Protein 3L6E (pdb70)

Secondary structure (DSSP, 8-state):
--EEEESSTTSHHHHHHHHHHHHTT-EE----HHHHHHHHHHHGGGB------TTSHHHHHHHHHHHHHHH-S-SEEEEE-------HHHHHH--TTHHHHHHHHHHHHHHHTTT-EEEEEE--EE--SS-SSHHHHHHHHH--HHHHHHHHHTTTSSEEEEEEEEEEE------HHHHHH---TT---SSEEEEEEEEEEPP-/---EEESSTTSHHHHHHHHHHHHTT--B----HHHHHHHHHHHGGGB------TTSHHHHHHHHHHHHHHH-S-SEEEEE--------STTTT---HHHHHHHHHHHHHHHHHTTT-EEEEEE--EE--SS-TTHHHHHHHHH--HHHHHHHHHTTTSSEEEEEEEEEEE------HHHHHH---TT---SSEEEEEEEEEE--

Foldseek 3Di:
DAEEEEEQCLDLQNVLLLVVVVVVPAAYEYQDVVSQVVSCVVRPPSYHYDHFQLLDLVRLVVRVVVSCVNHNQHQEYEYELDADVDDPVNQVVSSSQLSSVVNNVVVNCVRCQQVAHEYEYELEAEADDPCDVPPSSVVRSVNCVVQVVVQVVSVVTRYAYAYEYEHYDYDDPQHSNVSSVVVVQQDDDDPDGHRYYHHYDDDD/DAEEEFEPCLPQLNVLLVVVQVVVPYQYEYAPQVSLVVSCVVRPPSYDYQHALLLDLVSLVVRVVVSCVNGNQGLEYEYCLPDDDLDDDPPPCVNCSSLSSVVRVVVVNCVRCFAVAHEYEYELEAEQSVPCPCVVVSVVSSVNCVVQVVVQVVSVPTRHAYAYEYAYYDHDVVLHSNVSSVCVVQQDDDDPDGHRYYHHDRDD

Structure (mmCIF, N/CA/C/O backbone):
data_3L6E
#
_entry.id   3L6E
#
_cell.length_a   127.363
_cell.length_b   53.005
_cell.length_c   67.019
_cell.angle_alpha   90.00
_cell.angle_beta   90.00
_cell.angle_gamma   90.00
#
_symmetry.space_group_name_H-M   'P 21 21 2'
#
loop_
_entity.id
_entity.type
_entity.pdbx_description
1 polymer 'Oxidoreductase, short-chain dehydrogenase/reductase family'
2 non-polymer 'SULFATE ION'
3 water water
#
loop_
_atom_site.group_PDB
_atom_site.id
_atom_site.type_symbol
_atom_site.label_atom_id
_atom_site.label_alt_id
_atom_site.label_comp_id
_atom_site.label_asym_id
_atom_site.label_entity_id
_atom_site.label_seq_id
_atom_site.pdbx_PDB_ins_code
_atom_site.Cartn_x
_atom_site.Cartn_y
_atom_site.Cartn_z
_atom_site.occupancy
_atom_site.B_iso_or_equiv
_atom_site.auth_seq_id
_atom_site.auth_comp_id
_atom_site.auth_asym_id
_atom_site.auth_atom_id
_atom_site.pdbx_PDB_model_num
ATOM 1 N N . LEU A 1 3 ? 94.631 6.984 -8.214 1.00 37.10 3 LEU A N 1
ATOM 2 C CA . LEU A 1 3 ? 93.753 5.771 -8.155 1.00 37.37 3 LEU A CA 1
ATOM 3 C C . LEU A 1 3 ? 92.275 6.133 -7.895 1.00 36.79 3 LEU A C 1
ATOM 4 O O . LEU A 1 3 ? 91.377 5.571 -8.531 1.00 37.28 3 LEU A O 1
ATOM 9 N N . GLY A 1 4 ? 92.032 7.064 -6.974 1.00 35.30 4 GLY A N 1
ATOM 10 C CA . GLY A 1 4 ? 90.670 7.512 -6.660 1.00 34.00 4 GLY A CA 1
ATOM 11 C C . GLY A 1 4 ? 90.107 8.402 -7.751 1.00 32.33 4 GLY A C 1
ATOM 12 O O . GLY A 1 4 ? 90.651 9.478 -8.025 1.00 33.58 4 GLY A O 1
ATOM 13 N N . HIS A 1 5 ? 89.021 7.960 -8.380 1.00 28.90 5 HIS A N 1
ATOM 14 C CA . HIS A 1 5 ? 88.399 8.732 -9.453 1.00 25.69 5 HIS A CA 1
ATOM 15 C C . HIS A 1 5 ? 87.324 9.710 -8.970 1.00 25.15 5 HIS A C 1
ATOM 16 O O . HIS A 1 5 ? 86.362 9.323 -8.294 1.00 25.02 5 HIS A O 1
ATOM 23 N N . ILE A 1 6 ? 87.508 10.980 -9.334 1.00 24.27 6 ILE A N 1
ATOM 24 C CA . ILE A 1 6 ? 86.557 12.044 -9.018 1.00 23.01 6 ILE A CA 1
ATOM 25 C C . ILE A 1 6 ? 86.075 12.696 -10.303 1.00 20.94 6 ILE A C 1
ATOM 26 O O . ILE A 1 6 ? 86.842 12.902 -11.244 1.00 21.10 6 ILE A O 1
ATOM 31 N N . ILE A 1 7 ? 84.790 13.001 -10.349 1.00 19.53 7 ILE A N 1
ATOM 32 C CA . ILE A 1 7 ? 84.237 13.772 -11.443 1.00 18.76 7 ILE A CA 1
ATOM 33 C C . ILE A 1 7 ? 83.934 15.159 -10.902 1.00 19.71 7 ILE A C 1
ATOM 34 O O . ILE A 1 7 ? 83.272 15.290 -9.871 1.00 19.06 7 ILE A O 1
ATOM 39 N N . VAL A 1 8 ? 84.365 16.180 -11.618 1.00 21.44 8 VAL A N 1
ATOM 40 C CA . VAL A 1 8 ? 84.067 17.544 -11.246 1.00 23.19 8 VAL A CA 1
ATOM 41 C C . VAL A 1 8 ? 83.450 18.292 -12.403 1.00 24.37 8 VAL A C 1
ATOM 42 O O . VAL A 1 8 ? 84.051 18.420 -13.441 1.00 25.02 8 VAL A O 1
ATOM 46 N N . THR A 1 9 ? 82.240 18.785 -12.214 1.00 24.12 9 THR A N 1
ATOM 47 C CA . THR A 1 9 ? 81.601 19.586 -13.236 1.00 24.01 9 THR A CA 1
ATOM 48 C C . THR A 1 9 ? 81.902 21.054 -13.012 1.00 24.34 9 THR A C 1
ATOM 49 O O . THR A 1 9 ? 82.354 21.438 -11.957 1.00 24.09 9 THR A O 1
ATOM 53 N N . GLY A 1 10 ? 81.654 21.867 -14.022 1.00 24.50 10 GLY A N 1
ATOM 54 C CA . GLY A 1 10 ? 81.968 23.275 -13.955 1.00 24.55 10 GLY A CA 1
ATOM 55 C C . GLY A 1 10 ? 83.422 23.428 -13.614 1.00 24.37 10 GLY A C 1
ATOM 56 O O . GLY A 1 10 ? 83.798 24.244 -12.790 1.00 24.59 10 GLY A O 1
ATOM 57 N N . ALA A 1 11 ? 84.242 22.613 -14.256 1.00 23.23 11 ALA A N 1
ATOM 58 C CA . ALA A 1 11 ? 85.663 22.519 -13.887 1.00 22.89 11 ALA A CA 1
ATOM 59 C C . ALA A 1 11 ? 86.469 23.731 -14.339 1.00 22.90 11 ALA A C 1
ATOM 60 O O . ALA A 1 11 ? 87.575 23.967 -13.853 1.00 22.09 11 ALA A O 1
ATOM 62 N N . GLY A 1 12 ? 85.905 24.483 -15.277 1.00 24.37 12 GLY A N 1
ATOM 63 C CA . GLY A 1 12 ? 86.507 25.737 -15.752 1.00 26.35 12 GLY A CA 1
ATOM 64 C C . GLY A 1 12 ? 86.238 26.955 -14.875 1.00 27.39 12 GLY A C 1
ATOM 65 O O . GLY A 1 12 ? 86.844 27.995 -15.084 1.00 28.04 12 GLY A O 1
ATOM 66 N N . SER A 1 13 ? 85.331 26.839 -13.900 1.00 27.64 13 SER A N 1
ATOM 67 C CA . SER A 1 13 ? 85.075 27.936 -12.938 1.00 27.55 13 SER A CA 1
ATOM 68 C C . SER A 1 13 ? 86.256 28.099 -11.971 1.00 27.13 13 SER A C 1
ATOM 69 O O . 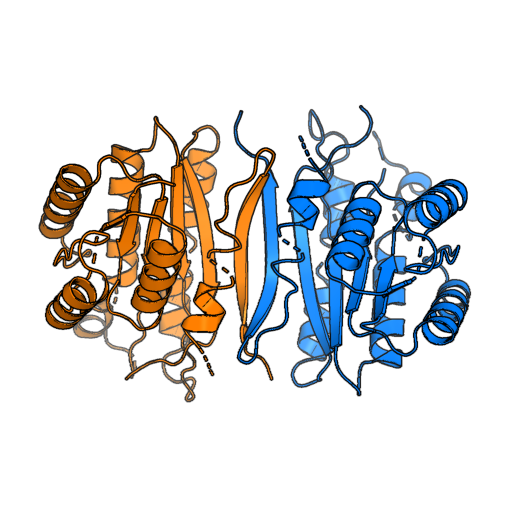SER A 1 13 ? 87.038 27.162 -11.774 1.00 27.26 13 SER A O 1
ATOM 72 N N . GLY A 1 14 ? 86.398 29.284 -11.381 1.00 26.66 14 GLY A N 1
ATOM 73 C CA . GLY A 1 14 ? 87.482 29.548 -10.427 1.00 25.95 14 GLY A CA 1
ATOM 74 C C . GLY A 1 14 ? 87.420 28.498 -9.334 1.00 26.34 14 GLY A C 1
ATOM 75 O O . GLY A 1 14 ? 88.445 27.939 -8.921 1.00 26.32 14 GLY A O 1
ATOM 76 N N . LEU A 1 15 ? 86.187 28.225 -8.909 1.00 26.63 15 LEU A N 1
ATOM 77 C CA . LEU A 1 15 ? 85.836 27.222 -7.912 1.00 26.42 15 LEU A CA 1
ATOM 78 C C . LEU A 1 15 ? 86.162 25.805 -8.371 1.00 24.55 15 LEU A C 1
ATOM 79 O O . LEU A 1 15 ? 86.842 25.059 -7.660 1.00 23.76 15 LEU A O 1
ATOM 84 N N . GLY A 1 16 ? 85.655 25.426 -9.542 1.00 24.06 16 GLY A N 1
ATOM 85 C CA . GLY A 1 16 ? 85.952 24.101 -10.108 1.00 24.26 16 GLY A CA 1
ATOM 86 C C . GLY A 1 16 ? 87.434 23.838 -10.365 1.00 24.58 16 GLY A C 1
ATOM 87 O O . GLY A 1 16 ? 87.914 22.708 -10.152 1.00 24.22 16 GLY A O 1
ATOM 88 N N . ARG A 1 17 ? 88.148 24.879 -10.820 1.00 24.39 17 ARG A N 1
ATOM 89 C CA . ARG A 1 17 ? 89.611 24.855 -10.969 1.00 24.97 17 ARG A CA 1
ATOM 90 C C . ARG A 1 17 ? 90.255 24.529 -9.634 1.00 25.00 17 ARG A C 1
ATOM 91 O O . ARG A 1 17 ? 91.006 23.557 -9.529 1.00 25.83 17 ARG A O 1
ATOM 99 N N . ALA A 1 18 ? 89.943 25.318 -8.601 1.00 23.53 18 ALA A N 1
ATOM 100 C CA . ALA A 1 18 ? 90.572 25.140 -7.290 1.00 22.57 18 ALA A CA 1
ATOM 101 C C . ALA A 1 18 ? 90.299 23.748 -6.703 1.00 22.52 18 ALA A C 1
ATOM 102 O O . ALA A 1 18 ? 91.184 23.118 -6.120 1.00 22.95 18 ALA A O 1
ATOM 104 N N . LEU A 1 19 ? 89.061 23.292 -6.832 1.00 21.84 19 LEU A N 1
ATOM 105 C CA . LEU A 1 19 ? 88.692 21.976 -6.348 1.00 21.36 19 LEU A CA 1
ATOM 106 C C . LEU A 1 19 ? 89.441 20.891 -7.107 1.00 21.70 19 LEU A C 1
ATOM 107 O O . LEU A 1 19 ? 89.879 19.936 -6.499 1.00 21.89 19 LEU A O 1
ATOM 112 N N . THR A 1 20 ? 89.584 21.046 -8.427 1.00 22.53 20 THR A N 1
ATOM 113 C CA . THR A 1 20 ? 90.268 20.060 -9.256 1.00 21.82 20 THR A CA 1
ATOM 114 C C . THR A 1 20 ? 91.716 19.975 -8.834 1.00 22.80 20 THR A C 1
ATOM 115 O O . THR A 1 20 ? 92.224 18.886 -8.603 1.00 23.46 20 THR A O 1
ATOM 119 N N . ILE A 1 21 ? 92.366 21.135 -8.726 1.00 22.90 21 ILE A N 1
ATOM 120 C CA . ILE A 1 21 ? 93.750 21.234 -8.287 1.00 22.10 21 ILE A CA 1
ATOM 121 C C . ILE A 1 21 ? 93.960 20.549 -6.940 1.00 22.47 21 ILE A C 1
ATOM 122 O O . ILE A 1 21 ? 94.915 19.793 -6.767 1.00 21.71 21 ILE A O 1
ATOM 127 N N . GLY A 1 22 ? 93.049 20.806 -6.004 1.00 23.67 22 GLY A N 1
ATOM 128 C CA . GLY A 1 22 ? 93.162 20.316 -4.631 1.00 23.96 22 GLY A CA 1
ATOM 129 C C . GLY A 1 22 ? 93.066 18.815 -4.504 1.00 24.93 22 GLY A C 1
ATOM 130 O O . GLY A 1 22 ? 93.808 18.211 -3.729 1.00 25.09 22 GLY A O 1
ATOM 131 N N . LEU A 1 23 ? 92.139 18.219 -5.255 1.00 25.78 23 LEU A N 1
ATOM 132 C CA . LEU A 1 23 ? 91.951 16.769 -5.297 1.00 26.32 23 LEU A CA 1
ATOM 133 C C . LEU A 1 23 ? 93.136 16.088 -5.976 1.00 27.03 23 LEU A C 1
ATOM 134 O O . LEU A 1 23 ? 93.507 14.969 -5.623 1.00 27.44 23 LEU A O 1
ATOM 139 N N . VAL A 1 24 ? 93.736 16.761 -6.955 1.00 27.18 24 VAL A N 1
ATOM 140 C CA . VAL A 1 24 ? 94.941 16.226 -7.596 1.00 27.18 24 VAL A CA 1
ATOM 141 C C . VAL A 1 24 ? 96.108 16.186 -6.611 1.00 27.73 24 VAL A C 1
ATOM 142 O O . VAL A 1 24 ? 96.812 15.163 -6.505 1.00 27.85 24 VAL A O 1
ATOM 146 N N . GLU A 1 25 ? 96.310 17.304 -5.912 1.00 27.73 25 GLU A N 1
ATOM 147 C CA . GLU A 1 25 ? 97.341 17.419 -4.874 1.00 28.26 25 GLU A CA 1
ATOM 148 C C . GLU A 1 25 ? 97.139 16.381 -3.759 1.00 28.36 25 GLU A C 1
ATOM 149 O O . GLU A 1 25 ? 98.104 15.936 -3.152 1.00 27.85 25 GLU A O 1
ATOM 155 N N . ARG A 1 26 ? 95.883 15.999 -3.502 1.00 28.83 26 ARG A N 1
ATOM 156 C CA . ARG A 1 26 ? 95.580 14.946 -2.526 1.00 29.74 26 ARG A CA 1
ATOM 157 C C . ARG A 1 26 ? 95.617 13.526 -3.150 1.00 29.78 26 ARG A C 1
ATOM 158 O O . ARG A 1 26 ? 95.155 12.550 -2.544 1.00 29.71 26 ARG A O 1
ATOM 166 N N . GLY A 1 27 ? 96.166 13.429 -4.361 1.00 29.40 27 GLY A N 1
ATOM 167 C CA . GLY A 1 27 ? 96.398 12.141 -5.017 1.00 29.48 27 GLY A CA 1
ATOM 168 C C . GLY A 1 27 ? 95.292 11.516 -5.857 1.00 29.30 27 GLY A C 1
ATOM 169 O O . GLY A 1 27 ? 95.397 10.339 -6.204 1.00 29.27 27 GLY A O 1
ATOM 170 N N . HIS A 1 28 ? 94.249 12.285 -6.202 1.00 28.55 28 HIS A N 1
ATOM 171 C CA . HIS A 1 28 ? 93.105 11.751 -6.969 1.00 27.96 28 HIS A CA 1
ATOM 172 C C . HIS A 1 28 ? 93.273 11.970 -8.477 1.00 26.29 28 HIS A C 1
ATOM 173 O O . HIS A 1 28 ? 94.000 12.861 -8.896 1.00 26.41 28 HIS A O 1
ATOM 180 N N . GLN A 1 29 ? 92.584 11.162 -9.282 1.00 24.79 29 GLN A N 1
ATOM 181 C CA . GLN A 1 29 ? 92.424 11.417 -10.708 1.00 23.72 29 GLN A CA 1
ATOM 182 C C . GLN A 1 29 ? 91.105 12.136 -10.927 1.00 22.14 29 GLN A C 1
ATOM 183 O O . GLN A 1 29 ? 90.110 11.836 -10.276 1.00 21.28 29 GLN A O 1
ATOM 189 N N . VAL A 1 30 ? 91.069 13.069 -11.867 1.00 21.52 30 VAL A N 1
ATOM 190 C CA . VAL A 1 30 ? 89.881 13.915 -11.967 1.00 20.98 30 VAL A CA 1
ATOM 191 C C . VAL A 1 30 ? 89.368 14.021 -13.388 1.00 20.41 30 VAL A C 1
ATOM 192 O O . VAL A 1 30 ? 90.102 14.429 -14.267 1.00 19.50 30 VAL A O 1
ATOM 196 N N . SER A 1 31 ? 88.115 13.623 -13.607 1.00 20.95 31 SER A N 1
ATOM 197 C CA . SER A 1 31 ? 87.467 13.855 -14.890 1.00 22.12 31 SER A CA 1
ATOM 198 C C . SER A 1 31 ? 86.814 15.236 -14.844 1.00 23.91 31 SER A C 1
ATOM 199 O O . SER A 1 31 ? 85.803 15.439 -14.147 1.00 23.42 31 SER A O 1
ATOM 218 N N . GLY A 1 34 ? 83.238 20.536 -18.345 1.00 26.80 34 GLY A N 1
ATOM 219 C CA . GLY A 1 34 ? 82.997 21.958 -18.504 1.00 27.04 34 GLY A CA 1
ATOM 220 C C . GLY A 1 34 ? 82.523 22.355 -19.886 1.00 27.49 34 GLY A C 1
ATOM 221 O O . GLY A 1 34 ? 82.730 21.639 -20.865 1.00 27.19 34 GLY A O 1
ATOM 222 N N . ARG A 1 35 ? 81.864 23.505 -19.950 1.00 28.46 35 ARG A N 1
ATOM 223 C CA . ARG A 1 35 ? 81.343 24.056 -21.207 1.00 29.15 35 ARG A CA 1
ATOM 224 C C . ARG A 1 35 ? 82.431 24.738 -22.037 1.00 28.21 35 ARG A C 1
ATOM 225 O O . ARG A 1 35 ? 82.296 24.871 -23.251 1.00 28.64 35 ARG A O 1
ATOM 233 N N . ARG A 1 36 ? 83.500 25.170 -21.374 1.00 27.37 36 ARG A N 1
ATOM 234 C CA . ARG A 1 36 ? 84.511 26.040 -21.976 1.00 27.04 36 ARG A CA 1
ATOM 235 C C . ARG A 1 36 ? 85.833 25.322 -22.182 1.00 26.47 36 ARG A C 1
ATOM 236 O O . ARG A 1 36 ? 86.629 25.177 -21.242 1.00 26.40 36 ARG A O 1
ATOM 244 N N . TYR A 1 37 ? 86.067 24.897 -23.421 1.00 25.66 37 TYR A N 1
ATOM 245 C CA . TYR A 1 37 ? 87.189 24.032 -23.764 1.00 25.23 37 TYR A CA 1
ATOM 246 C C . TYR A 1 37 ? 88.577 24.631 -23.469 1.00 26.96 37 TYR A C 1
ATOM 247 O O . TYR A 1 37 ? 89.512 23.895 -23.092 1.00 26.84 37 TYR A O 1
ATOM 256 N N . GLN A 1 38 ? 88.710 25.949 -23.659 1.00 28.17 38 GLN A N 1
ATOM 257 C CA . GLN A 1 38 ? 89.995 26.648 -23.474 1.00 29.19 38 GLN A CA 1
ATOM 258 C C . GLN A 1 38 ? 90.512 26.490 -22.053 1.00 30.14 38 GLN A C 1
ATOM 259 O O . GLN A 1 38 ? 91.709 26.272 -21.834 1.00 30.75 38 GLN A O 1
ATOM 265 N N . ARG A 1 39 ? 89.585 26.580 -21.105 1.00 30.45 39 ARG A N 1
ATOM 266 C CA . ARG A 1 39 ? 89.850 26.394 -19.683 1.00 30.92 39 ARG A CA 1
ATOM 267 C C . ARG A 1 39 ? 90.118 24.935 -19.295 1.00 30.81 39 ARG A C 1
ATOM 268 O O . ARG A 1 39 ? 90.894 24.672 -18.385 1.00 31.04 39 ARG A O 1
ATOM 276 N N . LEU A 1 40 ? 89.459 23.995 -19.964 1.00 30.12 40 LEU A N 1
ATOM 277 C CA . LEU A 1 40 ? 89.777 22.585 -19.774 1.00 29.82 40 LEU A CA 1
ATOM 278 C C . LEU A 1 40 ? 91.214 22.247 -20.235 1.00 30.40 40 LEU A C 1
ATOM 279 O O . LEU A 1 40 ? 91.932 21.520 -19.539 1.00 30.04 40 LEU A O 1
ATOM 284 N N . GLN A 1 41 ? 91.632 22.806 -21.379 1.00 30.90 41 GLN A N 1
ATOM 285 C CA . GLN A 1 41 ? 92.975 22.582 -21.923 1.00 31.40 41 GLN A CA 1
ATOM 286 C C . GLN A 1 41 ? 94.066 23.182 -21.038 1.00 31.94 41 GLN A C 1
ATOM 287 O O . GLN A 1 41 ? 95.130 22.572 -20.850 1.00 31.36 41 GLN A O 1
ATOM 293 N N . GLN A 1 42 ? 93.804 24.389 -20.524 1.00 32.44 42 GLN A N 1
ATOM 294 C CA . GLN A 1 42 ? 94.756 25.095 -19.663 1.00 32.33 42 GLN A CA 1
ATOM 295 C C . GLN A 1 42 ? 94.987 24.256 -18.399 1.00 31.21 42 GLN A C 1
ATOM 296 O O . GLN A 1 42 ? 96.090 24.205 -17.869 1.00 30.77 42 GLN A O 1
ATOM 302 N N . GLN A 1 43 ? 93.936 23.574 -17.946 1.00 30.47 43 GLN A N 1
ATOM 303 C CA . GLN A 1 43 ? 94.027 22.703 -16.793 1.00 29.46 43 GLN A CA 1
ATOM 304 C C . GLN A 1 43 ? 94.760 21.393 -17.124 1.00 28.75 43 GLN A C 1
ATOM 305 O O . GLN A 1 43 ? 95.490 20.857 -16.282 1.00 28.12 43 GLN A O 1
ATOM 311 N N . GLU A 1 44 ? 94.556 20.879 -18.336 1.00 28.66 44 GLU A N 1
ATOM 312 C CA . GLU A 1 44 ? 95.272 19.690 -18.798 1.00 29.66 44 GLU A CA 1
ATOM 313 C C . GLU A 1 44 ? 96.780 19.962 -18.908 1.00 29.20 44 GLU A C 1
ATOM 314 O O . GLU A 1 44 ? 97.590 19.125 -18.511 1.00 28.39 44 GLU A O 1
ATOM 320 N N . LEU A 1 45 ? 97.127 21.153 -19.406 1.00 29.43 45 LEU A N 1
ATOM 321 C CA . LEU A 1 45 ? 98.515 21.635 -19.509 1.00 29.81 45 LEU A CA 1
ATOM 322 C C . LEU A 1 45 ? 99.164 21.772 -18.129 1.00 29.59 45 LEU A C 1
ATOM 323 O O . LEU A 1 45 ? 100.347 21.477 -17.950 1.00 29.25 45 LEU A O 1
ATOM 328 N N . LEU A 1 46 ? 98.379 22.214 -17.151 1.00 29.57 46 LEU A N 1
ATOM 329 C CA . LEU A 1 46 ? 98.875 22.361 -15.787 1.00 29.49 46 LEU A CA 1
ATOM 330 C C . LEU A 1 46 ? 99.032 21.026 -15.049 1.00 29.02 46 LEU A C 1
ATOM 331 O O . LEU A 1 46 ? 100.015 20.833 -14.346 1.00 29.94 46 LEU A O 1
ATOM 336 N N . LEU A 1 47 ? 98.073 20.116 -15.210 1.00 27.82 47 LEU A N 1
ATOM 337 C CA . LEU A 1 47 ? 97.990 18.940 -14.342 1.00 27.11 47 LEU A CA 1
ATOM 338 C C . LEU A 1 47 ? 98.267 17.611 -15.043 1.00 27.85 47 LEU A C 1
ATOM 339 O O . LEU A 1 47 ? 98.427 16.575 -14.373 1.00 27.76 47 LEU A O 1
ATOM 344 N N . GLY A 1 48 ? 98.323 17.651 -16.376 1.00 28.37 48 GLY A N 1
ATOM 345 C CA . GLY A 1 48 ? 98.765 16.520 -17.192 1.00 28.62 48 GLY A CA 1
ATOM 346 C C . GLY A 1 48 ? 97.898 15.278 -17.081 1.00 29.03 48 GLY A C 1
ATOM 347 O O . GLY A 1 48 ? 96.673 15.353 -17.228 1.00 29.61 48 GLY A O 1
ATOM 348 N N . ASN A 1 49 ? 98.543 14.142 -16.812 1.00 28.28 49 ASN A N 1
ATOM 349 C CA . ASN A 1 49 ? 97.891 12.831 -16.841 1.00 28.08 49 ASN A CA 1
ATOM 350 C C . ASN A 1 49 ? 97.011 12.528 -15.627 1.00 26.60 49 ASN A C 1
ATOM 351 O O . ASN A 1 49 ? 96.375 11.480 -15.559 1.00 26.19 49 ASN A O 1
ATOM 356 N N . ALA A 1 50 ? 96.969 13.469 -14.690 1.00 25.42 50 ALA A N 1
ATOM 357 C CA . ALA A 1 50 ? 96.118 13.386 -13.521 1.00 24.84 50 ALA A CA 1
ATOM 358 C C . ALA A 1 50 ? 94.648 13.696 -13.847 1.00 24.61 50 ALA A C 1
ATOM 359 O O . ALA A 1 50 ? 93.755 13.391 -13.061 1.00 24.47 50 ALA A O 1
ATOM 361 N N . VAL A 1 51 ? 94.402 14.285 -15.013 1.00 24.51 51 VAL A N 1
ATOM 362 C CA . VAL A 1 51 ? 93.060 14.747 -15.375 1.00 24.13 51 VAL A CA 1
ATOM 363 C C . VAL A 1 51 ? 92.763 14.522 -16.851 1.00 23.24 51 VAL A C 1
ATOM 364 O O . VAL A 1 51 ? 93.668 14.316 -17.648 1.00 22.55 51 VAL A O 1
ATOM 368 N N . ILE A 1 52 ? 91.481 14.571 -17.193 1.00 23.37 52 ILE A N 1
ATOM 369 C CA . ILE A 1 52 ? 91.044 14.768 -18.572 1.00 23.50 52 ILE A CA 1
ATOM 370 C C . ILE A 1 52 ? 89.968 15.838 -18.623 1.00 23.41 52 ILE A C 1
ATOM 371 O O . ILE A 1 52 ? 89.131 15.937 -17.719 1.00 23.62 52 ILE A O 1
ATOM 376 N N . GLY A 1 53 ? 89.978 16.598 -19.710 1.00 23.25 53 GLY A N 1
ATOM 377 C CA . GLY A 1 53 ? 88.912 17.530 -20.023 1.00 23.90 53 GLY A CA 1
ATOM 378 C C . GLY A 1 53 ? 87.884 16.862 -20.912 1.00 24.55 53 GLY A C 1
ATOM 379 O O . GLY A 1 53 ? 88.186 16.459 -22.035 1.00 24.12 53 GLY A O 1
ATOM 380 N N . ILE A 1 54 ? 86.674 16.720 -20.387 1.00 25.29 54 ILE A N 1
ATOM 381 C CA . ILE A 1 54 ? 85.530 16.314 -21.185 1.00 26.61 54 ILE A CA 1
ATOM 382 C C . ILE A 1 54 ? 84.692 17.568 -21.403 1.00 27.31 54 ILE A C 1
ATOM 383 O O . ILE A 1 54 ? 84.213 18.178 -20.450 1.00 26.51 54 ILE A O 1
ATOM 388 N N . VAL A 1 55 ? 84.557 17.989 -22.651 1.00 28.74 55 VAL A N 1
ATOM 389 C CA . VAL A 1 55 ? 83.696 19.127 -22.941 1.00 29.64 55 VAL A CA 1
ATOM 390 C C . VAL A 1 55 ? 82.276 18.582 -23.003 1.00 31.16 55 VAL A C 1
ATOM 391 O O . VAL A 1 55 ? 82.028 17.551 -23.628 1.00 30.75 55 VAL A O 1
ATOM 395 N N . ALA A 1 56 ? 81.365 19.272 -22.314 1.00 32.75 56 ALA A N 1
ATOM 396 C CA . ALA A 1 56 ? 79.964 18.885 -22.233 1.00 33.99 56 ALA A CA 1
ATOM 397 C C . ALA A 1 56 ? 79.121 20.088 -21.834 1.00 34.63 56 ALA A C 1
ATOM 398 O O . ALA A 1 56 ? 79.551 20.908 -21.030 1.00 34.33 56 ALA A O 1
ATOM 400 N N . ASP A 1 57 ? 77.925 20.185 -22.405 1.00 35.77 57 ASP A N 1
ATOM 401 C CA . ASP A 1 57 ? 76.920 21.118 -21.918 1.00 37.07 57 ASP A CA 1
ATOM 402 C C . ASP A 1 57 ? 75.918 20.297 -21.121 1.00 37.01 57 ASP A C 1
ATOM 403 O O . ASP A 1 57 ? 75.128 19.549 -21.686 1.00 37.30 57 ASP A O 1
ATOM 408 N N . LEU A 1 58 ? 75.956 20.449 -19.803 1.00 37.30 58 LEU A N 1
ATOM 409 C CA . LEU A 1 58 ? 75.251 19.558 -18.893 1.00 38.06 58 LEU A CA 1
ATOM 410 C C . LEU A 1 58 ? 73.742 19.770 -18.785 1.00 39.37 58 LEU A C 1
ATOM 411 O O . LEU A 1 58 ? 73.098 19.219 -17.890 1.00 39.28 58 LEU A O 1
ATOM 416 N N . ALA A 1 59 ? 73.175 20.517 -19.729 1.00 40.40 59 ALA A N 1
ATOM 417 C CA . ALA A 1 59 ? 71.752 20.814 -19.715 1.00 41.43 59 ALA A CA 1
ATOM 418 C C . ALA A 1 59 ? 70.923 19.991 -20.719 1.00 41.96 59 ALA A C 1
ATOM 419 O O . ALA A 1 59 ? 69.752 20.280 -20.932 1.00 41.15 59 ALA A O 1
ATOM 421 N N . HIS A 1 60 ? 71.526 18.961 -21.313 1.00 43.17 60 HIS A N 1
ATOM 422 C CA . HIS A 1 60 ? 70.802 18.059 -22.225 1.00 44.17 60 HIS A CA 1
ATOM 423 C C . HIS A 1 60 ? 71.101 16.586 -21.960 1.00 44.38 60 HIS A C 1
ATOM 424 O O . HIS A 1 60 ? 72.264 16.180 -21.907 1.00 44.44 60 HIS A O 1
ATOM 431 N N . HIS A 1 61 ? 70.034 15.802 -21.808 1.00 44.53 61 HIS A N 1
ATOM 432 C CA . HIS A 1 61 ? 70.095 14.412 -21.333 1.00 44.70 61 HIS A CA 1
ATOM 433 C C . HIS A 1 61 ? 71.076 13.528 -22.099 1.00 44.50 61 HIS A C 1
ATOM 434 O O . HIS A 1 61 ? 71.771 12.709 -21.498 1.00 44.67 61 HIS A O 1
ATOM 441 N N . GLU A 1 62 ? 71.131 13.691 -23.418 1.00 44.16 62 GLU A N 1
ATOM 442 C CA . GLU A 1 62 ? 72.094 12.958 -24.235 1.00 43.82 62 GLU A CA 1
ATOM 443 C C . GLU A 1 62 ? 73.528 13.408 -23.944 1.00 42.73 62 GLU A C 1
ATOM 444 O O . GLU A 1 62 ? 74.408 12.576 -23.736 1.00 42.76 62 GLU A O 1
ATOM 450 N N . ASP A 1 63 ? 73.739 14.722 -23.899 1.00 41.64 63 ASP A N 1
ATOM 451 C CA . ASP A 1 63 ? 75.050 15.322 -23.632 1.00 40.64 63 ASP A CA 1
ATOM 452 C C . ASP A 1 63 ? 75.652 14.870 -22.285 1.00 38.94 63 ASP A C 1
ATOM 453 O O . ASP A 1 63 ? 76.865 14.710 -22.153 1.00 38.23 63 ASP A O 1
ATOM 458 N N . VAL A 1 64 ? 74.786 14.655 -21.298 1.00 38.12 64 VAL A N 1
ATOM 459 C CA . VAL A 1 64 ? 75.201 14.164 -19.979 1.00 37.14 64 VAL A CA 1
ATOM 460 C C . VAL A 1 64 ? 75.620 12.697 -20.060 1.00 36.57 64 VAL A C 1
ATOM 461 O O . VAL A 1 64 ? 76.634 12.312 -19.483 1.00 36.14 64 VAL A O 1
ATOM 465 N N . ASP A 1 65 ? 74.827 11.903 -20.782 1.00 36.62 65 ASP A N 1
ATOM 466 C CA . ASP A 1 65 ? 75.098 10.488 -21.031 1.00 36.55 65 ASP A CA 1
ATOM 467 C C . ASP A 1 65 ? 76.478 10.274 -21.651 1.00 35.37 65 ASP A C 1
ATOM 468 O O . ASP A 1 65 ? 77.235 9.407 -21.205 1.00 35.10 65 ASP A O 1
ATOM 473 N N . VAL A 1 66 ? 76.787 11.079 -22.670 1.00 34.28 66 VAL A N 1
ATOM 474 C CA . VAL A 1 66 ? 78.032 10.981 -23.427 1.00 33.40 66 VAL A CA 1
ATOM 475 C C . VAL A 1 66 ? 79.235 11.358 -22.569 1.00 32.59 66 VAL A C 1
ATOM 476 O O . VAL A 1 66 ? 80.239 10.643 -22.544 1.00 32.93 66 VAL A O 1
ATOM 480 N N . ALA A 1 67 ? 79.115 12.473 -21.853 1.00 31.32 67 ALA A N 1
ATOM 481 C CA . ALA A 1 67 ? 80.195 12.994 -21.023 1.00 30.18 67 ALA A CA 1
ATOM 482 C C . ALA A 1 67 ? 80.561 12.036 -19.889 1.00 28.84 67 ALA A C 1
ATOM 483 O O . ALA A 1 67 ? 81.734 11.894 -19.559 1.00 28.61 67 ALA A O 1
ATOM 485 N N . PHE A 1 68 ? 79.557 11.400 -19.288 1.00 27.43 68 PHE A N 1
ATOM 486 C CA . PHE A 1 68 ? 79.804 10.476 -18.192 1.00 26.73 68 PHE A CA 1
ATOM 487 C C . PHE A 1 68 ? 80.405 9.158 -18.676 1.00 26.88 68 PHE A C 1
ATOM 488 O O . PHE A 1 68 ? 81.215 8.553 -17.961 1.00 27.50 68 PHE A O 1
ATOM 496 N N . ALA A 1 69 ? 80.033 8.748 -19.897 1.00 25.93 69 ALA A N 1
ATOM 497 C CA . ALA A 1 69 ? 80.560 7.551 -20.541 1.00 26.37 69 ALA A CA 1
ATOM 498 C C . ALA A 1 69 ? 82.061 7.648 -20.810 1.00 26.56 69 ALA A C 1
ATOM 499 O O . ALA A 1 69 ? 82.782 6.664 -20.652 1.00 26.37 69 ALA A O 1
ATOM 501 N N . ALA A 1 70 ? 82.520 8.833 -21.217 1.00 26.44 70 ALA A N 1
ATOM 502 C CA . ALA A 1 70 ? 83.944 9.081 -21.414 1.00 26.13 70 ALA A CA 1
ATOM 503 C C . ALA A 1 70 ? 84.682 9.112 -20.067 1.00 25.64 70 ALA A C 1
ATOM 504 O O . ALA A 1 70 ? 85.785 8.558 -19.939 1.00 25.38 70 ALA A O 1
ATOM 506 N N . ALA A 1 71 ? 84.066 9.741 -19.065 1.00 24.79 71 ALA A N 1
ATOM 507 C CA . ALA A 1 71 ? 84.662 9.803 -17.723 1.00 24.55 71 ALA A CA 1
ATOM 508 C C . ALA A 1 71 ? 84.902 8.407 -17.125 1.00 25.30 71 ALA A C 1
ATOM 509 O O . ALA A 1 71 ? 86.023 8.083 -16.703 1.00 25.94 71 ALA A O 1
ATOM 511 N N . VAL A 1 72 ? 83.846 7.600 -17.068 1.00 25.00 72 VAL A N 1
ATOM 512 C CA . VAL A 1 72 ? 83.966 6.213 -16.646 1.00 25.73 72 VAL A CA 1
ATOM 513 C C . VAL A 1 72 ? 84.962 5.458 -17.541 1.00 26.83 72 VAL A C 1
ATOM 514 O O . VAL A 1 72 ? 85.772 4.673 -17.046 1.00 27.45 72 VAL A O 1
ATOM 518 N N . GLU A 1 73 ? 84.926 5.725 -18.845 1.00 27.36 73 GLU A N 1
ATOM 519 C CA . GLU A 1 73 ? 85.878 5.118 -19.780 1.00 28.04 73 GLU A CA 1
ATOM 520 C C . GLU A 1 73 ? 87.327 5.354 -19.336 1.00 28.39 73 GLU A C 1
ATOM 521 O O . GLU A 1 73 ? 88.148 4.431 -19.366 1.00 29.22 73 GLU A O 1
ATOM 527 N N . TRP A 1 74 ? 87.624 6.581 -18.906 1.00 27.60 74 TRP A N 1
ATOM 528 C CA . TRP A 1 74 ? 88.994 6.986 -18.590 1.00 26.78 74 TRP A CA 1
ATOM 529 C C . TRP A 1 74 ? 89.414 6.711 -17.140 1.00 26.61 74 TRP A C 1
ATOM 530 O O . TRP A 1 74 ? 90.573 6.386 -16.879 1.00 26.95 74 TRP A O 1
ATOM 541 N N . GLY A 1 75 ? 88.482 6.825 -16.200 1.00 25.72 75 GLY A N 1
ATOM 542 C CA . GLY A 1 75 ? 88.829 6.632 -14.804 1.00 24.69 75 GLY A CA 1
ATOM 543 C C . GLY A 1 75 ? 88.083 5.559 -14.053 1.00 24.30 75 GLY A C 1
ATOM 544 O O . GLY A 1 75 ? 88.281 5.397 -12.852 1.00 24.00 75 GLY A O 1
ATOM 545 N N . GLY A 1 76 ? 87.225 4.814 -14.742 1.00 24.81 76 GLY A N 1
ATOM 546 C CA . GLY A 1 76 ? 86.367 3.845 -14.059 1.00 25.23 76 GLY A CA 1
ATOM 547 C C . GLY A 1 76 ? 85.289 4.573 -13.273 1.00 26.44 76 GLY A C 1
ATOM 548 O O . GLY A 1 76 ? 85.179 5.817 -13.342 1.00 26.52 76 GLY A O 1
ATOM 549 N N . LEU A 1 77 ? 84.482 3.810 -12.541 1.00 26.65 77 LEU A N 1
ATOM 550 C CA . LEU A 1 77 ? 83.385 4.386 -11.765 1.00 26.62 77 LEU A CA 1
ATOM 551 C C . LEU A 1 77 ? 83.954 5.363 -10.743 1.00 26.85 77 LEU A C 1
ATOM 552 O O . LEU A 1 77 ? 85.012 5.089 -10.159 1.00 27.24 77 LEU A O 1
ATOM 557 N N . PRO A 1 78 ? 83.269 6.510 -10.542 1.00 25.71 78 PRO A N 1
ATOM 558 C CA . PRO A 1 78 ? 83.747 7.518 -9.605 1.00 24.68 78 PRO A CA 1
ATOM 559 C C . PRO A 1 78 ? 83.355 7.255 -8.159 1.00 24.29 78 PRO A C 1
ATOM 560 O O . PRO A 1 78 ? 82.295 6.685 -7.903 1.00 23.75 78 PRO A O 1
ATOM 564 N N . GLU A 1 79 ? 84.220 7.667 -7.233 1.00 24.32 79 GLU A N 1
ATOM 565 C CA . GLU A 1 79 ? 83.885 7.738 -5.813 1.00 25.93 79 GLU A CA 1
ATOM 566 C C . GLU A 1 79 ? 83.136 9.042 -5.465 1.00 26.17 79 GLU A C 1
ATOM 567 O O . GLU A 1 79 ? 82.306 9.074 -4.543 1.00 26.54 79 GLU A O 1
ATOM 573 N N . LEU A 1 80 ? 83.444 10.119 -6.183 1.00 25.35 80 LEU A N 1
ATOM 574 C CA . LEU A 1 80 ? 82.839 11.414 -5.879 1.00 24.90 80 LEU A CA 1
ATOM 575 C C . LEU A 1 80 ? 82.458 12.139 -7.149 1.00 25.10 80 LEU A C 1
A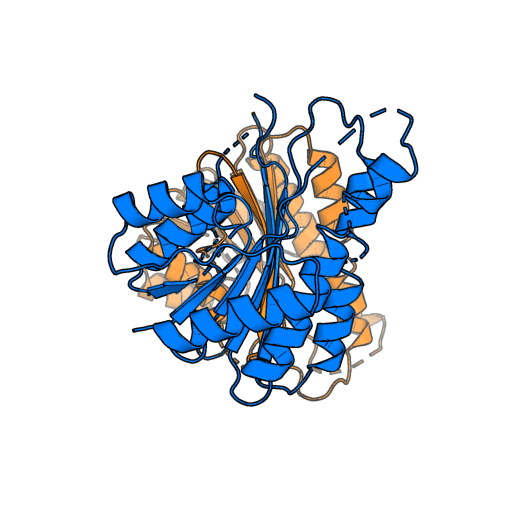TOM 576 O O . LEU A 1 80 ? 83.264 12.250 -8.082 1.00 25.18 80 LEU A O 1
ATOM 581 N N . VAL A 1 81 ? 81.202 12.584 -7.189 1.00 25.03 81 VAL A N 1
ATOM 582 C CA . VAL A 1 81 ? 80.734 13.489 -8.218 1.00 24.79 81 VAL A CA 1
ATOM 583 C C . VAL A 1 81 ? 80.528 14.842 -7.553 1.00 25.19 81 VAL A C 1
ATOM 584 O O . VAL A 1 81 ? 79.700 15.009 -6.647 1.00 24.52 81 VAL A O 1
ATOM 588 N N . LEU A 1 82 ? 81.344 15.791 -7.987 1.00 25.73 82 LEU A N 1
ATOM 589 C CA . LEU A 1 82 ? 81.341 17.124 -7.442 1.00 25.84 82 LEU A CA 1
ATOM 590 C C . LEU A 1 82 ? 80.675 18.004 -8.465 1.00 25.88 82 LEU A C 1
ATOM 591 O O . LEU A 1 82 ? 81.242 18.287 -9.519 1.00 26.42 82 LEU A O 1
ATOM 596 N N . HIS A 1 83 ? 79.444 18.391 -8.184 1.00 25.44 83 HIS A N 1
ATOM 597 C CA . HIS A 1 83 ? 78.715 19.204 -9.132 1.00 25.89 83 HIS A CA 1
ATOM 598 C C . HIS A 1 83 ? 78.822 20.679 -8.774 1.00 28.05 83 HIS A C 1
ATOM 599 O O . HIS A 1 83 ? 78.370 21.108 -7.711 1.00 27.87 83 HIS A O 1
ATOM 606 N N . CYS A 1 84 ? 79.457 21.434 -9.661 1.00 30.39 84 CYS A N 1
ATOM 607 C CA . CYS A 1 84 ? 79.579 22.871 -9.520 1.00 33.41 84 CYS A CA 1
ATOM 608 C C . CYS A 1 84 ? 78.651 23.555 -10.497 1.00 36.84 84 CYS A C 1
ATOM 609 O O . CYS A 1 84 ? 79.062 23.887 -11.598 1.00 36.02 84 CYS A O 1
ATOM 612 N N . ALA A 1 85 ? 77.392 23.750 -10.095 1.00 41.17 85 ALA A N 1
ATOM 613 C CA . ALA A 1 85 ? 76.419 24.416 -10.968 1.00 44.65 85 ALA A CA 1
ATOM 614 C C . ALA A 1 85 ? 76.877 25.830 -11.318 1.00 47.63 85 ALA A C 1
ATOM 615 O O . ALA A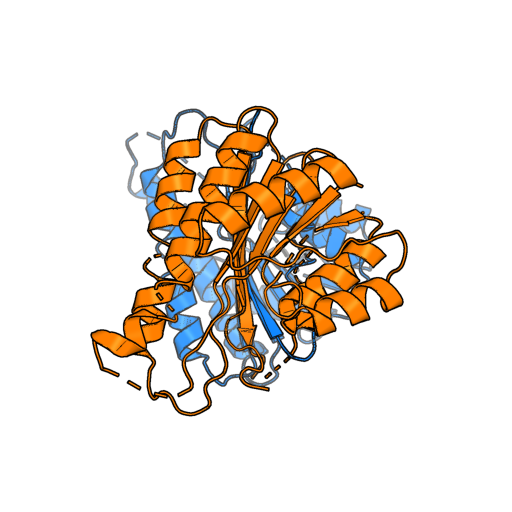 1 85 ? 76.488 26.366 -12.353 1.00 48.73 85 ALA A O 1
ATOM 617 N N . GLY A 1 86 ? 77.732 26.411 -10.475 1.00 49.61 86 GLY A N 1
ATOM 618 C CA . GLY A 1 86 ? 78.258 27.761 -10.700 1.00 51.40 86 GLY A CA 1
ATOM 619 C C . GLY A 1 86 ? 77.172 28.766 -10.383 1.00 53.19 86 GLY A C 1
ATOM 620 O O . GLY A 1 86 ? 76.531 28.666 -9.336 1.00 53.85 86 GLY A O 1
ATOM 621 N N . THR A 1 87 ? 76.947 29.719 -11.286 1.00 54.36 87 THR A N 1
ATOM 622 C CA . THR A 1 87 ? 75.870 30.718 -11.134 1.00 55.87 87 THR A CA 1
ATOM 623 C C . THR A 1 87 ? 75.506 31.417 -12.461 1.00 56.60 87 THR A C 1
ATOM 624 O O . THR A 1 87 ? 75.043 30.763 -13.398 1.00 56.81 87 THR A O 1
ATOM 628 N N . GLY A 1 88 ? 75.711 32.735 -12.531 1.00 56.86 88 GLY A N 1
ATOM 629 C CA . GLY A 1 88 ? 75.390 33.514 -13.725 1.00 57.06 88 GLY A CA 1
ATOM 630 C C . GLY A 1 88 ? 75.886 34.946 -13.661 1.00 57.27 88 GLY A C 1
ATOM 631 O O . GLY A 1 88 ? 75.162 35.884 -14.012 1.00 57.31 88 GLY A O 1
ATOM 632 N N . VAL A 1 95 ? 63.643 43.738 -13.758 1.00 65.31 95 VAL A N 1
ATOM 633 C CA . VAL A 1 95 ? 64.048 44.042 -15.131 1.00 65.19 95 VAL A CA 1
ATOM 634 C C . VAL A 1 95 ? 64.448 42.746 -15.854 1.00 64.90 95 VAL A C 1
ATOM 635 O O . VAL A 1 95 ? 65.157 42.768 -16.865 1.00 64.85 95 VAL A O 1
ATOM 639 N N . TYR A 1 96 ? 63.972 41.620 -15.326 1.00 64.62 96 TYR A N 1
ATOM 640 C CA . TYR A 1 96 ? 64.266 40.304 -15.886 1.00 64.43 96 TYR A CA 1
ATOM 641 C C . TYR A 1 96 ? 63.292 39.974 -17.013 1.00 64.02 96 TYR A C 1
ATOM 642 O O . TYR A 1 96 ? 62.114 40.348 -16.963 1.00 64.01 96 TYR A O 1
ATOM 651 N N . THR A 1 97 ? 63.789 39.271 -18.027 1.00 63.65 97 THR A N 1
ATOM 652 C CA . THR A 1 97 ? 62.948 38.775 -19.115 1.00 63.40 97 THR A CA 1
ATOM 653 C C . THR A 1 97 ? 62.877 37.250 -19.065 1.00 63.15 97 THR A C 1
ATOM 654 O O . THR A 1 97 ? 63.681 36.611 -18.380 1.00 63.16 97 THR A O 1
ATOM 658 N N . ALA A 1 98 ? 61.913 36.675 -19.784 1.00 62.85 98 ALA A N 1
ATOM 659 C CA . ALA A 1 98 ? 61.769 35.221 -19.876 1.00 62.70 98 ALA A CA 1
ATOM 660 C C . ALA A 1 98 ? 63.047 34.570 -20.399 1.00 62.75 98 ALA A C 1
ATOM 661 O O . ALA A 1 98 ? 63.529 33.595 -19.828 1.00 62.62 98 ALA A O 1
ATOM 663 N N . GLU A 1 99 ? 63.599 35.141 -21.470 1.00 62.93 99 GLU A N 1
ATOM 664 C CA . GLU A 1 99 ? 64.796 34.616 -22.135 1.00 62.93 99 GLU A CA 1
ATOM 665 C C . GLU A 1 99 ? 66.024 34.691 -21.232 1.00 62.60 99 GLU A C 1
ATOM 666 O O . GLU A 1 99 ? 66.917 33.845 -21.316 1.00 62.68 99 GLU A O 1
ATOM 672 N N . GLN A 1 100 ? 66.048 35.702 -20.365 1.00 62.22 100 GLN A N 1
ATOM 673 C CA . GLN A 1 100 ? 67.089 35.848 -19.348 1.00 61.90 100 GLN A CA 1
ATOM 674 C C . GLN A 1 100 ? 66.950 34.754 -18.283 1.00 61.32 100 GLN A C 1
ATOM 675 O O . GLN A 1 100 ? 67.950 34.236 -17.776 1.00 61.36 100 GLN A O 1
ATOM 681 N N . ILE A 1 101 ? 65.701 34.411 -17.956 1.00 60.52 101 ILE A N 1
ATOM 682 C CA . ILE A 1 101 ? 65.386 33.449 -16.892 1.00 59.45 101 ILE A CA 1
ATOM 683 C C . ILE A 1 101 ? 65.621 31.993 -17.313 1.00 58.71 101 ILE A C 1
ATOM 684 O O . ILE A 1 101 ? 66.273 31.247 -16.580 1.00 58.75 101 ILE A O 1
ATOM 689 N N . ARG A 1 102 ? 65.094 31.591 -18.473 1.00 57.81 102 ARG A N 1
ATOM 690 C CA . ARG A 1 102 ? 65.221 30.201 -18.934 1.00 56.97 102 ARG A CA 1
ATOM 691 C C . ARG A 1 102 ? 66.673 29.751 -18.898 1.00 56.46 102 ARG A C 1
ATOM 692 O O . ARG A 1 102 ? 66.990 28.709 -18.320 1.00 56.28 102 ARG A O 1
ATOM 700 N N . ARG A 1 103 ? 67.543 30.543 -19.526 1.00 56.19 103 ARG A N 1
ATOM 701 C CA . ARG A 1 103 ? 68.956 30.204 -19.659 1.00 56.23 103 ARG A CA 1
ATOM 702 C C . ARG A 1 103 ? 69.598 29.882 -18.300 1.00 56.22 103 ARG A C 1
ATOM 703 O O . ARG A 1 103 ? 70.148 28.799 -18.125 1.00 55.99 103 ARG A O 1
ATOM 711 N N . VAL A 1 104 ? 69.466 30.811 -17.350 1.00 56.64 104 VAL A N 1
ATOM 712 C CA . VAL A 1 104 ? 70.021 30.708 -15.995 1.00 57.12 104 VAL A CA 1
ATOM 713 C C . VAL A 1 104 ? 69.600 29.418 -15.299 1.00 57.42 104 VAL A C 1
ATOM 714 O O . VAL A 1 104 ? 70.437 28.654 -14.819 1.00 57.39 104 VAL A O 1
ATOM 726 N N . GLU A 1 106 ? 68.108 26.708 -16.505 1.00 54.11 106 GLU A N 1
ATOM 727 C CA . GLU A 1 106 ? 68.382 25.484 -17.239 1.00 52.50 106 GLU A CA 1
ATOM 728 C C . GLU A 1 106 ? 69.841 25.077 -17.124 1.00 50.64 106 GLU A C 1
ATOM 729 O O . GLU A 1 106 ? 70.156 23.892 -17.075 1.00 51.23 106 GLU A O 1
ATOM 735 N N . SER A 1 107 ? 70.739 26.050 -17.053 1.00 48.21 107 SER A N 1
ATOM 736 C CA . SER A 1 107 ? 72.119 25.720 -16.782 1.00 46.08 107 SER A CA 1
ATOM 737 C C . SER A 1 107 ? 72.277 25.287 -15.320 1.00 43.94 107 SER A C 1
ATOM 738 O O . SER A 1 107 ? 73.237 24.583 -14.982 1.00 44.75 107 SER A O 1
ATOM 741 N N . ASN A 1 108 ? 71.340 25.702 -14.489 1.00 40.41 108 ASN A N 1
ATOM 742 C CA . ASN A 1 108 ? 71.474 25.416 -13.092 1.00 37.01 108 ASN A CA 1
ATOM 743 C C . ASN A 1 108 ? 70.649 24.324 -12.511 1.00 34.09 108 ASN A C 1
ATOM 744 O O . ASN A 1 108 ? 71.176 23.481 -11.868 1.00 33.78 108 ASN A O 1
ATOM 749 N N . LEU A 1 109 ? 69.360 24.327 -12.734 1.00 31.21 109 LEU A N 1
ATOM 750 C CA . LEU A 1 109 ? 68.582 23.306 -12.139 1.00 29.23 109 LEU A CA 1
ATOM 751 C C . LEU A 1 109 ? 68.587 22.058 -12.960 1.00 27.90 109 LEU A C 1
ATOM 752 O O . LEU A 1 109 ? 68.698 21.020 -12.465 1.00 27.98 109 LEU A O 1
ATOM 757 N N . VAL A 1 110 ? 68.490 22.202 -14.240 1.00 26.77 110 VAL A N 1
ATOM 758 C CA . VAL A 1 110 ? 68.488 21.104 -15.195 1.00 26.07 110 VAL A CA 1
ATOM 759 C C . VAL A 1 110 ? 69.803 20.328 -15.140 1.00 2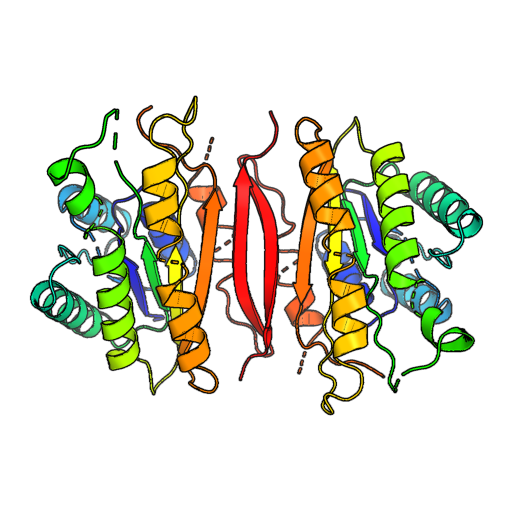5.60 110 VAL A C 1
ATOM 760 O O . VAL A 1 110 ? 69.804 19.090 -15.096 1.00 25.43 110 VAL A O 1
ATOM 764 N N . SER A 1 111 ? 70.924 21.046 -15.129 1.00 24.93 111 SER A N 1
ATOM 765 C CA . SER A 1 111 ? 72.217 20.382 -15.046 1.00 23.02 111 SER A CA 1
ATOM 766 C C . SER A 1 111 ? 72.274 19.671 -13.708 1.00 21.98 111 SER A C 1
ATOM 767 O O . SER A 1 111 ? 72.711 18.526 -13.638 1.00 22.10 111 SER A O 1
ATOM 770 N N . THR A 1 112 ? 71.776 20.321 -12.657 1.00 21.00 112 THR A N 1
ATOM 771 C CA . THR A 1 112 ? 71.834 19.713 -11.331 1.00 20.74 112 THR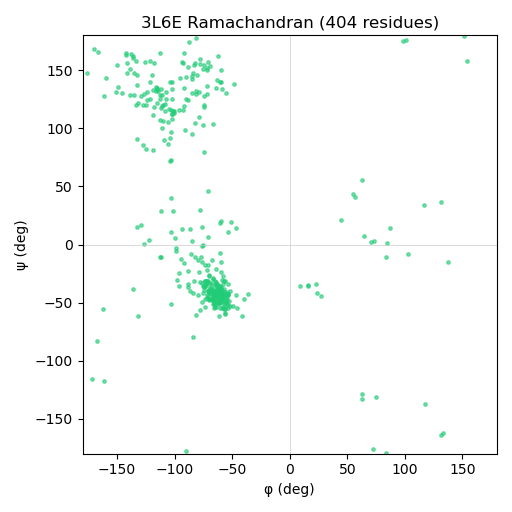 A CA 1
ATOM 772 C C . THR A 1 112 ? 71.050 18.404 -11.291 1.00 20.65 112 THR A C 1
ATOM 773 O O . THR A 1 112 ? 71.536 17.409 -10.761 1.00 20.04 112 THR A O 1
ATOM 777 N N . ILE A 1 113 ? 69.857 18.415 -11.870 1.00 21.69 113 ILE A N 1
ATOM 778 C CA . ILE A 1 113 ? 68.984 17.226 -11.906 1.00 22.38 113 ILE A CA 1
ATOM 779 C C . ILE A 1 113 ? 69.554 16.078 -12.742 1.00 22.41 113 ILE A C 1
ATOM 780 O O . ILE A 1 113 ? 69.513 14.922 -12.319 1.00 22.23 113 ILE A O 1
ATOM 785 N N . LEU A 1 114 ? 70.092 16.407 -13.912 1.00 23.10 114 LEU A N 1
ATOM 786 C CA . LEU A 1 114 ? 70.641 15.411 -14.832 1.00 24.17 114 LEU A CA 1
ATOM 787 C C . LEU A 1 114 ? 71.935 14.778 -14.312 1.00 25.50 114 LEU A C 1
ATOM 788 O O . LEU A 1 114 ? 72.138 13.573 -14.445 1.00 26.52 114 LEU A O 1
ATOM 793 N N . VAL A 1 115 ? 72.802 15.583 -13.705 1.00 25.31 115 VAL A N 1
ATOM 794 C CA . VAL A 1 115 ? 74.011 15.034 -13.099 1.00 25.31 115 VAL A CA 1
ATOM 795 C C . VAL A 1 115 ? 73.636 14.093 -11.945 1.00 24.76 115 VAL A C 1
ATOM 796 O O . VAL A 1 115 ? 74.228 13.021 -11.781 1.00 25.14 115 VAL A O 1
ATOM 800 N N . ALA A 1 116 ? 72.648 14.499 -11.156 1.00 23.69 116 ALA A N 1
ATOM 801 C CA . ALA A 1 116 ? 72.233 13.730 -9.999 1.00 23.04 116 ALA A CA 1
ATOM 802 C C . ALA A 1 116 ? 71.660 12.374 -10.440 1.00 23.61 116 ALA A C 1
ATOM 803 O O . ALA A 1 116 ? 72.045 11.341 -9.902 1.00 23.11 116 ALA A O 1
ATOM 805 N N . GLN A 1 117 ? 70.787 12.385 -11.450 1.00 24.34 117 GLN A N 1
ATOM 806 C CA . GLN A 1 117 ? 70.153 11.151 -11.936 1.00 26.07 117 GLN A CA 1
ATOM 807 C C . GLN A 1 117 ? 71.152 10.226 -12.589 1.00 26.88 117 GLN A C 1
ATOM 808 O O . GLN A 1 117 ? 71.073 9.013 -12.432 1.00 27.68 117 GLN A O 1
ATOM 814 N N . GLN A 1 118 ? 72.072 10.807 -13.345 1.00 27.32 118 GLN A N 1
ATOM 815 C CA . GLN A 1 118 ? 73.166 10.060 -13.935 1.00 28.65 118 GLN A CA 1
ATOM 816 C C . GLN A 1 118 ? 74.054 9.426 -12.834 1.00 28.74 118 GLN A C 1
ATOM 817 O O . GLN A 1 118 ? 74.529 8.308 -12.992 1.00 28.78 118 GLN A O 1
ATOM 823 N N . THR A 1 119 ? 74.241 10.130 -11.716 1.00 28.85 119 THR A N 1
ATOM 824 C CA . THR A 1 119 ? 75.020 9.616 -10.562 1.00 28.09 119 THR A CA 1
ATOM 825 C C . THR A 1 119 ? 74.301 8.494 -9.807 1.00 27.25 119 THR A C 1
ATOM 826 O O . THR A 1 119 ? 74.930 7.537 -9.360 1.00 27.21 119 THR A O 1
ATOM 830 N N . VAL A 1 120 ? 72.992 8.628 -9.642 1.00 27.01 120 VAL A N 1
ATOM 831 C CA . VAL A 1 120 ? 72.178 7.583 -9.023 1.00 27.28 120 VAL A CA 1
ATOM 832 C C . VAL A 1 120 ? 72.297 6.311 -9.882 1.00 27.85 120 VAL A C 1
ATOM 833 O O . VAL A 1 120 ? 72.605 5.222 -9.389 1.00 27.42 120 VAL A O 1
ATOM 837 N N . ARG A 1 121 ? 72.096 6.482 -11.180 1.00 28.47 121 ARG A N 1
ATOM 838 C CA . ARG A 1 121 ? 72.218 5.391 -12.131 1.00 29.69 121 ARG A CA 1
ATOM 839 C C . ARG A 1 121 ? 73.588 4.701 -12.032 1.00 29.11 121 ARG A C 1
ATOM 840 O O . ARG A 1 121 ? 73.663 3.470 -11.886 1.00 28.81 121 ARG A O 1
ATOM 848 N N . LEU A 1 122 ? 74.659 5.500 -12.084 1.00 28.23 122 LEU A N 1
ATOM 849 C CA . LEU A 1 122 ? 76.030 4.971 -12.112 1.00 27.08 122 LEU A CA 1
ATOM 850 C C . LEU A 1 122 ? 76.501 4.330 -10.808 1.00 26.27 122 LEU A C 1
ATOM 851 O O . LEU A 1 122 ? 77.064 3.230 -10.816 1.00 26.41 122 LEU A O 1
ATOM 856 N N . ILE A 1 123 ? 76.286 5.022 -9.692 1.00 25.26 123 ILE A N 1
ATOM 857 C CA . ILE A 1 123 ? 76.849 4.587 -8.420 1.00 25.14 123 ILE A CA 1
ATOM 858 C C . ILE A 1 123 ? 75.832 4.504 -7.270 1.00 26.32 123 ILE A C 1
ATOM 859 O O . ILE A 1 123 ? 76.207 4.432 -6.101 1.00 26.58 123 ILE A O 1
ATOM 864 N N . GLY A 1 124 ? 74.548 4.487 -7.607 1.00 27.48 124 GLY A N 1
ATOM 865 C CA . GLY A 1 124 ? 73.495 4.358 -6.591 1.00 28.45 124 GLY A CA 1
ATOM 866 C C . GLY A 1 124 ? 73.569 3.058 -5.801 1.00 28.76 124 GLY A C 1
ATOM 867 O O . GLY A 1 124 ? 73.311 3.036 -4.604 1.00 28.53 124 GLY A O 1
ATOM 868 N N . GLU A 1 125 ? 73.941 1.971 -6.460 1.00 29.69 125 GLU A N 1
ATOM 869 C CA . GLU A 1 125 ? 74.050 0.688 -5.760 1.00 31.05 125 GLU A CA 1
ATOM 870 C C . GLU A 1 125 ? 75.420 0.453 -5.137 1.00 31.28 125 GLU A C 1
ATOM 871 O O . GLU A 1 125 ? 75.524 -0.102 -4.051 1.00 31.17 125 GLU A O 1
ATOM 877 N N . ARG A 1 126 ? 76.466 0.904 -5.820 1.00 31.89 126 ARG A N 1
ATOM 878 C CA . ARG A 1 126 ? 77.835 0.713 -5.359 1.00 31.97 126 ARG A CA 1
ATOM 879 C C . ARG A 1 126 ? 78.181 1.623 -4.176 1.00 31.73 126 ARG A C 1
ATOM 880 O O . ARG A 1 126 ? 78.972 1.257 -3.303 1.00 32.11 126 ARG A O 1
ATOM 888 N N . GLY A 1 127 ? 77.574 2.802 -4.138 1.00 31.04 127 GLY A N 1
ATOM 889 C CA . GLY A 1 127 ? 77.860 3.756 -3.084 1.00 30.27 127 GLY A CA 1
ATOM 890 C C . GLY A 1 127 ? 78.847 4.793 -3.555 1.00 29.63 127 GLY A C 1
ATOM 891 O O . GLY A 1 127 ? 79.364 4.694 -4.665 1.00 29.84 127 GLY A O 1
ATOM 892 N N . GLY A 1 128 ? 79.111 5.780 -2.702 1.00 29.31 128 GLY A N 1
ATOM 893 C CA . GLY A 1 128 ? 79.944 6.927 -3.050 1.00 28.81 128 GLY A CA 1
ATOM 894 C C . GLY A 1 128 ? 79.290 8.243 -2.673 1.00 28.13 128 GLY A C 1
ATOM 895 O O . GLY A 1 128 ? 78.341 8.268 -1.891 1.00 28.33 128 GLY A O 1
ATOM 896 N N . VAL A 1 129 ? 79.804 9.343 -3.230 1.00 27.08 129 VAL A N 1
ATOM 897 C CA . VAL A 1 129 ? 79.388 10.694 -2.833 1.00 25.21 129 VAL A CA 1
ATOM 898 C C . VAL A 1 129 ? 78.934 11.569 -4.019 1.00 23.89 129 VAL A C 1
ATOM 899 O O . VAL A 1 129 ? 79.617 11.649 -5.048 1.00 22.33 129 VAL A O 1
ATOM 903 N N . LEU A 1 130 ? 77.750 12.177 -3.863 1.00 23.50 130 LEU A N 1
ATOM 904 C CA . LEU A 1 130 ? 77.242 13.203 -4.770 1.00 23.49 130 LEU A CA 1
ATOM 905 C C . LEU A 1 130 ? 77.258 14.529 -4.042 1.00 22.96 130 LEU A C 1
ATOM 906 O O . LEU A 1 130 ? 76.420 14.792 -3.157 1.00 23.26 130 LEU A O 1
ATOM 911 N N . ALA A 1 131 ? 78.212 15.364 -4.425 1.00 21.69 131 ALA A N 1
ATOM 912 C CA . ALA A 1 131 ? 78.405 16.628 -3.735 1.00 20.78 131 ALA A CA 1
ATOM 913 C C . ALA A 1 131 ? 77.989 17.714 -4.678 1.00 19.71 131 ALA A C 1
ATOM 914 O O . ALA A 1 131 ? 78.419 17.734 -5.824 1.00 19.25 131 ALA A O 1
ATOM 916 N N . ASN A 1 132 ? 77.122 18.593 -4.192 1.00 19.56 132 ASN A N 1
ATOM 917 C CA . ASN A 1 132 ? 76.623 19.694 -4.986 1.00 20.48 132 ASN A CA 1
ATOM 918 C C . ASN A 1 132 ? 77.055 21.029 -4.395 1.00 22.41 132 ASN A C 1
ATOM 919 O O . ASN A 1 132 ? 76.974 21.233 -3.174 1.00 22.37 132 ASN A O 1
ATOM 924 N N . VAL A 1 133 ? 77.512 21.918 -5.270 1.00 23.74 133 VAL A N 1
ATOM 925 C CA . VAL A 1 133 ? 77.897 23.269 -4.882 1.00 25.67 133 VAL A CA 1
ATOM 926 C C . VAL A 1 133 ? 76.759 24.226 -5.240 1.00 27.89 133 VAL A C 1
ATOM 927 O O . VAL A 1 133 ? 76.406 24.380 -6.406 1.00 27.65 133 VAL A O 1
ATOM 931 N N . LEU A 1 134 ? 76.153 24.815 -4.217 1.00 29.92 134 LEU A N 1
ATOM 932 C CA . LEU A 1 134 ? 75.161 25.853 -4.412 1.00 32.62 134 LEU A CA 1
ATOM 933 C C . LEU A 1 134 ? 75.824 27.219 -4.104 1.00 35.06 134 LEU A C 1
ATOM 934 O O . LEU A 1 134 ? 75.579 27.836 -3.074 1.00 35.38 134 LEU A O 1
ATOM 939 N N . SER A 1 135 ? 76.699 27.667 -5.001 1.00 37.65 135 SER A N 1
ATOM 940 C CA . SER A 1 135 ? 77.533 28.850 -4.735 1.00 40.52 135 SER A CA 1
ATOM 941 C C . SER A 1 135 ? 76.751 30.164 -4.820 1.00 43.24 135 SER A C 1
ATOM 942 O O . SER A 1 135 ? 75.714 30.245 -5.488 1.00 43.62 135 SER A O 1
ATOM 945 N N . SER A 1 136 ? 77.244 31.182 -4.120 1.00 45.18 136 SER A N 1
ATOM 946 C CA . SER A 1 136 ? 76.512 32.432 -3.972 1.00 46.87 136 SER A CA 1
ATOM 947 C C . SER A 1 136 ? 77.431 33.620 -4.238 1.00 48.57 136 SER A C 1
ATOM 948 O O . SER A 1 136 ? 78.082 34.137 -3.325 1.00 48.49 136 SER A O 1
ATOM 951 N N . ALA A 1 137 ? 77.466 34.038 -5.503 1.00 50.46 137 ALA A N 1
ATOM 952 C CA . ALA A 1 137 ? 78.327 35.127 -5.987 1.00 51.89 137 ALA A CA 1
ATOM 953 C C . ALA A 1 137 ? 78.139 36.442 -5.235 1.00 53.23 137 ALA A C 1
ATOM 954 O O . ALA A 1 137 ? 77.012 36.914 -5.056 1.00 53.14 137 ALA A O 1
ATOM 956 N N . ALA A 1 138 ? 79.256 37.021 -4.798 1.00 54.82 138 ALA A N 1
ATOM 957 C CA . ALA A 1 138 ? 79.253 38.295 -4.076 1.00 56.69 138 ALA A CA 1
ATOM 958 C C . ALA A 1 138 ? 78.802 39.489 -4.936 1.00 58.37 138 ALA A C 1
ATOM 959 O O . ALA A 1 138 ? 79.552 39.987 -5.782 1.00 58.59 138 ALA A O 1
ATOM 961 N N . GLN A 1 139 ? 77.564 39.927 -4.712 1.00 59.56 139 GLN A N 1
ATOM 962 C CA . GLN A 1 139 ? 77.029 41.135 -5.337 1.00 60.51 139 GLN A CA 1
ATOM 963 C C . GLN A 1 139 ? 77.313 42.352 -4.465 1.00 61.24 139 GLN A C 1
ATOM 964 O O . GLN A 1 139 ? 77.287 42.260 -3.233 1.00 61.58 139 GLN A O 1
ATOM 970 N N . VAL A 1 140 ? 77.590 43.483 -5.110 1.00 61.26 140 VAL A N 1
ATOM 971 C CA . VAL A 1 140 ? 77.820 44.739 -4.397 1.00 61.51 140 VAL A CA 1
ATOM 972 C C . VAL A 1 140 ? 76.590 45.653 -4.505 1.00 61.08 140 VAL A C 1
ATOM 973 O O . VAL A 1 140 ? 76.597 46.657 -5.223 1.00 60.99 140 VAL A O 1
ATOM 977 N N . GLY A 1 141 ? 75.529 45.279 -3.792 1.00 60.69 141 GLY A N 1
ATOM 978 C CA . GLY A 1 141 ? 74.267 46.022 -3.824 1.00 60.25 141 GLY A CA 1
ATOM 979 C C . GLY A 1 141 ? 73.025 45.148 -3.897 1.00 59.66 141 GLY A C 1
ATOM 980 O O . GLY A 1 141 ? 71.912 45.627 -3.652 1.00 59.97 141 GLY A O 1
ATOM 981 N N . LYS A 1 142 ? 73.225 43.870 -4.231 1.00 58.58 142 LYS A N 1
ATOM 982 C CA . LYS A 1 142 ? 72.156 42.861 -4.351 1.00 57.59 142 LYS A CA 1
ATOM 983 C C . LYS A 1 142 ? 71.132 43.176 -5.456 1.00 56.25 142 LYS A C 1
ATOM 984 O O . LYS A 1 142 ? 69.923 43.224 -5.206 1.00 56.49 142 LYS A O 1
ATOM 990 N N . ALA A 1 143 ? 71.632 43.357 -6.679 1.00 54.47 143 ALA A N 1
ATOM 991 C CA . ALA A 1 143 ? 70.818 43.792 -7.820 1.00 52.53 143 ALA A CA 1
ATOM 992 C C . ALA A 1 143 ? 69.876 42.722 -8.405 1.00 50.51 143 ALA A C 1
ATOM 993 O O . ALA A 1 143 ? 68.670 42.967 -8.553 1.00 50.78 143 ALA A O 1
ATOM 995 N N . ASN A 1 144 ? 70.431 41.559 -8.753 1.00 48.05 144 ASN A N 1
ATOM 996 C CA . ASN A 1 144 ? 69.666 40.461 -9.364 1.00 45.43 144 ASN A CA 1
ATOM 997 C C . ASN A 1 144 ? 69.311 39.360 -8.358 1.00 42.83 144 ASN A C 1
ATOM 998 O O . ASN A 1 144 ? 69.160 38.193 -8.732 1.00 42.81 144 ASN A O 1
ATOM 1003 N N . GLU A 1 145 ? 69.170 39.737 -7.090 1.00 40.24 145 GLU A N 1
ATOM 1004 C CA . GLU A 1 145 ? 69.154 38.768 -5.989 1.00 37.99 145 GLU A CA 1
ATOM 1005 C C . GLU A 1 145 ? 68.052 37.698 -6.038 1.00 35.35 145 GLU A C 1
ATOM 1006 O O . GLU A 1 145 ? 68.320 36.527 -5.775 1.00 35.15 145 GLU A O 1
ATOM 1012 N N . SER A 1 146 ? 66.831 38.097 -6.378 1.00 33.03 146 SER A N 1
ATOM 1013 C CA . SER A 1 146 ? 65.678 37.197 -6.291 1.00 30.93 146 SER A CA 1
ATOM 1014 C C . SER A 1 146 ? 65.721 36.027 -7.282 1.00 29.01 146 SER A C 1
ATOM 1015 O O . SER A 1 146 ? 65.160 34.965 -7.011 1.00 27.58 146 SER A O 1
ATOM 1018 N N . LEU A 1 147 ? 66.375 36.225 -8.425 1.00 29.00 147 LEU A N 1
ATOM 1019 C CA . LEU A 1 147 ? 66.523 35.141 -9.390 1.00 29.84 147 LEU A CA 1
ATOM 1020 C C . LEU A 1 147 ? 67.564 34.127 -8.914 1.00 29.64 147 LEU A C 1
ATOM 1021 O O . LEU A 1 147 ? 67.389 32.925 -9.112 1.00 29.85 147 LEU A O 1
ATOM 1026 N N . TYR A 1 148 ? 68.617 34.607 -8.253 1.00 29.46 148 TYR A N 1
ATOM 1027 C CA . TYR A 1 148 ? 69.618 33.717 -7.663 1.00 29.84 148 TYR A CA 1
ATOM 1028 C C . TYR A 1 148 ? 69.003 32.888 -6.548 1.00 27.98 148 TYR A C 1
ATOM 1029 O O . TYR A 1 148 ? 69.310 31.703 -6.421 1.00 27.35 148 TYR A O 1
ATOM 1038 N N . CYS A 1 149 ? 68.144 33.518 -5.746 1.00 26.66 149 CYS A N 1
ATOM 1039 C CA . CYS A 1 149 ? 67.443 32.806 -4.680 1.00 25.35 149 CYS A CA 1
ATOM 1040 C C . CYS A 1 149 ? 66.533 31.755 -5.257 1.00 23.57 149 CYS A C 1
ATOM 1041 O O . CYS A 1 149 ? 66.607 30.605 -4.842 1.00 23.02 149 CYS A O 1
ATOM 1044 N N . ALA A 1 150 ? 65.708 32.139 -6.231 1.00 22.64 150 ALA A N 1
ATOM 1045 C CA . ALA A 1 150 ? 64.914 31.165 -6.969 1.00 22.48 150 ALA A CA 1
ATOM 1046 C C . ALA A 1 150 ? 65.797 29.983 -7.373 1.00 23.56 150 ALA A C 1
ATOM 1047 O O . ALA A 1 150 ? 65.502 28.843 -7.033 1.00 23.93 150 ALA A O 1
ATOM 1049 N N . SER A 1 151 ? 66.897 30.276 -8.060 1.00 24.50 151 SER A N 1
ATOM 1050 C CA . SER A 1 151 ? 67.789 29.249 -8.580 1.00 25.96 151 SER A CA 1
ATOM 1051 C C . SER A 1 151 ? 68.314 28.295 -7.515 1.00 27.23 151 SER A C 1
ATOM 1052 O O . SER A 1 151 ? 68.162 27.074 -7.649 1.00 27.66 151 SER A O 1
ATOM 1055 N N . LYS A 1 152 ? 68.931 28.842 -6.468 1.00 27.77 152 LYS A N 1
ATOM 1056 C CA . LYS A 1 152 ? 69.520 28.017 -5.420 1.00 27.80 152 LYS A CA 1
ATOM 1057 C C . LYS A 1 152 ? 68.484 27.271 -4.572 1.00 26.53 152 LYS A C 1
ATOM 1058 O O . LYS A 1 152 ? 68.696 26.101 -4.263 1.00 25.53 152 LYS A O 1
ATOM 1064 N N . TRP A 1 153 ? 67.386 27.937 -4.195 1.00 26.36 153 TRP A N 1
ATOM 1065 C CA . TRP A 1 153 ? 66.305 27.247 -3.466 1.00 27.11 153 TRP A CA 1
ATOM 1066 C C . TRP A 1 153 ? 65.694 26.061 -4.225 1.00 25.43 153 TRP A C 1
ATOM 1067 O O . TRP A 1 153 ? 65.559 24.984 -3.659 1.00 25.08 153 TRP A O 1
ATOM 1078 N N . GLY A 1 154 ? 65.383 26.245 -5.501 1.00 24.57 154 GLY A N 1
ATOM 1079 C CA . GLY A 1 154 ? 64.978 25.128 -6.356 1.00 25.32 154 GLY A CA 1
ATOM 1080 C C . GLY A 1 154 ? 65.929 23.933 -6.333 1.00 25.90 154 GLY A C 1
ATOM 1081 O O . GLY A 1 154 ? 65.480 22.785 -6.244 1.00 25.56 154 GLY A O 1
ATOM 1090 N N . ARG A 1 156 ? 68.227 23.184 -3.969 1.00 22.80 156 ARG A N 1
ATOM 1091 C CA . ARG A 1 156 ? 68.151 22.637 -2.628 1.00 23.02 156 ARG A CA 1
ATOM 1092 C C . ARG A 1 156 ? 66.881 21.821 -2.435 1.00 22.83 156 ARG A C 1
ATOM 1093 O O . ARG A 1 156 ? 66.917 20.749 -1.830 1.00 22.92 156 ARG A O 1
ATOM 1101 N N . GLY A 1 157 ? 65.761 22.326 -2.957 1.00 22.30 157 GLY A N 1
ATOM 1102 C CA . GLY A 1 157 ? 64.493 21.598 -2.870 1.00 22.29 157 GLY A CA 1
ATOM 1103 C C . GLY A 1 157 ? 64.659 20.213 -3.473 1.00 21.47 157 GLY A C 1
ATOM 1104 O O . GLY A 1 157 ? 64.424 19.214 -2.813 1.00 20.73 157 GLY A O 1
ATOM 1105 N N . PHE A 1 158 ? 65.114 20.175 -4.718 1.00 22.03 158 PHE A N 1
ATOM 1106 C CA . PHE A 1 158 ? 65.356 18.932 -5.442 1.00 23.11 158 PHE A CA 1
ATOM 1107 C C . PHE A 1 158 ? 66.279 17.984 -4.666 1.00 23.80 158 PHE A C 1
ATOM 1108 O O . PHE A 1 158 ? 65.929 16.834 -4.436 1.00 24.98 158 PHE A O 1
ATOM 1116 N N . LEU A 1 159 ? 67.431 18.479 -4.243 1.00 23.47 159 LEU A N 1
ATOM 1117 C CA . LEU A 1 159 ? 68.474 17.621 -3.646 1.00 23.48 159 LEU A CA 1
ATOM 1118 C C . LEU A 1 159 ? 68.138 17.035 -2.284 1.00 25.08 159 LEU A C 1
ATOM 1119 O O . LEU A 1 159 ? 68.429 15.863 -2.037 1.00 25.35 159 LEU A O 1
ATOM 1124 N N . GLU A 1 160 ? 67.540 17.845 -1.407 1.00 26.00 160 GLU A N 1
ATOM 1125 C CA . GLU A 1 160 ? 67.137 17.374 -0.072 1.00 27.01 160 GLU A CA 1
ATOM 1126 C C . GLU A 1 160 ? 65.968 16.406 -0.166 1.00 27.52 160 GLU A C 1
ATOM 1127 O O . GLU A 1 160 ? 65.774 15.569 0.711 1.00 27.98 160 GLU A O 1
ATOM 1133 N N . SER A 1 161 ? 65.173 16.561 -1.218 1.00 27.48 161 SER A N 1
ATOM 1134 C CA . SER A 1 161 ? 64.101 15.637 -1.528 1.00 27.69 161 SER A CA 1
ATOM 1135 C C . SER A 1 161 ? 64.684 14.354 -2.127 1.00 27.80 161 SER A C 1
ATOM 1136 O O . SER A 1 161 ? 64.174 13.260 -1.880 1.00 27.37 161 SER A O 1
ATOM 1139 N N . LEU A 1 162 ? 65.753 14.491 -2.909 1.00 27.75 162 LEU A N 1
ATOM 1140 C CA . LEU A 1 162 ? 66.429 13.323 -3.458 1.00 27.49 162 LEU A CA 1
ATOM 1141 C C . LEU A 1 162 ? 67.173 12.563 -2.363 1.00 27.61 162 LEU A C 1
ATOM 1142 O O . LEU A 1 162 ? 67.179 11.323 -2.354 1.00 26.42 162 LEU A O 1
ATOM 1147 N N . ARG A 1 163 ? 67.804 13.301 -1.442 1.00 28.70 163 ARG A N 1
ATOM 1148 C CA . ARG A 1 163 ? 68.553 12.651 -0.361 1.00 29.36 163 ARG A CA 1
ATOM 1149 C C . ARG A 1 163 ? 67.668 11.884 0.615 1.00 30.07 163 ARG A C 1
ATOM 1150 O O . ARG A 1 163 ? 68.051 10.802 1.066 1.00 30.12 163 ARG A O 1
ATOM 1158 N N . ALA A 1 164 ? 66.490 12.428 0.925 1.00 30.58 164 ALA A N 1
ATOM 1159 C CA . ALA A 1 164 ? 65.533 11.734 1.788 1.00 31.77 164 ALA A CA 1
ATOM 1160 C C . ALA A 1 164 ? 64.989 10.463 1.109 1.00 32.91 164 ALA A C 1
ATOM 1161 O O . ALA A 1 164 ? 64.636 9.485 1.778 1.00 33.10 164 ALA A O 1
ATOM 1163 N N . GLU A 1 165 ? 64.931 10.501 -0.219 1.00 33.47 165 GLU A N 1
ATOM 1164 C CA . GLU A 1 165 ? 64.547 9.364 -1.043 1.00 34.29 165 GLU A CA 1
ATOM 1165 C C . GLU A 1 165 ? 65.664 8.317 -1.073 1.00 34.71 165 GLU A C 1
ATOM 1166 O O . GLU A 1 165 ? 65.399 7.120 -1.150 1.00 34.90 165 GLU A O 1
ATOM 1172 N N . LEU A 1 166 ? 66.914 8.778 -1.006 1.00 35.18 166 LEU A N 1
ATOM 1173 C CA . LEU A 1 166 ? 68.075 7.888 -1.016 1.00 34.81 166 LEU A CA 1
ATOM 1174 C C . LEU A 1 166 ? 68.568 7.508 0.384 1.00 35.68 166 LEU A C 1
ATOM 1175 O O . LEU A 1 166 ? 69.663 6.969 0.533 1.00 35.29 166 LEU A O 1
ATOM 1180 N N . LYS A 1 167 ? 67.757 7.776 1.407 1.00 37.42 167 LYS A N 1
ATOM 1181 C CA . LYS A 1 167 ? 68.003 7.224 2.738 1.00 39.07 167 LYS A CA 1
ATOM 1182 C C . LYS A 1 167 ? 68.267 5.722 2.611 1.00 39.95 167 LYS A C 1
ATOM 1183 O O . LYS A 1 167 ? 67.590 5.034 1.831 1.00 39.79 167 LYS A O 1
ATOM 1189 N N . ASP A 1 168 ? 69.251 5.225 3.360 1.00 40.97 168 ASP A N 1
ATOM 1190 C CA . ASP A 1 168 ? 69.555 3.782 3.419 1.00 42.03 168 ASP A CA 1
ATOM 1191 C C . ASP A 1 168 ? 70.232 3.236 2.159 1.00 41.77 168 ASP A C 1
ATOM 1192 O O . ASP A 1 168 ? 70.470 2.027 2.049 1.00 42.16 168 ASP A O 1
ATOM 1197 N N . SER A 1 169 ? 70.518 4.120 1.208 1.00 40.96 169 SER A N 1
ATOM 1198 C CA . SER A 1 169 ? 71.222 3.753 -0.015 1.00 39.80 169 SER A CA 1
ATOM 1199 C C . SER A 1 169 ? 72.668 4.203 0.136 1.00 38.57 169 SER A C 1
ATOM 1200 O O . SER A 1 169 ? 72.927 5.285 0.663 1.00 38.68 169 SER A O 1
ATOM 1203 N N . PRO A 1 170 ? 73.621 3.372 -0.323 1.00 36.81 170 PRO A N 1
ATOM 1204 C CA . PRO A 1 170 ? 75.036 3.681 -0.105 1.00 35.50 170 PRO A CA 1
ATOM 1205 C C . PRO A 1 170 ? 75.500 5.001 -0.735 1.00 34.02 170 PRO A C 1
ATOM 1206 O O . PRO A 1 170 ? 76.632 5.429 -0.506 1.00 34.13 170 PRO A O 1
ATOM 1210 N N . LEU A 1 171 ? 74.640 5.645 -1.514 1.00 32.24 171 LEU A N 1
ATOM 1211 C CA . LEU A 1 171 ? 75.022 6.914 -2.131 1.00 30.53 171 LEU A CA 1
ATOM 1212 C C . LEU A 1 171 ? 74.693 8.076 -1.192 1.00 29.91 171 LEU A C 1
ATOM 1213 O O . LEU A 1 171 ? 73.555 8.217 -0.738 1.00 30.35 171 LEU A O 1
ATOM 1218 N N . ARG A 1 172 ? 75.703 8.881 -0.880 1.00 28.90 172 ARG A N 1
ATOM 1219 C CA . ARG A 1 172 ? 75.563 9.963 0.102 1.00 28.06 172 ARG A CA 1
ATOM 1220 C C . ARG A 1 172 ? 75.417 11.305 -0.600 1.00 26.23 172 ARG A C 1
ATOM 1221 O O . ARG A 1 172 ? 76.171 11.586 -1.515 1.00 26.29 172 ARG A O 1
ATOM 1229 N N . LEU A 1 173 ? 74.459 12.129 -0.171 1.00 24.47 173 LEU A N 1
ATOM 1230 C CA . LEU A 1 173 ? 74.330 13.481 -0.715 1.00 22.53 173 LEU A CA 1
ATOM 1231 C C . LEU A 1 173 ? 74.888 14.500 0.256 1.00 21.73 173 LEU A C 1
ATOM 1232 O O . LEU A 1 173 ? 74.521 14.531 1.433 1.00 21.53 173 LEU A O 1
ATOM 1237 N N . VAL A 1 174 ? 75.827 15.291 -0.267 1.00 21.19 174 VAL A N 1
ATOM 1238 C CA . VAL A 1 174 ? 76.512 16.354 0.462 1.00 20.72 174 VAL A CA 1
ATOM 1239 C C . VAL A 1 174 ? 76.257 17.678 -0.270 1.00 19.69 174 VAL A C 1
ATOM 1240 O O . VAL A 1 174 ? 76.482 17.793 -1.480 1.00 18.89 174 VAL A O 1
ATOM 1244 N N . ASN A 1 175 ? 75.747 18.655 0.463 1.00 19.55 175 ASN A N 1
ATOM 1245 C CA . ASN A 1 175 ? 75.436 19.960 -0.121 1.00 20.06 175 ASN A CA 1
ATOM 1246 C C . ASN A 1 175 ? 76.374 21.035 0.449 1.00 18.69 175 ASN A C 1
ATOM 1247 O O . ASN A 1 175 ? 76.473 21.179 1.641 1.00 18.86 175 ASN A O 1
ATOM 1252 N N . LEU A 1 176 ? 77.064 21.772 -0.410 1.00 18.22 176 LEU A N 1
ATOM 1253 C CA . LEU A 1 176 ? 78.089 22.717 0.031 1.00 18.13 176 LEU A CA 1
ATOM 1254 C C . LEU A 1 176 ? 77.706 24.140 -0.397 1.00 18.96 176 LEU A C 1
ATOM 1255 O O . LEU A 1 176 ? 77.353 24.350 -1.546 1.00 18.17 176 LEU A O 1
ATOM 1260 N N . TYR A 1 177 ? 77.807 25.092 0.537 1.00 19.10 177 TYR A N 1
ATOM 1261 C CA . TYR A 1 177 ? 77.335 26.457 0.339 1.00 20.66 177 TYR A CA 1
ATOM 1262 C C . TYR A 1 177 ? 78.414 27.528 0.576 1.00 20.90 177 TYR A C 1
ATOM 1263 O O . TYR A 1 177 ? 78.517 28.077 1.669 1.00 22.42 177 TYR A O 1
ATOM 1272 N N . PRO A 1 178 ? 79.252 27.783 -0.419 1.00 20.89 178 PRO A N 1
ATOM 1273 C CA . PRO A 1 178 ? 80.175 28.919 -0.338 1.00 22.50 178 PRO A CA 1
ATOM 1274 C C . PRO A 1 178 ? 79.417 30.191 -0.668 1.00 24.39 178 PRO A C 1
ATOM 1275 O O . PRO A 1 178 ? 79.045 30.367 -1.818 1.00 24.98 178 PRO A O 1
ATOM 1279 N N . SER A 1 179 ? 79.180 31.050 0.317 1.00 25.81 179 SER A N 1
ATOM 1280 C CA . SER A 1 179 ? 78.525 32.342 0.086 1.00 27.53 179 SER A CA 1
ATOM 1281 C C . SER A 1 179 ? 79.535 33.468 0.046 1.00 30.29 179 SER A C 1
ATOM 1282 O O . SER A 1 179 ? 80.158 33.790 1.064 1.00 29.81 179 SER A O 1
ATOM 1285 N N . GLY A 1 180 ? 79.691 34.074 -1.128 1.00 32.79 180 GLY A N 1
ATOM 1286 C CA . GLY A 1 180 ? 80.522 35.270 -1.260 1.00 34.69 180 GLY A CA 1
ATOM 1287 C C . GLY A 1 180 ? 81.718 35.076 -2.166 1.00 36.71 180 GLY A C 1
ATOM 1288 O O . GLY A 1 180 ? 82.780 35.664 -1.940 1.00 37.01 180 GLY A O 1
ATOM 1289 N N . ILE A 1 181 ? 81.546 34.255 -3.194 1.00 38.79 181 ILE A N 1
ATOM 1290 C CA . ILE A 1 181 ? 82.594 34.042 -4.175 1.00 42.03 181 ILE A CA 1
ATOM 1291 C C . ILE A 1 181 ? 82.568 35.172 -5.233 1.00 45.72 181 ILE A C 1
ATOM 1292 O O . ILE A 1 181 ? 81.528 35.803 -5.454 1.00 46.01 181 ILE A O 1
ATOM 1297 N N . ARG A 1 182 ? 83.711 35.440 -5.860 1.00 48.96 182 ARG A N 1
ATOM 1298 C CA . ARG A 1 182 ? 83.859 36.605 -6.758 1.00 52.19 182 ARG A CA 1
ATOM 1299 C C . ARG A 1 182 ? 83.346 36.408 -8.191 1.00 54.45 182 ARG A C 1
ATOM 1300 O O . ARG A 1 182 ? 83.258 35.275 -8.674 1.00 54.25 182 ARG A O 1
ATOM 1308 N N . SER A 1 183 ? 83.005 37.526 -8.847 1.00 56.90 183 SER A N 1
ATOM 1309 C CA . SER A 1 183 ? 82.723 37.589 -10.300 1.00 59.22 183 SER A CA 1
ATOM 1310 C C . SER A 1 183 ? 82.446 39.025 -10.765 1.00 61.42 183 SER A C 1
ATOM 1311 O O . SER A 1 183 ? 81.898 39.830 -10.004 1.00 61.80 183 SER A O 1
ATOM 1314 N N . GLU A 1 184 ? 82.836 39.325 -12.013 1.00 63.00 184 GLU A N 1
ATOM 1315 C CA . GLU A 1 184 ? 82.645 40.639 -12.689 1.00 64.25 184 GLU A CA 1
ATOM 1316 C C . GLU A 1 184 ? 83.722 41.713 -12.387 1.00 65.42 184 GLU A C 1
ATOM 1317 O O . GLU A 1 184 ? 83.781 42.751 -13.060 1.00 65.55 184 GLU A O 1
ATOM 1323 N N . PHE A 1 185 ? 84.579 41.458 -11.394 1.00 66.23 185 PHE A N 1
ATOM 1324 C CA . PHE A 1 185 ? 85.778 42.292 -11.157 1.00 66.72 185 PHE A CA 1
ATOM 1325 C C . PHE A 1 185 ? 86.827 41.608 -10.274 1.00 66.71 185 PHE A C 1
ATOM 1326 O O . PHE A 1 185 ? 86.537 41.160 -9.163 1.00 66.63 185 PHE A O 1
ATOM 1334 N N . PHE A 1 197 ? 84.703 38.441 -1.991 1.00 36.14 197 PHE A N 1
ATOM 1335 C CA . PHE A 1 197 ? 86.039 38.471 -1.400 1.00 35.31 197 PHE A CA 1
ATOM 1336 C C . PHE A 1 197 ? 86.534 37.068 -0.970 1.00 33.68 197 PHE A C 1
ATOM 1337 O O . PHE A 1 197 ? 87.706 36.908 -0.655 1.00 33.82 197 PHE A O 1
ATOM 1353 N N . THR A 1 199 ? 88.083 33.650 -1.648 1.00 26.41 199 THR A N 1
ATOM 1354 C CA . THR A 1 199 ? 88.894 33.080 -2.731 1.00 25.18 199 THR A CA 1
ATOM 1355 C C . THR A 1 199 ? 88.468 31.640 -2.998 1.00 23.63 199 THR A C 1
ATOM 1356 O O . THR A 1 199 ? 88.070 30.947 -2.078 1.00 23.02 199 THR A O 1
ATOM 1360 N N . PRO A 1 200 ? 88.562 31.185 -4.254 1.00 23.47 200 PRO A N 1
ATOM 1361 C CA . PRO A 1 200 ? 88.333 29.756 -4.570 1.00 23.76 200 PRO A CA 1
ATOM 1362 C C . PRO A 1 200 ? 89.198 28.792 -3.741 1.00 23.53 200 PRO A C 1
ATOM 1363 O O . PRO A 1 200 ? 88.708 27.757 -3.259 1.00 23.76 200 PRO A O 1
ATOM 1367 N N . GLU A 1 201 ? 90.468 29.145 -3.575 1.00 23.08 201 GLU A N 1
ATOM 1368 C CA . GLU A 1 201 ? 91.445 28.305 -2.898 1.00 23.56 201 GLU A CA 1
ATOM 1369 C C . GLU A 1 201 ? 91.011 27.957 -1.485 1.00 22.82 201 GLU A C 1
ATOM 1370 O O . GLU A 1 201 ? 90.994 26.780 -1.116 1.00 23.41 201 GLU A O 1
ATOM 1376 N N . ASP A 1 202 ? 90.650 28.982 -0.714 1.00 21.55 202 ASP A N 1
ATOM 1377 C CA . ASP A 1 202 ? 90.168 28.824 0.654 1.00 20.26 202 ASP A CA 1
ATOM 1378 C C . ASP A 1 202 ? 88.822 28.072 0.689 1.00 20.05 202 ASP A C 1
ATOM 1379 O O . ASP A 1 202 ? 88.616 27.173 1.528 1.00 19.44 202 ASP A O 1
ATOM 1384 N N . ALA A 1 203 ? 87.914 28.439 -0.217 1.00 19.62 203 ALA A N 1
ATOM 1385 C CA . ALA A 1 203 ? 86.614 27.763 -0.298 1.00 19.98 203 ALA A CA 1
ATOM 1386 C C . ALA A 1 203 ? 86.867 26.254 -0.509 1.00 20.07 203 ALA A C 1
ATOM 1387 O O . ALA A 1 203 ? 86.500 25.441 0.331 1.00 19.87 203 ALA A O 1
ATOM 1389 N N . ALA A 1 204 ? 87.563 25.916 -1.591 1.00 20.37 204 ALA A N 1
ATOM 1390 C CA . ALA A 1 204 ? 87.936 24.528 -1.913 1.00 21.03 204 ALA A CA 1
ATOM 1391 C C . ALA A 1 204 ? 88.520 23.732 -0.736 1.00 21.69 204 ALA A C 1
ATOM 1392 O O . ALA A 1 204 ? 88.154 22.563 -0.525 1.00 21.35 204 ALA A O 1
ATOM 1394 N N . ALA A 1 205 ? 89.412 24.375 0.014 1.00 22.09 205 ALA A N 1
ATOM 1395 C CA . ALA A 1 205 ? 90.144 23.725 1.104 1.00 22.35 205 ALA A CA 1
ATOM 1396 C C . ALA A 1 205 ? 89.224 23.290 2.228 1.00 23.14 205 ALA A C 1
ATOM 1397 O O . ALA A 1 205 ? 89.372 22.173 2.752 1.00 23.69 205 ALA A O 1
ATOM 1399 N N . TYR A 1 206 ? 88.272 24.157 2.598 1.00 23.18 206 TYR A N 1
ATOM 1400 C CA . TYR A 1 206 ? 87.209 23.767 3.530 1.00 23.41 206 TYR A CA 1
ATOM 1401 C C . TYR A 1 206 ? 86.374 22.617 2.997 1.00 23.87 206 TYR A C 1
ATOM 1402 O O . TYR A 1 206 ? 86.067 21.691 3.732 1.00 22.52 206 TYR A O 1
ATOM 1419 N N . LEU A 1 208 ? 87.027 20.346 0.550 1.00 24.70 208 LEU A N 1
ATOM 1420 C CA . LEU A 1 208 ? 87.760 19.091 0.415 1.00 24.17 208 LEU A CA 1
ATOM 1421 C C . LEU A 1 208 ? 88.089 18.458 1.765 1.00 24.01 208 LEU A C 1
ATOM 1422 O O . LEU A 1 208 ? 88.070 17.240 1.893 1.00 23.89 208 LEU A O 1
ATOM 1427 N N . ASP A 1 209 ? 88.384 19.275 2.772 1.00 23.98 209 ASP A N 1
ATOM 1428 C CA . ASP A 1 209 ? 88.511 18.724 4.117 1.00 24.30 209 ASP A CA 1
ATOM 1429 C C . ASP A 1 209 ? 87.174 18.124 4.536 1.00 23.99 209 ASP A C 1
ATOM 1430 O O . ASP A 1 209 ? 87.125 17.051 5.097 1.00 24.52 209 ASP A O 1
ATOM 1435 N N . ALA A 1 210 ? 86.092 18.829 4.262 1.00 23.75 210 ALA A N 1
ATOM 1436 C CA . ALA A 1 210 ? 84.785 18.352 4.650 1.00 23.41 210 ALA A CA 1
ATOM 1437 C C . ALA A 1 210 ? 84.448 17.039 3.908 1.00 24.17 210 ALA A C 1
ATOM 1438 O O . ALA A 1 210 ? 83.779 16.186 4.449 1.00 24.51 210 ALA A O 1
ATOM 1440 N N . LEU A 1 211 ? 84.932 16.876 2.682 1.00 24.46 211 LEU A N 1
ATOM 1441 C CA . LEU A 1 211 ? 84.606 15.680 1.909 1.00 25.04 211 LEU A CA 1
ATOM 1442 C C . LEU A 1 211 ? 85.514 14.474 2.191 1.00 26.96 211 LEU A C 1
ATOM 1443 O O . LEU A 1 211 ? 85.380 13.448 1.536 1.00 27.92 211 LEU A O 1
ATOM 1448 N N . GLU A 1 212 ? 86.440 14.607 3.134 1.00 28.13 212 GLU A N 1
ATOM 1449 C CA . GLU A 1 212 ? 87.311 13.495 3.533 1.00 30.18 212 GLU A CA 1
ATOM 1450 C C . GLU A 1 212 ? 86.497 12.354 4.153 1.00 30.10 212 GLU A C 1
ATOM 1451 O O . GLU A 1 212 ? 85.635 12.590 4.993 1.00 29.44 212 GLU A O 1
ATOM 1457 N N . ALA A 1 213 ? 86.788 11.121 3.748 1.00 30.53 213 ALA A N 1
ATOM 1458 C CA . ALA A 1 213 ? 86.120 9.947 4.317 1.00 30.57 213 ALA A CA 1
ATOM 1459 C C . ALA A 1 213 ? 86.577 9.666 5.755 1.00 29.58 213 ALA A C 1
ATOM 1460 O O . ALA A 1 213 ? 87.751 9.746 6.058 1.00 29.39 213 ALA A O 1
ATOM 1462 N N . ARG A 1 214 ? 85.630 9.353 6.633 1.00 29.29 214 ARG A N 1
ATOM 1463 C CA . ARG A 1 214 ? 85.928 8.879 7.990 1.00 28.82 214 ARG A CA 1
ATOM 1464 C C . ARG A 1 214 ? 84.986 7.699 8.276 1.00 27.12 214 ARG A C 1
ATOM 1465 O O . ARG A 1 214 ? 83.953 7.555 7.608 1.00 26.74 214 ARG A O 1
ATOM 1473 N N . SER A 1 215 ? 85.325 6.866 9.255 1.00 25.81 215 SER A N 1
ATOM 1474 C CA . SER A 1 215 ? 84.628 5.576 9.414 1.00 25.59 215 SER A CA 1
ATOM 1475 C C . SER A 1 215 ? 83.182 5.720 9.869 1.00 24.64 215 SER A C 1
ATOM 1476 O O . SER A 1 215 ? 82.287 5.119 9.266 1.00 25.27 215 SER A O 1
ATOM 1479 N N . SER A 1 216 ? 82.963 6.546 10.892 1.00 22.66 216 SER A N 1
ATOM 1480 C CA . SER A 1 216 ? 81.688 6.603 11.607 1.00 21.76 216 SER A CA 1
ATOM 1481 C C . SER A 1 216 ? 80.734 7.738 11.203 1.00 21.60 216 SER A C 1
ATOM 1482 O O . SER A 1 216 ? 79.605 7.806 11.698 1.00 21.35 216 SER A O 1
ATOM 1485 N N . CYS A 1 217 ? 81.187 8.627 10.328 1.00 21.47 217 CYS A N 1
ATOM 1486 C CA . CYS A 1 217 ? 80.384 9.777 9.928 1.00 22.11 217 CYS A CA 1
ATOM 1487 C C . CYS A 1 217 ? 80.930 10.485 8.707 1.00 21.86 217 CYS A C 1
ATOM 1488 O O . CYS A 1 217 ? 82.070 10.269 8.300 1.00 21.66 217 CYS A O 1
ATOM 1491 N N . HIS A 1 218 ? 80.085 11.332 8.131 1.00 21.88 218 HIS A N 1
ATOM 1492 C CA . HIS A 1 218 ? 80.488 12.242 7.067 1.00 22.35 218 HIS A CA 1
ATOM 1493 C C . HIS A 1 218 ? 79.771 13.572 7.251 1.00 21.20 218 HIS A C 1
ATOM 1494 O O . HIS A 1 218 ? 78.796 13.657 7.981 1.00 21.18 218 HIS A O 1
ATOM 1501 N N . VAL A 1 219 ? 80.252 14.600 6.559 1.00 20.70 219 VAL A N 1
ATOM 1502 C CA . VAL A 1 219 ? 79.605 15.913 6.544 1.00 20.25 219 VAL A CA 1
ATOM 1503 C C . VAL A 1 219 ? 78.459 15.861 5.538 1.00 19.45 219 VAL A C 1
ATOM 1504 O O . VAL A 1 219 ? 78.653 15.436 4.412 1.00 18.86 219 VAL A O 1
ATOM 1508 N N . THR A 1 220 ? 77.271 16.292 5.944 1.00 19.74 220 THR A N 1
ATOM 1509 C CA . THR A 1 220 ? 76.119 16.293 5.049 1.00 19.35 220 THR A CA 1
ATOM 1510 C C . THR A 1 220 ? 75.888 17.667 4.414 1.00 19.66 220 THR A C 1
ATOM 1511 O O . THR A 1 220 ? 75.395 17.757 3.292 1.00 19.89 220 THR A O 1
ATOM 1515 N N . ASP A 1 221 ? 76.256 18.727 5.136 1.00 20.00 221 ASP A N 1
ATOM 1516 C CA . ASP A 1 221 ? 76.033 20.106 4.686 1.00 20.51 221 ASP A CA 1
ATOM 1517 C C . ASP A 1 221 ? 77.125 21.016 5.213 1.00 20.20 221 ASP A C 1
ATOM 1518 O O . ASP A 1 221 ? 77.489 20.958 6.391 1.00 19.71 221 ASP A O 1
ATOM 1523 N N . LEU A 1 222 ? 77.631 21.875 4.340 1.00 20.32 222 LEU A N 1
ATOM 1524 C CA . LEU A 1 222 ? 78.706 22.793 4.715 1.00 20.03 222 LEU A CA 1
ATOM 1525 C C . LEU A 1 222 ? 78.419 24.223 4.239 1.00 18.61 222 LEU A C 1
ATOM 1526 O O . LEU A 1 222 ? 78.300 24.455 3.066 1.00 17.95 222 LEU A O 1
ATOM 1531 N N . PHE A 1 223 ? 78.337 25.167 5.170 1.00 18.79 223 PHE A N 1
ATOM 1532 C CA . PHE A 1 223 ? 78.065 26.561 4.851 1.00 18.86 223 PHE A CA 1
ATOM 1533 C C . PHE A 1 223 ? 79.321 27.385 5.113 1.00 18.90 223 PHE A C 1
ATOM 1534 O O . PHE A 1 223 ? 79.840 27.395 6.221 1.00 18.60 223 PHE A O 1
ATOM 1542 N N . ILE A 1 224 ? 79.829 28.038 4.076 1.00 19.46 224 ILE A N 1
ATOM 1543 C CA . ILE A 1 224 ? 81.000 28.913 4.221 1.00 20.30 224 ILE A CA 1
ATOM 1544 C C . ILE A 1 224 ? 80.597 30.351 3.946 1.00 21.43 224 ILE A C 1
ATOM 1545 O O . ILE A 1 224 ? 79.952 30.621 2.940 1.00 20.82 224 ILE A O 1
ATOM 1550 N N . GLY A 1 225 ? 80.997 31.274 4.825 1.00 23.81 225 GLY A N 1
ATOM 1551 C CA . GLY A 1 225 ? 80.711 32.706 4.635 1.00 25.35 225 GLY A CA 1
ATOM 1552 C C . GLY A 1 225 ? 81.967 33.557 4.587 1.00 27.44 225 GLY A C 1
ATOM 1553 O O . GLY A 1 225 ? 83.013 33.150 5.089 1.00 26.19 225 GLY A O 1
ATOM 1554 N N . ARG A 1 226 ? 81.851 34.745 3.981 1.00 30.62 226 ARG A N 1
ATOM 1555 C CA . ARG A 1 226 ? 82.941 35.727 3.935 1.00 33.67 226 ARG A CA 1
ATOM 1556 C C . ARG A 1 226 ? 83.398 36.180 5.317 1.00 34.15 226 ARG A C 1
ATOM 1557 O O . ARG A 1 226 ? 82.616 36.208 6.262 1.00 33.74 226 ARG A O 1
ATOM 1565 N N . ASN A 1 227 ? 84.676 36.529 5.424 1.00 35.06 227 ASN A N 1
ATOM 1566 C CA . ASN A 1 227 ? 85.196 37.129 6.641 1.00 36.53 227 ASN A CA 1
ATOM 1567 C C . ASN A 1 227 ? 84.833 38.615 6.749 1.00 38.04 227 ASN A C 1
ATOM 1568 O O . ASN A 1 227 ? 84.580 39.281 5.741 1.00 38.10 227 ASN A O 1
ATOM 1573 N N . GLU A 1 228 ? 84.798 39.117 7.978 1.00 39.47 228 GLU A N 1
ATOM 1574 C CA . GLU A 1 228 ? 84.551 40.536 8.244 1.00 40.88 228 GLU A CA 1
ATOM 1575 C C . GLU A 1 228 ? 85.775 41.354 7.828 1.00 41.47 228 GLU A C 1
ATOM 1576 O O . GLU A 1 228 ? 86.901 40.848 7.854 1.00 41.39 228 GLU A O 1
ATOM 1582 N N . GLY A 1 229 ? 85.546 42.612 7.446 1.00 41.93 229 GLY A N 1
ATOM 1583 C CA . GLY A 1 229 ? 86.614 43.503 6.983 1.00 41.85 229 GLY A CA 1
ATOM 1584 C C . GLY A 1 229 ? 87.572 43.920 8.083 1.00 41.86 229 GLY A C 1
ATOM 1585 O O . GLY A 1 229 ? 87.164 44.161 9.220 1.00 41.80 229 GLY A O 1
ATOM 1586 N N . LEU B 1 3 ? 99.330 28.190 17.575 1.00 38.39 3 LEU B N 1
ATOM 1587 C CA . LEU B 1 3 ? 98.203 29.170 17.577 1.00 38.25 3 LEU B CA 1
ATOM 1588 C C . LEU B 1 3 ? 97.674 29.405 19.005 1.00 37.22 3 LEU B C 1
ATOM 1589 O O . LEU B 1 3 ? 98.313 29.002 19.978 1.00 37.94 3 LEU B O 1
ATOM 1594 N N . GLY B 1 4 ? 96.518 30.049 19.127 1.00 35.62 4 GLY B N 1
ATOM 1595 C CA . GLY B 1 4 ? 96.105 30.674 20.380 1.00 33.87 4 GLY B CA 1
ATOM 1596 C C . GLY B 1 4 ? 95.302 29.878 21.395 1.00 32.42 4 GLY B C 1
ATOM 1597 O O . GLY B 1 4 ? 95.013 28.682 21.209 1.00 33.03 4 GLY B O 1
ATOM 1598 N N . HIS B 1 5 ? 94.944 30.582 22.470 1.00 29.51 5 HIS B N 1
ATOM 1599 C CA . HIS B 1 5 ? 94.220 30.048 23.612 1.00 26.85 5 HIS B CA 1
ATOM 1600 C C . HIS B 1 5 ? 92.755 29.761 23.253 1.00 24.75 5 HIS B C 1
ATOM 1601 O O . HIS B 1 5 ? 92.060 30.608 22.689 1.00 23.96 5 HIS B O 1
ATOM 1608 N N . ILE B 1 6 ? 92.299 28.553 23.575 1.00 23.04 6 ILE B N 1
ATOM 1609 C CA . ILE B 1 6 ? 90.921 28.150 23.306 1.00 21.18 6 ILE B CA 1
ATOM 1610 C C . ILE B 1 6 ? 90.213 27.801 24.602 1.00 19.93 6 ILE B C 1
ATOM 1611 O O . ILE B 1 6 ? 90.812 27.254 25.512 1.00 20.10 6 ILE B O 1
ATOM 1616 N N . ILE B 1 7 ? 88.924 28.103 24.663 1.00 19.17 7 ILE B N 1
ATOM 1617 C CA . ILE B 1 7 ? 88.096 27.647 25.745 1.00 18.66 7 ILE B CA 1
ATOM 1618 C C . ILE B 1 7 ? 87.149 26.534 25.260 1.00 19.40 7 ILE B C 1
ATOM 1619 O O . ILE B 1 7 ? 86.411 26.702 24.279 1.00 19.55 7 ILE B O 1
ATOM 1624 N N . VAL B 1 8 ? 87.204 25.394 25.941 1.00 19.88 8 VAL B N 1
ATOM 1625 C CA . VAL B 1 8 ? 86.279 24.285 25.676 1.00 20.49 8 VAL B CA 1
ATOM 1626 C C . VAL B 1 8 ? 85.379 24.025 26.882 1.00 21.26 8 VAL B C 1
ATOM 1627 O O . VAL B 1 8 ? 85.859 23.795 27.992 1.00 22.26 8 VAL B O 1
ATOM 1631 N N . THR B 1 9 ? 84.079 24.122 26.640 1.00 20.43 9 THR B N 1
ATOM 1632 C CA . THR B 1 9 ? 83.026 23.779 27.596 1.00 20.51 9 THR B CA 1
ATOM 1633 C C . THR B 1 9 ? 82.610 22.320 27.387 1.00 20.04 9 THR B C 1
ATOM 1634 O O . THR B 1 9 ? 82.791 21.762 26.299 1.00 19.36 9 THR B O 1
ATOM 1638 N N . GLY B 1 10 ? 82.058 21.713 28.432 1.00 20.04 10 GLY B N 1
ATOM 1639 C CA . GLY B 1 10 ? 81.715 20.296 28.413 1.00 20.24 10 GLY B CA 1
ATOM 1640 C C . GLY B 1 10 ? 82.936 19.463 28.086 1.00 20.34 10 GLY B C 1
ATOM 1641 O O . GLY B 1 10 ? 82.831 18.490 27.358 1.00 21.30 10 GLY B O 1
ATOM 1642 N N . ALA B 1 11 ? 84.080 19.840 28.654 1.00 19.61 11 ALA B N 1
ATOM 1643 C CA . ALA B 1 11 ? 85.378 19.322 28.233 1.00 20.22 11 ALA B CA 1
ATOM 1644 C C . ALA B 1 11 ? 85.644 17.856 28.598 1.00 20.89 11 ALA B C 1
ATOM 1645 O O . ALA B 1 11 ? 86.540 17.239 28.024 1.00 21.29 11 ALA B O 1
ATOM 1647 N N . GLY B 1 12 ? 84.867 17.319 29.537 1.00 20.91 12 GLY B N 1
ATOM 1648 C CA . GLY B 1 12 ? 84.980 15.918 29.973 1.00 21.84 12 GLY B CA 1
ATOM 1649 C C . GLY B 1 12 ? 84.061 14.910 29.289 1.00 21.76 12 GLY B C 1
ATOM 1650 O O . GLY B 1 12 ? 84.263 13.704 29.414 1.00 21.74 12 GLY B O 1
ATOM 1651 N N . SER B 1 13 ? 83.061 15.395 28.557 1.00 21.73 13 SER B N 1
ATOM 1652 C CA . SER B 1 13 ? 82.228 14.527 27.715 1.00 21.79 13 SER B CA 1
ATOM 1653 C C . SER B 1 13 ? 83.133 13.888 26.653 1.00 21.24 13 SER B C 1
ATOM 1654 O O . SER B 1 13 ? 84.229 14.381 26.419 1.00 21.85 13 SER B O 1
ATOM 1657 N N . GLY B 1 14 ? 82.689 12.810 26.011 1.00 20.50 14 GLY B N 1
ATOM 1658 C CA . GLY B 1 14 ? 83.469 12.204 24.917 1.00 20.06 14 GLY B CA 1
ATOM 1659 C C . GLY B 1 14 ? 83.924 13.244 23.891 1.00 19.75 14 GLY B C 1
ATOM 1660 O O . GLY B 1 14 ? 85.109 13.349 23.552 1.00 19.59 14 GLY B O 1
ATOM 1661 N N . LEU B 1 15 ? 82.967 14.015 23.399 1.00 19.04 15 LEU B N 1
ATOM 1662 C CA . LEU B 1 15 ? 83.218 14.996 22.376 1.00 19.07 15 LEU B CA 1
ATOM 1663 C C . LEU B 1 15 ? 84.132 16.124 22.873 1.00 19.11 15 LEU B C 1
ATOM 1664 O O . LEU B 1 15 ? 85.127 16.458 22.232 1.00 19.28 15 LEU B O 1
ATOM 1669 N N . GLY B 1 16 ? 83.788 16.710 24.007 1.00 19.84 16 GLY B N 1
ATOM 1670 C CA . GLY B 1 16 ? 84.600 17.767 24.609 1.00 20.52 16 GLY B CA 1
ATOM 1671 C C . GLY B 1 16 ? 86.028 17.314 24.780 1.00 20.82 16 GLY B C 1
ATOM 1672 O O . GLY B 1 16 ? 86.957 18.074 24.492 1.00 20.88 16 GLY B O 1
ATOM 1673 N N . ARG B 1 17 ? 86.206 16.070 25.236 1.00 20.93 17 ARG B N 1
ATOM 1674 C CA . ARG B 1 17 ? 87.539 15.523 25.442 1.00 21.68 17 ARG B CA 1
ATOM 1675 C C . ARG B 1 17 ? 88.289 15.378 24.120 1.00 20.39 17 ARG B C 1
ATOM 1676 O O . ARG B 1 17 ? 89.442 15.840 24.011 1.00 20.20 17 ARG B O 1
ATOM 1684 N N . ALA B 1 18 ? 87.651 14.744 23.126 1.00 18.95 18 ALA B N 1
ATOM 1685 C CA . ALA B 1 18 ? 88.250 14.624 21.782 1.00 19.08 18 ALA B CA 1
ATOM 1686 C C . ALA B 1 18 ? 88.598 15.986 21.176 1.00 18.85 18 ALA B C 1
ATOM 1687 O O . ALA B 1 18 ? 89.624 16.128 20.509 1.00 18.88 18 ALA B O 1
ATOM 1689 N N . LEU B 1 19 ? 87.738 16.979 21.410 1.00 18.85 19 LEU B N 1
ATOM 1690 C CA . LEU B 1 19 ? 87.947 18.324 20.864 1.00 19.00 19 LEU B CA 1
ATOM 1691 C C . LEU B 1 19 ? 89.188 18.942 21.483 1.00 19.50 19 LEU B C 1
ATOM 1692 O O . LEU B 1 19 ? 90.028 19.470 20.759 1.00 18.97 19 LEU B O 1
ATOM 1697 N N . THR B 1 20 ? 89.309 18.810 22.812 1.00 20.60 20 THR B N 1
ATOM 1698 C CA . THR B 1 20 ? 90.492 19.221 23.573 1.00 21.17 20 THR B CA 1
ATOM 1699 C C . THR B 1 20 ? 91.781 18.537 23.108 1.00 22.48 20 THR B C 1
ATOM 1700 O O . THR B 1 20 ? 92.770 19.212 22.808 1.00 23.31 20 THR B O 1
ATOM 1704 N N . ILE B 1 21 ? 91.776 17.207 23.054 1.00 22.92 21 ILE B N 1
ATOM 1705 C CA . ILE B 1 21 ? 92.951 16.445 22.629 1.00 22.68 21 ILE B CA 1
ATOM 1706 C C . ILE B 1 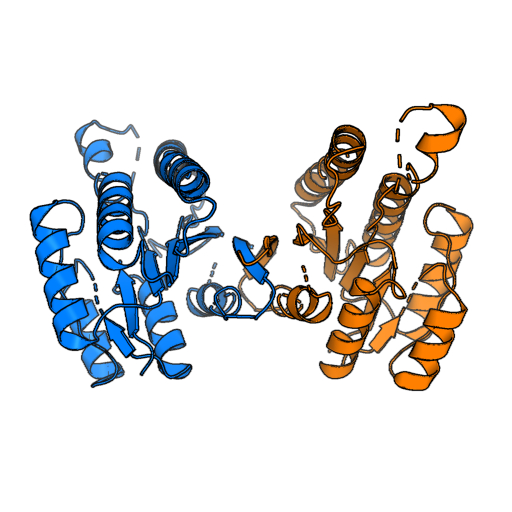21 ? 93.401 16.929 21.254 1.00 22.70 21 ILE B C 1
ATOM 1707 O O . ILE B 1 21 ? 94.570 17.260 21.071 1.00 23.49 21 ILE B O 1
ATOM 1712 N N . GLY B 1 22 ? 92.452 17.014 20.316 1.00 22.09 22 GLY B N 1
ATOM 1713 C CA . GLY B 1 22 ? 92.687 17.517 18.966 1.00 21.29 22 GLY B CA 1
ATOM 1714 C C . GLY B 1 22 ? 93.313 18.900 18.901 1.00 21.69 22 GLY B C 1
ATOM 1715 O O . GLY B 1 22 ? 94.207 19.135 18.082 1.00 22.11 22 GLY B O 1
ATOM 1716 N N . LEU B 1 23 ? 92.860 19.800 19.774 1.00 21.60 23 LEU B N 1
ATOM 1717 C CA . LEU B 1 23 ? 93.353 21.182 19.836 1.00 21.67 23 LEU B CA 1
ATOM 1718 C C . LEU B 1 23 ? 94.773 21.253 20.403 1.00 22.19 23 LEU B C 1
ATOM 1719 O O . LEU B 1 23 ? 95.644 21.948 19.853 1.00 22.47 23 LEU B O 1
ATOM 1724 N N . VAL B 1 24 ? 95.004 20.531 21.501 1.00 22.25 24 VAL B N 1
ATOM 1725 C CA . VAL B 1 24 ? 96.331 20.452 22.116 1.00 22.97 24 VAL B CA 1
ATOM 1726 C C . VAL B 1 24 ? 97.350 19.878 21.132 1.00 24.06 24 VAL B C 1
ATOM 1727 O O . VAL B 1 24 ? 98.498 20.298 21.121 1.00 24.92 24 VAL B O 1
ATOM 1731 N N . GLU B 1 25 ? 96.917 18.922 20.317 1.00 24.58 25 GLU B N 1
ATOM 1732 C CA . GLU B 1 25 ? 97.754 18.327 19.283 1.00 25.70 25 GLU B CA 1
ATOM 1733 C C . GLU B 1 25 ? 98.032 19.328 18.167 1.00 25.88 25 GLU B C 1
ATOM 1734 O O . GLU B 1 25 ? 99.108 19.344 17.580 1.00 25.70 25 GLU B O 1
ATOM 1740 N N . ARG B 1 26 ? 97.058 20.184 17.886 1.00 26.23 26 ARG B N 1
ATOM 1741 C CA . ARG B 1 26 ? 97.268 21.239 16.909 1.00 26.05 26 ARG B CA 1
ATOM 1742 C C . ARG B 1 26 ? 98.121 22.396 17.440 1.00 25.47 26 ARG B C 1
ATOM 1743 O O . ARG B 1 26 ? 98.363 23.346 16.714 1.00 26.40 26 ARG B O 1
ATOM 1751 N N . GLY B 1 27 ? 98.562 22.322 18.693 1.00 24.94 27 GLY B N 1
ATOM 1752 C CA . GLY B 1 27 ? 99.465 23.339 19.259 1.00 25.31 27 GLY B CA 1
ATOM 1753 C C . GLY B 1 27 ? 98.874 24.385 20.195 1.00 25.67 27 GLY B C 1
ATOM 1754 O O . GLY B 1 27 ? 99.623 25.156 20.816 1.00 26.88 27 GLY B O 1
ATOM 1755 N N . HIS B 1 28 ? 97.543 24.414 20.302 1.00 24.63 28 HIS B N 1
ATOM 1756 C CA . HIS B 1 28 ? 96.821 25.346 21.168 1.00 23.31 28 HIS B CA 1
ATOM 1757 C C . HIS B 1 28 ? 96.988 25.078 22.661 1.00 23.87 28 HIS B C 1
ATOM 1758 O O . HIS B 1 28 ? 97.224 23.939 23.092 1.00 24.01 28 HIS B O 1
ATOM 1765 N N . GLN B 1 29 ? 96.832 26.142 23.444 1.00 23.99 29 GLN B N 1
ATOM 1766 C CA . GLN B 1 29 ? 96.645 26.049 24.883 1.00 23.97 29 GLN B CA 1
ATOM 1767 C C . GLN B 1 29 ? 95.132 26.000 25.119 1.00 23.43 29 GLN B C 1
ATOM 1768 O O . GLN B 1 29 ? 94.390 26.761 24.515 1.00 22.69 29 GLN B O 1
ATOM 1774 N N . VAL B 1 30 ? 94.670 25.101 25.983 1.00 23.70 30 VAL B N 1
ATOM 1775 C CA . VAL B 1 30 ? 93.224 24.904 26.143 1.00 23.89 30 VAL B CA 1
ATOM 1776 C C . VAL B 1 30 ? 92.759 25.058 27.601 1.00 23.75 30 VAL B C 1
ATOM 1777 O O . VAL B 1 30 ? 93.231 24.342 28.483 1.00 23.87 30 VAL B O 1
ATOM 1781 N N . SER B 1 31 ? 91.868 26.018 27.848 1.00 23.74 31 SER B N 1
ATOM 1782 C CA . SER B 1 31 ? 91.109 26.055 29.109 1.00 23.98 31 SER B CA 1
ATOM 1783 C C . SER B 1 31 ? 89.919 25.097 29.009 1.00 24.58 31 SER B C 1
ATOM 1784 O O . SER B 1 31 ? 89.086 25.224 28.106 1.00 24.45 31 SER B O 1
ATOM 1803 N N . GLY B 1 34 ? 84.167 22.232 32.618 1.00 27.47 34 GLY B N 1
ATOM 1804 C CA . GLY B 1 34 ? 83.131 21.208 32.752 1.00 27.10 34 GLY B CA 1
ATOM 1805 C C . GLY B 1 34 ? 82.725 20.965 34.188 1.00 27.53 34 GLY B C 1
ATOM 1806 O O . GLY B 1 34 ? 83.272 21.579 35.116 1.00 27.21 34 GLY B O 1
ATOM 1807 N N . ARG B 1 35 ? 81.776 20.058 34.377 1.00 28.37 35 ARG B N 1
ATOM 1808 C CA . ARG B 1 35 ? 81.310 19.696 35.721 1.00 29.66 35 ARG B CA 1
ATOM 1809 C C . ARG B 1 35 ? 81.987 18.452 36.301 1.00 30.30 35 ARG B C 1
ATOM 1810 O O . ARG B 1 35 ? 82.062 18.304 37.527 1.00 30.86 35 ARG B O 1
ATOM 1818 N N . ARG B 1 36 ? 82.489 17.582 35.438 1.00 30.34 36 ARG B N 1
ATOM 1819 C CA . ARG B 1 36 ? 83.114 16.346 35.873 1.00 30.59 36 ARG B CA 1
ATOM 1820 C C . ARG B 1 36 ? 84.547 16.579 36.221 1.00 29.01 36 ARG B C 1
ATOM 1821 O O . ARG B 1 36 ? 85.414 16.551 35.372 1.00 28.94 36 ARG B O 1
ATOM 1829 N N . TYR B 1 37 ? 84.789 16.798 37.495 1.00 28.02 37 TYR B N 1
ATOM 1830 C CA . TYR B 1 37 ? 86.087 17.263 37.955 1.00 26.52 37 TYR B CA 1
ATOM 1831 C C . TYR B 1 37 ? 87.200 16.209 37.854 1.00 25.69 37 TYR B C 1
ATOM 1832 O O . TYR B 1 37 ? 88.359 16.574 37.643 1.00 24.77 37 TYR B O 1
ATOM 1841 N N . GLN B 1 38 ? 86.868 14.922 37.999 1.00 25.85 38 GLN B N 1
ATOM 1842 C CA . GLN B 1 38 ? 87.910 13.890 37.865 1.00 26.33 38 GLN B CA 1
ATOM 1843 C C . GLN B 1 38 ? 88.332 13.721 36.415 1.00 26.48 38 GLN B C 1
ATOM 1844 O O . GLN B 1 38 ? 89.505 13.503 36.144 1.00 27.03 38 GLN B O 1
ATOM 1850 N N . ARG B 1 39 ? 87.389 13.857 35.498 1.00 26.29 39 ARG B N 1
ATOM 1851 C CA . ARG B 1 39 ? 87.685 13.754 34.081 1.00 26.01 39 ARG B CA 1
ATOM 1852 C C . ARG B 1 39 ? 88.669 14.831 33.674 1.00 25.59 39 ARG B C 1
ATOM 1853 O O . ARG B 1 39 ? 89.661 14.564 33.033 1.00 25.50 39 ARG B O 1
ATOM 1861 N N . LEU B 1 40 ? 88.367 16.053 34.067 1.00 25.54 40 LEU B N 1
ATOM 1862 C CA . LEU B 1 40 ? 89.245 17.212 33.906 1.00 25.34 40 LEU B CA 1
ATOM 1863 C C . LEU B 1 40 ? 90.613 16.998 34.543 1.00 26.01 40 LEU B C 1
ATOM 1864 O O . LEU B 1 40 ? 91.626 17.357 33.955 1.00 26.23 40 LEU B O 1
ATOM 1869 N N . GLN B 1 41 ? 90.631 16.415 35.742 1.00 26.48 41 GLN B N 1
ATOM 1870 C CA . GLN B 1 41 ? 91.873 16.123 36.452 1.00 27.07 41 GLN B CA 1
ATOM 1871 C C . GLN B 1 41 ? 92.727 15.121 35.677 1.00 27.90 41 GLN B C 1
ATOM 1872 O O . GLN B 1 41 ? 93.945 15.301 35.544 1.00 27.58 41 GLN B O 1
ATOM 1878 N N . GLN B 1 42 ? 92.070 14.076 35.170 1.00 28.46 42 GLN B N 1
ATOM 1879 C CA . GLN B 1 42 ? 92.693 13.065 34.306 1.00 29.09 42 GLN B CA 1
ATOM 1880 C C . GLN B 1 42 ? 93.334 13.684 33.072 1.00 28.52 42 GLN B C 1
ATOM 1881 O O . GLN B 1 42 ? 94.502 13.413 32.756 1.00 28.75 42 GLN B O 1
ATOM 1887 N N . GLN B 1 43 ? 92.556 14.520 32.385 1.00 27.79 43 GLN B N 1
ATOM 1888 C CA . GLN B 1 43 ? 92.990 15.221 31.185 1.00 27.17 43 GLN B CA 1
ATOM 1889 C C . GLN B 1 43 ? 94.142 16.183 31.444 1.00 26.57 43 GLN B C 1
ATOM 1890 O O . GLN B 1 43 ? 95.003 16.363 30.581 1.00 26.06 43 GLN B O 1
ATOM 1896 N N . GLU B 1 44 ? 94.154 16.796 32.626 1.00 26.72 44 GLU B N 1
ATOM 1897 C CA . GLU B 1 44 ? 95.260 17.651 33.048 1.00 27.51 44 GLU B CA 1
ATOM 1898 C C . GLU B 1 44 ? 96.558 16.848 33.148 1.00 27.68 44 GLU B C 1
ATOM 1899 O O . GLU B 1 44 ? 97.635 17.322 32.760 1.00 27.95 44 GLU B O 1
ATOM 1905 N N . LEU B 1 45 ? 96.445 15.628 33.670 1.00 27.14 45 LEU B N 1
ATOM 1906 C CA . LEU B 1 45 ? 97.586 14.719 33.787 1.00 26.92 45 LEU B CA 1
ATOM 1907 C C . LEU B 1 45 ? 98.033 14.170 32.433 1.00 26.73 45 LEU B C 1
ATOM 1908 O O . LEU B 1 45 ? 99.218 13.916 32.235 1.00 26.86 45 LEU B O 1
ATOM 1913 N N . LEU B 1 46 ? 97.078 14.007 31.516 1.00 26.36 46 LEU B N 1
ATOM 1914 C CA . LEU B 1 46 ? 97.335 13.512 30.167 1.00 26.66 46 LEU B CA 1
ATOM 1915 C C . LEU B 1 46 ? 97.968 14.557 29.244 1.00 26.96 46 LEU B C 1
ATOM 1916 O O . LEU B 1 46 ? 98.757 14.228 28.347 1.00 26.61 46 LEU B O 1
ATOM 1921 N N . LEU B 1 47 ? 97.610 15.815 29.449 1.00 27.63 47 LEU B N 1
ATOM 1922 C CA . LEU B 1 47 ? 98.019 16.848 28.510 1.00 28.39 47 LEU B CA 1
ATOM 1923 C C . LEU B 1 47 ? 99.025 17.826 29.088 1.00 29.22 47 LEU B C 1
ATOM 1924 O O . LEU B 1 47 ? 99.612 18.618 28.356 1.00 29.88 47 LEU B O 1
ATOM 1929 N N . GLY B 1 48 ? 99.229 17.761 30.396 1.00 29.60 48 GLY B N 1
ATOM 1930 C CA . GLY B 1 48 ? 100.236 18.583 31.051 1.00 29.91 48 GLY B CA 1
ATOM 1931 C C . GLY B 1 48 ? 99.983 20.073 30.937 1.00 29.95 48 GLY B C 1
ATOM 1932 O O . GLY B 1 48 ? 98.860 20.532 31.145 1.00 29.62 48 GLY B O 1
ATOM 1933 N N . ASN B 1 49 ? 101.043 20.801 30.577 1.00 30.21 49 ASN B N 1
ATOM 1934 C CA . ASN B 1 49 ? 101.109 22.269 30.588 1.00 30.29 49 ASN B CA 1
ATOM 1935 C C . ASN B 1 49 ? 100.215 22.950 29.569 1.00 28.58 49 ASN B C 1
ATOM 1936 O O . ASN B 1 49 ? 100.004 24.156 29.634 1.00 28.00 49 ASN B O 1
ATOM 1941 N N . ALA B 1 50 ? 99.709 22.169 28.625 1.00 27.78 50 ALA B N 1
ATOM 1942 C CA . ALA B 1 50 ? 98.917 22.696 27.527 1.00 26.75 50 ALA B CA 1
ATOM 1943 C C . ALA B 1 50 ? 97.474 22.982 27.927 1.00 25.45 50 ALA B C 1
ATOM 1944 O O . ALA B 1 50 ? 96.763 23.653 27.193 1.00 25.05 50 ALA B O 1
ATOM 1946 N N . VAL B 1 51 ? 97.049 22.477 29.086 1.00 24.79 51 VAL B N 1
ATOM 1947 C CA . VAL B 1 51 ? 95.649 22.613 29.518 1.00 24.28 51 VAL B CA 1
ATOM 1948 C C . VAL B 1 51 ? 95.490 23.048 30.963 1.00 23.66 51 VAL B C 1
ATOM 1949 O O . VAL B 1 51 ? 96.378 22.848 31.777 1.00 23.12 51 VAL B O 1
ATOM 1953 N N . ILE B 1 52 ? 94.332 23.615 31.282 1.00 23.70 52 ILE B N 1
ATOM 1954 C CA . ILE B 1 52 ? 93.967 23.827 32.679 1.00 24.10 52 ILE B CA 1
ATOM 1955 C C . ILE B 1 52 ? 92.533 23.341 32.915 1.00 24.08 52 ILE B C 1
ATOM 1956 O O . ILE B 1 52 ? 91.649 23.574 32.097 1.00 24.25 52 ILE B O 1
ATOM 1961 N N . GLY B 1 53 ? 92.315 22.657 34.036 1.00 24.58 53 GLY B N 1
ATOM 1962 C CA . GLY B 1 53 ? 90.993 22.145 34.385 1.00 24.82 53 GLY B CA 1
ATOM 1963 C C . GLY B 1 53 ? 90.232 23.132 35.240 1.00 24.85 53 GLY B C 1
ATOM 1964 O O . GLY B 1 53 ? 90.663 23.487 36.343 1.00 26.00 53 GLY B O 1
ATOM 1965 N N . ILE B 1 54 ? 89.099 23.585 34.727 1.00 23.72 54 ILE B N 1
ATOM 1966 C CA . ILE B 1 54 ? 88.281 24.549 35.438 1.00 22.66 54 ILE B CA 1
ATOM 1967 C C . ILE B 1 54 ? 86.933 23.914 35.717 1.00 21.48 54 ILE B C 1
ATOM 1968 O O . ILE B 1 54 ? 86.216 23.549 34.796 1.00 21.02 54 ILE B O 1
ATOM 1973 N N . VAL B 1 55 ? 86.595 23.779 36.993 1.00 21.52 55 VAL B N 1
ATOM 1974 C CA . VAL B 1 55 ? 85.303 23.226 37.369 1.00 21.92 55 VAL B CA 1
ATOM 1975 C C . VAL B 1 55 ? 84.258 24.346 37.353 1.00 22.07 55 VAL B C 1
ATOM 1976 O O . VAL B 1 55 ? 84.485 25.423 37.908 1.00 22.31 55 VAL B O 1
ATOM 1980 N N . ALA B 1 56 ? 83.135 24.080 36.689 1.00 22.03 56 ALA B N 1
ATOM 1981 C CA . ALA B 1 56 ? 82.080 25.063 36.465 1.00 22.76 56 ALA B CA 1
ATOM 1982 C C . ALA B 1 56 ? 80.759 24.405 36.100 1.00 23.18 56 ALA B C 1
ATOM 1983 O O . ALA B 1 56 ? 80.698 23.582 35.173 1.00 23.57 56 ALA B O 1
ATOM 1985 N N . ASP B 1 57 ? 79.707 24.768 36.825 1.00 23.68 57 ASP B N 1
ATOM 1986 C CA . ASP B 1 57 ? 78.347 24.546 36.354 1.00 24.53 57 ASP B CA 1
ATOM 1987 C C . ASP B 1 57 ? 77.929 25.791 35.578 1.00 24.58 57 ASP B C 1
ATOM 1988 O O . ASP B 1 57 ? 77.529 26.800 36.155 1.00 24.71 57 ASP B O 1
ATOM 1993 N N . LEU B 1 58 ? 78.031 25.697 34.256 1.00 24.72 58 LEU B N 1
ATOM 1994 C CA . LEU B 1 58 ? 77.820 26.823 33.359 1.00 24.80 58 LEU B CA 1
ATOM 1995 C C . LEU B 1 58 ? 76.369 27.319 33.221 1.00 25.78 58 LEU B C 1
ATOM 1996 O O . LEU B 1 58 ? 76.087 28.197 32.400 1.00 24.16 58 LEU B O 1
ATOM 2001 N N . ALA B 1 59 ? 75.470 26.759 34.031 1.00 27.87 59 ALA B N 1
ATOM 2002 C CA . ALA B 1 59 ? 74.111 27.273 34.156 1.00 30.34 59 ALA B CA 1
ATOM 2003 C C . ALA B 1 59 ? 74.026 28.285 35.304 1.00 32.82 59 ALA B C 1
ATOM 2004 O O . ALA B 1 59 ? 73.058 29.041 35.411 1.00 32.56 59 ALA B O 1
ATOM 2006 N N . HIS B 1 60 ? 75.039 28.278 36.169 1.00 35.51 60 HIS B N 1
ATOM 2007 C CA . HIS B 1 60 ? 75.101 29.200 37.299 1.00 38.03 60 HIS B CA 1
ATOM 2008 C C . HIS B 1 60 ? 76.064 30.357 37.038 1.00 38.77 60 HIS B C 1
ATOM 2009 O O . HIS B 1 60 ? 77.280 30.163 36.938 1.00 39.02 60 HIS B O 1
ATOM 2016 N N . HIS B 1 61 ? 75.477 31.548 36.921 1.00 39.38 61 HIS B N 1
ATOM 2017 C CA . HIS B 1 61 ? 76.160 32.823 36.664 1.00 39.97 61 HIS B CA 1
ATOM 2018 C C . HIS B 1 61 ? 77.499 32.970 37.419 1.00 39.43 61 HIS B C 1
ATOM 2019 O O . HIS B 1 61 ? 78.513 33.351 36.831 1.00 39.71 61 HIS B O 1
ATOM 2026 N N . GLU B 1 62 ? 77.497 32.648 38.707 1.00 38.69 62 GLU B N 1
ATOM 2027 C CA . GLU B 1 62 ? 78.707 32.725 39.536 1.00 38.21 62 GLU B CA 1
ATOM 2028 C C . GLU B 1 62 ? 79.812 31.766 39.104 1.00 37.03 62 GLU B C 1
ATOM 2029 O O . GLU B 1 62 ? 80.994 32.130 39.121 1.00 36.37 62 GLU B O 1
ATOM 2035 N N . ASP B 1 63 ? 79.439 30.533 38.754 1.00 36.18 63 ASP B N 1
ATOM 2036 C CA . ASP B 1 63 ? 80.425 29.589 38.234 1.00 35.38 63 ASP B CA 1
ATOM 2037 C C . ASP B 1 63 ? 80.964 30.121 36.911 1.00 33.72 63 ASP B C 1
ATOM 2038 O O . ASP B 1 63 ? 82.143 29.956 36.622 1.00 33.40 63 ASP B O 1
ATOM 2043 N N . VAL B 1 64 ? 80.099 30.783 36.136 1.00 32.76 64 VAL B N 1
ATOM 2044 C CA . VAL B 1 64 ? 80.448 31.245 34.790 1.00 31.93 64 VAL B CA 1
ATOM 2045 C C . VAL B 1 64 ? 81.493 32.351 34.868 1.00 31.40 64 VAL B C 1
ATOM 2046 O O . VAL B 1 64 ? 82.504 32.293 34.180 1.00 31.76 64 VAL B O 1
ATOM 2050 N N . ASP B 1 65 ? 81.260 33.335 35.732 1.00 30.62 65 ASP B N 1
ATOM 2051 C CA . ASP B 1 65 ? 82.206 34.434 35.935 1.00 29.68 65 ASP B CA 1
ATOM 2052 C C . ASP B 1 65 ? 83.561 33.925 36.415 1.00 28.41 65 ASP B C 1
ATOM 2053 O O . ASP B 1 65 ? 84.606 34.279 35.856 1.00 28.09 65 ASP B O 1
ATOM 2058 N N . VAL B 1 66 ? 83.529 33.085 37.447 1.00 27.16 66 VAL B N 1
ATOM 2059 C CA . VAL B 1 66 ? 84.743 32.504 38.023 1.00 26.03 66 VAL B CA 1
ATOM 2060 C C . VAL B 1 66 ? 85.500 31.677 36.984 1.00 24.85 66 VAL B C 1
ATOM 2061 O O . VAL B 1 66 ? 86.724 31.704 36.944 1.00 24.58 66 VAL B O 1
ATOM 2065 N N . ALA B 1 67 ? 84.755 30.975 36.126 1.00 23.92 67 ALA B N 1
ATOM 2066 C CA . ALA B 1 67 ? 85.346 30.086 35.145 1.00 22.88 67 ALA B CA 1
ATOM 2067 C C . ALA B 1 67 ? 86.169 30.852 34.115 1.00 21.90 67 ALA B C 1
ATOM 2068 O O . ALA B 1 67 ? 87.279 30.450 33.785 1.00 22.11 67 ALA B O 1
ATOM 2070 N N . PHE B 1 68 ? 85.623 31.961 33.629 1.00 21.22 68 PHE B N 1
ATOM 2071 C CA . PHE B 1 68 ? 86.253 32.752 32.580 1.00 20.81 68 PHE B CA 1
ATOM 2072 C C . PHE B 1 68 ? 87.384 33.629 33.123 1.00 20.85 68 PHE B C 1
ATOM 2073 O O . PHE B 1 68 ? 88.380 33.860 32.429 1.00 20.89 68 PHE B O 1
ATOM 2081 N N . ALA B 1 69 ? 87.241 34.085 34.369 1.00 20.27 69 ALA B N 1
ATOM 2082 C CA . ALA B 1 69 ? 88.283 34.858 35.023 1.00 20.66 69 ALA B CA 1
ATOM 2083 C C . ALA B 1 69 ? 89.513 33.956 35.101 1.00 21.69 69 ALA B C 1
ATOM 2084 O O . ALA B 1 69 ? 90.591 34.336 34.639 1.00 21.83 69 ALA B O 1
ATOM 2086 N N . ALA B 1 70 ? 89.319 32.740 35.618 1.00 21.72 70 ALA B N 1
ATOM 2087 C CA . ALA B 1 70 ? 90.391 31.741 35.727 1.00 21.76 70 ALA B CA 1
ATOM 2088 C C . ALA B 1 70 ? 90.978 31.383 34.372 1.00 21.35 70 ALA B C 1
ATOM 2089 O O . ALA B 1 70 ? 92.191 31.253 34.237 1.00 20.83 70 ALA B O 1
ATOM 2091 N N . ALA B 1 71 ? 90.109 31.225 33.374 1.00 21.82 71 ALA B N 1
ATOM 2092 C CA . ALA B 1 71 ? 90.545 30.898 32.014 1.00 21.87 71 ALA B CA 1
ATOM 2093 C C . ALA B 1 71 ? 91.418 32.000 31.419 1.00 22.48 71 ALA B C 1
ATOM 2094 O O . ALA B 1 71 ? 92.491 31.725 30.874 1.00 22.28 71 ALA B O 1
ATOM 2096 N N . VAL B 1 72 ? 90.934 33.240 31.499 1.00 23.13 72 VAL B N 1
ATOM 2097 C CA . VAL B 1 72 ? 91.646 34.376 30.927 1.00 23.74 72 VAL B CA 1
ATOM 2098 C C . VAL B 1 72 ? 92.918 34.621 31.731 1.00 24.68 72 VAL B C 1
ATOM 2099 O O . VAL B 1 72 ? 93.958 34.935 31.161 1.00 25.51 72 VAL B O 1
ATOM 2103 N N . GLU B 1 73 ? 92.841 34.439 33.048 1.00 24.73 73 GLU B N 1
ATOM 2104 C CA . GLU B 1 73 ? 93.990 34.666 33.918 1.00 24.69 73 GLU B CA 1
ATOM 2105 C C . GLU B 1 73 ? 95.126 33.687 33.607 1.00 25.03 73 GLU B C 1
ATOM 2106 O O . GLU B 1 73 ? 96.305 34.062 33.666 1.00 25.52 73 GLU B O 1
ATOM 2112 N N . TRP B 1 74 ? 94.769 32.459 33.221 1.00 24.39 74 TRP B N 1
ATOM 2113 C CA . TRP B 1 74 ? 95.755 31.432 32.864 1.00 23.66 74 TRP B CA 1
ATOM 2114 C C . TRP B 1 74 ? 96.326 31.565 31.448 1.00 23.14 74 TRP B C 1
ATOM 2115 O O . TRP B 1 74 ? 97.523 31.399 31.244 1.00 23.22 74 TRP B O 1
ATOM 2126 N N . GLY B 1 75 ? 95.470 31.846 30.470 1.00 22.60 75 GLY B N 1
ATOM 2127 C CA . GLY B 1 75 ? 95.866 31.720 29.071 1.00 21.66 75 GLY B CA 1
ATOM 2128 C C . GLY B 1 75 ? 95.643 32.950 28.220 1.00 21.06 75 GLY B C 1
ATOM 2129 O O . GLY B 1 75 ? 95.953 32.945 27.030 1.00 20.57 75 GLY B O 1
ATOM 2130 N N . GLY B 1 76 ? 95.116 34.010 28.826 1.00 21.43 76 GLY B N 1
ATOM 2131 C CA . GLY B 1 76 ? 94.831 35.251 28.091 1.00 21.98 76 GLY B CA 1
ATOM 2132 C C . GLY B 1 76 ? 93.489 35.150 27.404 1.00 22.78 76 GLY B C 1
ATOM 2133 O O . GLY B 1 76 ? 92.797 34.123 27.528 1.00 22.50 76 GLY B O 1
ATOM 2134 N N . LEU B 1 77 ? 93.098 36.208 26.690 1.00 23.15 77 LEU B N 1
ATOM 2135 C CA . LEU B 1 77 ? 91.792 36.203 26.015 1.00 23.20 77 LEU B CA 1
ATOM 2136 C C . LEU B 1 77 ? 91.737 35.057 25.019 1.00 23.40 77 LEU B C 1
ATOM 2137 O O . LEU B 1 77 ? 92.730 34.807 24.324 1.00 23.32 77 LEU B O 1
ATOM 2142 N N . PRO B 1 78 ? 90.580 34.370 24.927 1.00 23.69 78 PRO B N 1
ATOM 2143 C CA . PRO B 1 78 ? 90.483 33.265 23.983 1.00 23.99 78 PRO B CA 1
ATOM 2144 C C . PRO B 1 78 ? 90.425 33.755 22.544 1.00 24.58 78 PRO B C 1
ATOM 2145 O O . PRO B 1 78 ? 89.925 34.851 22.274 1.00 24.04 78 PRO B O 1
ATOM 2149 N N . GLU B 1 79 ? 90.932 32.938 21.625 1.00 25.40 79 GLU B N 1
ATOM 2150 C CA . GLU B 1 79 ? 90.699 33.180 20.206 1.00 25.40 79 GLU B CA 1
ATOM 2151 C C . GLU B 1 79 ? 89.391 32.471 19.804 1.00 24.42 79 GLU B C 1
ATOM 2152 O O . GLU B 1 79 ? 88.743 32.844 18.831 1.00 24.20 79 GLU B O 1
ATOM 2158 N N . LEU B 1 80 ? 89.011 31.463 20.592 1.00 23.45 80 LEU B N 1
ATOM 2159 C CA . LEU B 1 80 ? 87.858 30.605 20.296 1.00 22.74 80 LEU B CA 1
ATOM 2160 C C . LEU B 1 80 ? 87.252 30.074 21.589 1.00 21.85 80 LEU B C 1
ATOM 2161 O O . LEU B 1 80 ? 87.968 29.590 22.473 1.00 21.67 80 LEU B O 1
ATOM 2166 N N . VAL B 1 81 ? 85.931 30.203 21.685 1.00 21.31 81 VAL B N 1
ATOM 2167 C CA . VAL B 1 81 ? 85.124 29.605 22.741 1.00 21.04 81 VAL B CA 1
ATOM 2168 C C . VAL B 1 81 ? 84.280 28.508 22.047 1.00 21.39 81 VAL B C 1
ATOM 2169 O O . VAL B 1 81 ? 83.524 28.777 21.097 1.00 21.57 81 VAL B O 1
ATOM 2173 N N . LEU B 1 82 ? 84.470 27.265 22.487 1.00 20.76 82 LEU B N 1
ATOM 2174 C CA . LEU B 1 82 ? 83.778 26.118 21.921 1.00 19.16 82 LEU B CA 1
ATOM 2175 C C . LEU B 1 82 ? 82.843 25.602 22.989 1.00 18.86 82 LEU B C 1
ATOM 2176 O O . LEU B 1 82 ? 83.277 25.024 23.979 1.00 17.69 82 LEU B O 1
ATOM 2181 N N . HIS B 1 83 ? 81.552 25.832 22.798 1.00 19.81 83 HIS B N 1
ATOM 2182 C CA . HIS B 1 83 ? 80.584 25.431 23.793 1.00 21.29 83 HIS B CA 1
ATOM 2183 C C . HIS B 1 83 ? 79.870 24.166 23.345 1.00 22.62 83 HIS B C 1
ATOM 2184 O O . HIS B 1 83 ? 79.202 24.166 22.298 1.00 21.96 83 HIS B O 1
ATOM 2191 N N . CYS B 1 84 ? 80.080 23.095 24.121 1.00 24.89 84 CYS B N 1
ATOM 2192 C CA . CYS B 1 84 ? 79.372 21.814 23.981 1.00 28.99 84 CYS B CA 1
ATOM 2193 C C . CYS B 1 84 ? 78.324 21.685 25.078 1.00 32.64 84 CYS B C 1
ATOM 2194 O O . CYS B 1 84 ? 78.649 21.215 26.169 1.00 32.59 84 CYS B O 1
ATOM 2197 N N . ALA B 1 85 ? 77.087 22.120 24.805 1.00 35.87 85 ALA B N 1
ATOM 2198 C CA . ALA B 1 85 ? 75.964 21.966 25.759 1.00 38.81 85 ALA B CA 1
ATOM 2199 C C . ALA B 1 85 ? 75.651 20.483 25.923 1.00 41.34 85 ALA B C 1
ATOM 2200 O O . ALA B 1 85 ? 75.607 19.965 27.043 1.00 41.51 85 ALA B O 1
ATOM 2202 N N . GLY B 1 86 ? 75.407 19.839 24.781 1.00 43.88 86 GLY B N 1
ATOM 2203 C CA . GLY B 1 86 ? 75.558 18.396 24.579 1.00 46.28 86 GLY B CA 1
ATOM 2204 C C . GLY B 1 86 ? 74.630 17.369 25.210 1.00 48.37 86 GLY B C 1
ATOM 2205 O O . GLY B 1 86 ? 74.840 16.169 25.023 1.00 48.74 86 GLY B O 1
ATOM 2206 N N . THR B 1 87 ? 73.606 17.802 25.938 1.00 50.13 87 THR B N 1
ATOM 2207 C CA . THR B 1 87 ? 72.843 16.857 26.785 1.00 51.75 87 THR B CA 1
ATOM 2208 C C . THR B 1 87 ? 71.657 16.138 26.135 1.00 53.01 87 THR B C 1
ATOM 2209 O O . THR B 1 87 ? 71.055 16.633 25.180 1.00 52.69 87 THR B O 1
ATOM 2213 N N . GLY B 1 88 ? 71.366 14.949 26.676 1.00 54.55 88 GLY B N 1
ATOM 2214 C CA . GLY B 1 88 ? 70.156 14.162 26.394 1.00 55.48 88 GLY B CA 1
ATOM 2215 C C . GLY B 1 88 ? 69.594 13.603 27.696 1.00 56.55 88 GLY B C 1
ATOM 2216 O O . GLY B 1 88 ? 70.302 13.544 28.703 1.00 56.54 88 GLY B O 1
ATOM 2217 N N . GLU B 1 89 ? 68.328 13.187 27.685 1.00 57.60 89 GLU B N 1
ATOM 2218 C CA . GLU B 1 89 ? 67.623 12.812 28.921 1.00 58.56 89 GLU B CA 1
ATOM 2219 C C . GLU B 1 89 ? 67.881 11.363 29.360 1.00 59.39 89 GLU B C 1
ATOM 2220 O O . GLU B 1 89 ? 68.674 11.122 30.274 1.00 59.55 89 GLU B O 1
ATOM 2226 N N . PHE B 1 90 ? 67.197 10.408 28.728 1.00 59.97 90 PHE B N 1
ATOM 2227 C CA . PHE B 1 90 ? 67.470 8.985 28.939 1.00 60.28 90 PHE B CA 1
ATOM 2228 C C . PHE B 1 90 ? 67.595 8.263 27.593 1.00 60.59 90 PHE B C 1
ATOM 2229 O O . PHE B 1 90 ? 67.890 8.883 26.565 1.00 60.77 90 PHE B O 1
ATOM 2237 N N . TYR B 1 96 ? 56.623 13.676 29.952 1.00 55.04 96 TYR B N 1
ATOM 2238 C CA . TYR B 1 96 ? 57.470 14.702 30.536 1.00 55.09 96 TYR B CA 1
ATOM 2239 C C . TYR B 1 96 ? 56.851 15.256 31.802 1.00 55.07 96 TYR B C 1
ATOM 2240 O O . TYR B 1 96 ? 55.647 15.197 31.991 1.00 54.95 96 TYR B O 1
ATOM 2249 N N . THR B 1 97 ? 57.691 15.799 32.667 1.00 55.17 97 THR B N 1
ATOM 2250 C CA . THR B 1 97 ? 57.232 16.544 33.825 1.00 55.44 97 THR B CA 1
ATOM 2251 C C . THR B 1 97 ? 57.743 17.961 33.703 1.00 55.69 97 THR B C 1
ATOM 2252 O O . THR B 1 97 ? 58.729 18.216 33.037 1.00 55.62 97 THR B O 1
ATOM 2256 N N . ALA B 1 98 ? 57.073 18.894 34.346 1.00 56.07 98 ALA B N 1
ATOM 2257 C CA . ALA B 1 98 ? 57.543 20.256 34.315 1.00 56.44 98 ALA B CA 1
ATOM 2258 C C . ALA B 1 98 ? 58.683 20.379 35.281 1.00 56.74 98 ALA B C 1
ATOM 2259 O O . ALA B 1 98 ? 59.781 20.788 34.944 1.00 56.51 98 ALA B O 1
ATOM 2261 N N . GLU B 1 99 ? 58.375 20.005 36.510 1.00 57.36 99 GLU B N 1
ATOM 2262 C CA . GLU B 1 99 ? 59.172 20.353 37.684 1.00 57.68 99 GLU B CA 1
ATOM 2263 C C . GLU B 1 99 ? 60.565 19.740 37.691 1.00 57.88 99 GLU B C 1
ATOM 2264 O O . GLU B 1 99 ? 61.541 20.416 38.013 1.00 58.06 99 GLU B O 1
ATOM 2270 N N . GLN B 1 100 ? 60.653 18.458 37.353 1.00 57.97 100 GLN B N 1
ATOM 2271 C CA . GLN B 1 100 ? 61.947 17.807 37.232 1.00 57.91 100 GLN B CA 1
ATOM 2272 C C . GLN B 1 100 ? 62.591 18.090 35.880 1.00 57.53 100 GLN B C 1
ATOM 2273 O O . GLN B 1 100 ? 63.660 18.692 35.833 1.00 57.82 100 GLN B O 1
ATOM 2279 N N . ILE B 1 101 ? 61.933 17.695 34.791 1.00 56.95 101 ILE B N 1
ATOM 2280 C CA . ILE B 1 101 ? 62.614 17.571 33.489 1.00 56.74 101 ILE B CA 1
ATOM 2281 C C . ILE B 1 101 ? 63.154 18.886 32.891 1.00 55.96 101 ILE B C 1
ATOM 2282 O O . ILE B 1 101 ? 64.072 18.862 32.062 1.00 55.69 101 ILE B O 1
ATOM 2287 N N . ARG B 1 102 ? 62.612 20.020 33.334 1.00 55.53 102 ARG B N 1
ATOM 2288 C CA . ARG B 1 102 ? 63.132 21.328 32.929 1.00 55.03 102 ARG B CA 1
ATOM 2289 C C . ARG B 1 102 ? 64.610 21.513 33.335 1.00 54.67 102 ARG B C 1
ATOM 2290 O O . ARG B 1 102 ? 65.283 22.405 32.828 1.00 54.07 102 ARG B O 1
ATOM 2298 N N . ARG B 1 103 ? 65.106 20.653 34.229 1.00 54.88 103 ARG B N 1
ATOM 2299 C CA . ARG B 1 103 ? 66.478 20.755 34.751 1.00 55.20 103 ARG B CA 1
ATOM 2300 C C . ARG B 1 103 ? 67.545 20.738 33.651 1.00 55.24 103 ARG B C 1
ATOM 2301 O O . ARG B 1 103 ? 68.298 21.701 33.492 1.00 55.07 103 ARG B O 1
ATOM 2309 N N . VAL B 1 104 ? 67.570 19.661 32.877 1.00 55.22 104 VAL B N 1
ATOM 2310 C CA . VAL B 1 104 ? 68.608 19.432 31.887 1.00 55.34 104 VAL B CA 1
ATOM 2311 C C . VAL B 1 104 ? 68.343 20.277 30.639 1.00 55.68 104 VAL B C 1
ATOM 2312 O O . VAL B 1 104 ? 69.270 20.869 30.061 1.00 55.65 104 VAL B O 1
ATOM 2324 N N . GLU B 1 106 ? 66.847 23.117 30.528 1.00 51.42 106 GLU B N 1
ATOM 2325 C CA . GLU B 1 106 ? 67.152 24.516 30.778 1.00 49.22 106 GLU B CA 1
ATOM 2326 C C . GLU B 1 106 ? 68.632 24.775 31.012 1.00 47.01 106 GLU B C 1
ATOM 2327 O O . GLU B 1 106 ? 69.148 25.794 30.567 1.00 47.02 106 GLU B O 1
ATOM 2333 N N . SER B 1 107 ? 69.315 23.839 31.669 1.00 44.65 107 SER B N 1
ATOM 2334 C CA . SER B 1 107 ? 70.770 23.864 31.759 1.00 42.51 107 SER B CA 1
ATOM 2335 C C . SER B 1 107 ? 71.435 23.949 30.378 1.00 40.56 107 SER B C 1
ATOM 2336 O O . SER B 1 107 ? 72.481 24.583 30.239 1.00 41.20 107 SER B O 1
ATOM 2339 N N . ASN B 1 108 ? 70.833 23.323 29.367 1.00 37.63 108 ASN B N 1
ATOM 2340 C CA . ASN B 1 108 ? 71.281 23.488 27.987 1.00 35.31 108 ASN B CA 1
ATOM 2341 C C . ASN B 1 108 ? 71.164 24.950 27.518 1.00 32.75 108 ASN B C 1
ATOM 2342 O O . ASN B 1 108 ? 72.162 25.580 27.187 1.00 31.79 108 ASN B O 1
ATOM 2347 N N . LEU B 1 109 ? 69.978 25.497 27.501 1.00 31.47 109 LEU B N 1
ATOM 2348 C CA . LEU B 1 109 ? 69.823 26.833 26.993 1.00 30.14 109 LEU B CA 1
ATOM 2349 C C . LEU B 1 109 ? 70.489 27.901 27.754 1.00 28.33 109 LEU B C 1
ATOM 2350 O O . LEU B 1 109 ? 71.149 28.692 27.194 1.00 28.30 109 LEU B O 1
ATOM 2355 N N . VAL B 1 110 ? 70.317 27.871 29.046 1.00 26.61 110 VAL B N 1
ATOM 2356 C CA . VAL B 1 110 ? 70.912 28.841 29.970 1.00 25.57 110 VAL B CA 1
ATOM 2357 C C . VAL B 1 110 ? 72.428 28.866 29.855 1.00 25.54 110 VAL B C 1
ATOM 2358 O O . VAL B 1 110 ? 73.022 29.948 29.823 1.00 25.47 110 VAL B O 1
ATOM 2362 N N . SER B 1 111 ? 73.050 27.683 29.780 1.00 24.55 111 SER B N 1
ATOM 2363 C CA . SER B 1 111 ? 74.494 27.599 29.629 1.00 23.46 111 SER B CA 1
ATOM 2364 C C . SER B 1 111 ? 74.891 28.179 28.277 1.00 22.68 111 SER B C 1
ATOM 2365 O O . SER B 1 111 ? 75.931 28.817 28.158 1.00 22.87 111 SER B O 1
ATOM 2368 N N . THR B 1 112 ? 74.046 27.973 27.272 1.00 21.41 112 THR B N 1
ATOM 2369 C CA . THR B 1 112 ? 74.313 28.478 25.934 1.00 21.50 112 THR B CA 1
ATOM 2370 C C . THR B 1 112 ? 74.261 30.017 25.929 1.00 21.73 112 THR B C 1
ATOM 2371 O O . THR B 1 112 ? 75.213 30.672 25.491 1.00 23.19 112 THR B O 1
ATOM 2375 N N . ILE B 1 113 ? 73.179 30.574 26.468 1.00 19.57 113 ILE B N 1
ATOM 2376 C CA . ILE B 1 113 ? 73.000 32.004 26.606 1.00 18.42 113 ILE B CA 1
ATOM 2377 C C . ILE B 1 113 ? 74.124 32.646 27.445 1.00 18.82 113 ILE B C 1
ATOM 2378 O O . ILE B 1 113 ? 74.753 33.629 27.011 1.00 18.85 113 ILE B O 1
ATOM 2383 N N . LEU B 1 114 ? 74.418 32.065 28.606 1.00 18.74 114 LEU B N 1
ATOM 2384 C CA . LEU B 1 114 ? 75.477 32.583 29.469 1.00 19.26 114 LEU B CA 1
ATOM 2385 C C . LEU B 1 114 ? 76.879 32.509 28.877 1.00 20.08 114 LEU B C 1
ATOM 2386 O O . LEU B 1 114 ? 77.615 33.494 28.945 1.00 20.47 114 LEU B O 1
ATOM 2391 N N . VAL B 1 115 ? 77.265 31.371 28.302 1.00 20.36 115 VAL B N 1
ATOM 2392 C CA . VAL B 1 115 ? 78.577 31.304 27.658 1.00 21.07 115 VAL B CA 1
ATOM 2393 C C . VAL B 1 115 ? 78.666 32.344 26.528 1.00 22.04 115 VAL B C 1
ATOM 2394 O O . VAL B 1 115 ? 79.710 32.983 26.345 1.00 22.19 115 VAL B O 1
ATOM 2398 N N . ALA B 1 116 ? 77.595 32.484 25.806 1.00 22.36 116 ALA B N 1
ATOM 2399 C CA . ALA B 1 116 ? 77.576 33.341 24.683 1.00 22.86 116 ALA B CA 1
ATOM 2400 C C . ALA B 1 116 ? 77.788 34.773 25.117 1.00 24.08 116 ALA B C 1
ATOM 2401 O O . ALA B 1 116 ? 78.525 35.464 24.545 1.00 24.68 116 ALA B O 1
ATOM 2403 N N . GLN B 1 117 ? 77.139 35.154 26.178 1.00 24.55 117 GLN B N 1
ATOM 2404 C CA . GLN B 1 117 ? 77.183 36.479 26.702 1.00 25.30 117 GLN B CA 1
ATOM 2405 C C . GLN B 1 117 ? 78.500 36.875 27.339 1.00 25.41 117 GLN B C 1
ATOM 2406 O O . GLN B 1 117 ? 78.943 37.954 27.181 1.00 25.40 117 GLN B O 1
ATOM 2412 N N . GLN B 1 118 ? 79.103 35.965 28.040 1.00 24.65 118 GLN B N 1
ATOM 2413 C CA . GLN B 1 118 ? 80.434 36.060 28.477 1.00 24.16 118 GLN B CA 1
ATOM 2414 C C . GLN B 1 118 ? 81.427 36.198 27.351 1.00 23.31 118 GLN B C 1
ATOM 2415 O O . GLN B 1 118 ? 82.357 36.929 27.460 1.00 22.38 118 GLN B O 1
ATOM 2421 N N . THR B 1 119 ? 81.242 35.473 26.278 1.00 22.50 119 THR B N 1
ATOM 2422 C CA . THR B 1 119 ? 82.111 35.571 25.101 1.00 22.12 119 THR B CA 1
ATOM 2423 C C . THR B 1 119 ? 82.021 36.920 24.360 1.00 22.23 119 THR B C 1
ATOM 2424 O O . THR B 1 119 ? 83.052 37.484 23.989 1.00 22.37 119 THR B O 1
ATOM 2428 N N . VAL B 1 120 ? 80.802 37.406 24.128 1.00 22.22 120 VAL B N 1
ATOM 2429 C CA . VAL B 1 120 ? 80.587 38.730 23.545 1.00 23.03 120 VAL B CA 1
ATOM 2430 C C . VAL B 1 120 ? 81.273 39.829 24.365 1.00 22.64 120 VAL B C 1
ATOM 2431 O O . VAL B 1 120 ? 81.939 40.702 23.796 1.00 22.35 120 VAL B O 1
ATOM 2435 N N . ARG B 1 121 ? 81.138 39.744 25.689 1.00 22.31 121 ARG B N 1
ATOM 2436 C CA . ARG B 1 121 ? 81.762 40.687 26.628 1.00 23.00 121 ARG B CA 1
ATOM 2437 C C . ARG B 1 121 ? 83.297 40.688 26.544 1.00 22.01 121 ARG B C 1
ATOM 2438 O O . ARG B 1 121 ? 83.939 41.748 26.443 1.00 21.76 121 ARG B O 1
ATOM 2446 N N . LEU B 1 122 ? 83.884 39.501 26.578 1.00 21.11 122 LEU B N 1
ATOM 2447 C CA . LEU B 1 122 ? 85.337 39.384 26.599 1.00 20.56 122 LEU B CA 1
ATOM 2448 C C . LEU B 1 122 ? 86.015 39.668 25.263 1.00 19.94 122 LEU B C 1
ATOM 2449 O O . LEU B 1 122 ? 87.075 40.280 25.223 1.00 19.27 122 LEU B O 1
ATOM 2454 N N . ILE B 1 123 ? 85.411 39.214 24.170 1.00 20.46 123 ILE B N 1
ATOM 2455 C CA . ILE B 1 123 ? 86.098 39.244 22.880 1.00 20.90 123 ILE B CA 1
ATOM 2456 C C . ILE B 1 123 ? 85.262 39.811 21.736 1.00 20.65 123 ILE B C 1
ATOM 2457 O O . ILE B 1 123 ? 85.623 39.640 20.568 1.00 20.69 123 ILE B O 1
ATOM 2462 N N . GLY B 1 124 ? 84.160 40.478 22.072 1.00 20.26 124 GLY B N 1
ATOM 2463 C CA . GLY B 1 124 ? 83.251 41.027 21.067 1.00 21.05 124 GLY B CA 1
ATOM 2464 C C . GLY B 1 124 ? 83.868 42.080 20.170 1.00 23.03 124 GLY B C 1
ATOM 2465 O O . GLY B 1 124 ? 83.597 42.100 18.966 1.00 23.93 124 GLY B O 1
ATOM 2466 N N . GLU B 1 125 ? 84.704 42.947 20.751 1.00 23.75 125 GLU B N 1
ATOM 2467 C CA . GLU B 1 125 ? 85.341 44.046 20.021 1.00 24.24 125 GLU B CA 1
ATOM 2468 C C . GLU B 1 125 ? 86.624 43.576 19.361 1.00 23.25 125 GLU B C 1
ATOM 2469 O O . GLU B 1 125 ? 86.946 43.962 18.244 1.00 22.22 125 GLU B O 1
ATOM 2475 N N . ARG B 1 126 ? 87.360 42.755 20.095 1.00 23.86 126 ARG B N 1
ATOM 2476 C CA . ARG B 1 126 ? 88.619 42.204 19.644 1.00 24.54 126 ARG B CA 1
ATOM 2477 C C . ARG B 1 126 ? 88.380 41.253 18.471 1.00 23.10 126 ARG B C 1
ATOM 2478 O O . ARG B 1 126 ? 89.089 41.305 17.452 1.00 23.16 126 ARG B O 1
ATOM 2486 N N . GLY B 1 127 ? 87.360 40.411 18.599 1.00 21.45 127 GLY B N 1
ATOM 2487 C CA . GLY B 1 127 ? 87.051 39.444 17.564 1.00 20.84 127 GLY B CA 1
ATOM 2488 C C . GLY B 1 127 ? 87.582 38.082 17.953 1.00 20.67 127 GLY B C 1
ATOM 2489 O O . GLY B 1 127 ? 88.281 37.957 18.957 1.00 20.71 127 GLY B O 1
ATOM 2490 N N . GLY B 1 128 ? 87.294 37.078 17.122 1.00 20.29 128 GLY B N 1
ATOM 2491 C CA . GLY B 1 128 ? 87.473 35.673 17.478 1.00 20.06 128 GLY B CA 1
ATOM 2492 C C . GLY B 1 128 ? 86.233 34.860 17.109 1.00 19.67 128 GLY B C 1
ATOM 2493 O O . GLY B 1 128 ? 85.408 35.301 16.313 1.00 19.44 128 GLY B O 1
ATOM 2494 N N . VAL B 1 129 ? 86.099 33.664 17.687 1.00 19.32 129 VAL B N 1
ATOM 2495 C CA . VAL B 1 129 ? 85.058 32.719 17.261 1.00 17.71 129 VAL B CA 1
ATOM 2496 C C . VAL B 1 129 ? 84.280 32.216 18.457 1.00 16.69 129 VAL B C 1
ATOM 2497 O O . VAL B 1 129 ? 84.859 31.753 19.458 1.00 15.68 129 VAL B O 1
ATOM 2501 N N . LEU B 1 130 ? 82.955 32.329 18.356 1.00 16.27 130 LEU B N 1
ATOM 2502 C CA . LEU B 1 130 ? 82.077 31.600 19.264 1.00 15.28 130 LEU B CA 1
ATOM 2503 C C . LEU B 1 130 ? 81.501 30.394 18.537 1.00 16.10 130 LEU B C 1
ATOM 2504 O O . LEU B 1 130 ? 80.683 30.520 17.615 1.00 16.02 130 LEU B O 1
ATOM 2509 N N . ALA B 1 131 ? 81.911 29.215 18.971 1.00 15.98 131 ALA B N 1
ATOM 2510 C CA . ALA B 1 131 ? 81.464 28.007 18.284 1.00 15.02 131 ALA B CA 1
ATOM 2511 C C . ALA B 1 131 ? 80.567 27.232 19.207 1.00 15.01 131 ALA B C 1
ATOM 2512 O O . ALA B 1 131 ? 80.931 27.009 20.345 1.00 15.06 131 ALA B O 1
ATOM 2514 N N . ASN B 1 132 ? 79.377 26.872 18.719 1.00 14.57 132 ASN B N 1
ATOM 2515 C CA . ASN B 1 132 ? 78.436 26.115 19.495 1.00 16.07 132 ASN B CA 1
ATOM 2516 C C . ASN B 1 132 ? 78.157 24.723 18.929 1.00 18.50 132 ASN B C 1
ATOM 2517 O O . ASN B 1 132 ? 77.896 24.556 17.731 1.00 18.14 132 ASN B O 1
ATOM 2522 N N . VAL B 1 133 ? 78.155 23.736 19.813 1.00 21.22 133 VAL B N 1
ATOM 2523 C CA . VAL B 1 133 ? 77.824 22.369 19.425 1.00 23.23 133 VAL B CA 1
ATOM 2524 C C . VAL B 1 133 ? 76.409 22.005 19.811 1.00 24.20 133 VAL B C 1
ATOM 2525 O O . VAL B 1 133 ? 76.086 21.944 20.991 1.00 24.21 133 VAL B O 1
ATOM 2529 N N . LEU B 1 134 ? 75.568 21.769 18.810 1.00 25.35 134 LEU B N 1
ATOM 2530 C CA . LEU B 1 134 ? 74.205 21.360 19.053 1.00 27.36 134 LEU B CA 1
ATOM 2531 C C . LEU B 1 134 ? 74.050 19.887 18.651 1.00 29.27 134 LEU B C 1
ATOM 2532 O O . LEU B 1 134 ? 73.734 19.569 17.497 1.00 29.09 134 LEU B O 1
ATOM 2537 N N . SER B 1 135 ? 74.292 19.000 19.613 1.00 31.19 135 SER B N 1
ATOM 2538 C CA . SER B 1 135 ? 74.262 17.545 19.384 1.00 33.25 135 SER B CA 1
ATOM 2539 C C . SER B 1 135 ? 72.873 16.916 19.383 1.00 35.54 135 SER B C 1
ATOM 2540 O O . SER B 1 135 ? 71.991 17.345 20.116 1.00 35.40 135 SER B O 1
ATOM 2543 N N . SER B 1 136 ? 72.706 15.892 18.544 1.00 37.75 136 SER B N 1
ATOM 2544 C CA . SER B 1 136 ? 71.613 14.926 18.661 1.00 39.27 136 SER B CA 1
ATOM 2545 C C . SER B 1 136 ? 72.247 13.555 18.877 1.00 40.86 136 SER B C 1
ATOM 2546 O O . SER B 1 136 ? 72.898 13.030 17.974 1.00 41.04 136 SER B O 1
ATOM 2549 N N . ALA B 1 137 ? 72.083 12.986 20.071 1.00 42.16 137 ALA B N 1
ATOM 2550 C CA . ALA B 1 137 ? 72.660 11.674 20.386 1.00 43.08 137 ALA B CA 1
ATOM 2551 C C . ALA B 1 137 ? 71.877 10.538 19.729 1.00 44.25 137 ALA B C 1
ATOM 2552 O O . ALA B 1 137 ? 70.669 10.662 19.509 1.00 44.42 137 ALA B O 1
ATOM 2554 N N . ALA B 1 138 ? 72.575 9.439 19.426 1.00 45.10 138 ALA B N 1
ATOM 2555 C CA . ALA B 1 138 ? 71.976 8.258 18.803 1.00 46.29 138 ALA B CA 1
ATOM 2556 C C . ALA B 1 138 ? 71.141 7.458 19.809 1.00 47.71 138 ALA B C 1
ATOM 2557 O O . ALA B 1 138 ? 71.583 6.422 20.326 1.00 47.78 138 ALA B O 1
ATOM 2559 N N . GLN B 1 139 ? 69.925 7.948 20.054 1.00 49.02 139 GLN B N 1
ATOM 2560 C CA . GLN B 1 139 ? 69.041 7.467 21.131 1.00 50.23 139 GLN B CA 1
ATOM 2561 C C . GLN B 1 139 ? 68.692 5.981 21.098 1.00 50.52 139 GLN B C 1
ATOM 2562 O O . GLN B 1 139 ? 68.474 5.369 22.154 1.00 50.70 139 GLN B O 1
ATOM 2568 N N . VAL B 1 140 ? 68.621 5.410 19.895 1.00 50.36 140 VAL B N 1
ATOM 2569 C CA . VAL B 1 140 ? 68.311 3.986 19.720 1.00 50.13 140 VAL B CA 1
ATOM 2570 C C . VAL B 1 140 ? 66.889 3.601 20.197 1.00 49.40 140 VAL B C 1
ATOM 2571 O O . VAL B 1 140 ? 66.522 2.422 20.203 1.00 49.24 140 VAL B O 1
ATOM 2575 N N . GLY B 1 141 ? 66.092 4.608 20.555 1.00 48.73 141 GLY B N 1
ATOM 2576 C CA . GLY B 1 141 ? 64.744 4.394 21.085 1.00 48.01 141 GLY B CA 1
ATOM 2577 C C . GLY B 1 141 ? 63.655 5.305 20.536 1.00 47.35 141 GLY B C 1
ATOM 2578 O O . GLY B 1 141 ? 62.527 4.852 20.327 1.00 47.19 141 GLY B O 1
ATOM 2579 N N . LYS B 1 142 ? 63.990 6.584 20.321 1.00 46.68 142 LYS B N 1
ATOM 2580 C CA . LYS B 1 142 ? 63.061 7.612 19.797 1.00 45.77 142 LYS B CA 1
ATOM 2581 C C . LYS B 1 142 ? 62.177 8.269 20.877 1.00 44.77 142 LYS B C 1
ATOM 2582 O O . LYS B 1 142 ? 61.376 9.158 20.571 1.00 45.25 142 LYS B O 1
ATOM 2588 N N . ALA B 1 143 ? 62.360 7.862 22.134 1.00 42.99 143 ALA B N 1
ATOM 2589 C CA . ALA B 1 143 ? 61.384 8.107 23.213 1.00 41.02 143 ALA B CA 1
ATOM 2590 C C . ALA B 1 143 ? 61.087 9.564 23.614 1.00 38.74 143 ALA B C 1
ATOM 2591 O O . ALA B 1 143 ? 59.915 9.913 23.797 1.00 38.61 143 ALA B O 1
ATOM 2593 N N . ASN B 1 144 ? 62.131 10.390 23.754 1.00 36.17 144 ASN B N 1
ATOM 2594 C CA . ASN B 1 144 ? 62.007 11.770 24.260 1.00 33.66 144 ASN B CA 1
ATOM 2595 C C . ASN B 1 144 ? 62.294 12.810 23.182 1.00 31.60 144 ASN B C 1
ATOM 2596 O O . ASN B 1 144 ? 62.738 13.926 23.473 1.00 29.95 144 ASN B O 1
ATOM 2601 N N . GLU B 1 145 ? 62.011 12.434 21.940 1.00 30.61 145 GLU B N 1
ATOM 2602 C CA . GLU B 1 145 ? 62.502 13.148 20.768 1.00 29.36 145 GLU B CA 1
ATOM 2603 C C . GLU B 1 145 ? 62.015 14.598 20.634 1.00 27.53 145 GLU B C 1
ATOM 2604 O O . GLU B 1 145 ? 62.768 15.455 20.182 1.00 26.81 145 GLU B O 1
ATOM 2610 N N . SER B 1 146 ? 60.763 14.854 21.010 1.00 26.37 146 SER B N 1
ATOM 2611 C CA . SER B 1 146 ? 60.165 16.186 20.877 1.00 25.29 146 SER B CA 1
ATOM 2612 C C . SER B 1 146 ? 60.754 17.177 21.888 1.00 24.87 146 SER B C 1
ATOM 2613 O O . SER B 1 146 ? 60.900 18.371 21.600 1.00 25.04 146 SER B O 1
ATOM 2616 N N . LEU B 1 147 ? 61.119 16.658 23.051 1.00 24.38 147 LEU B N 1
ATOM 2617 C CA . LEU B 1 147 ? 61.856 17.402 24.067 1.00 24.31 147 LEU B CA 1
ATOM 2618 C C . LEU B 1 147 ? 63.238 17.874 23.592 1.00 23.10 147 LEU B C 1
ATOM 2619 O O . LEU B 1 147 ? 63.607 19.032 23.824 1.00 21.76 147 LEU B O 1
ATOM 2624 N N . TYR B 1 148 ? 63.991 16.995 22.917 1.00 23.03 148 TYR B N 1
ATOM 2625 C CA . TYR B 1 148 ? 65.319 17.372 22.387 1.00 23.04 148 TYR B CA 1
ATOM 2626 C C . TYR B 1 148 ? 65.207 18.396 21.277 1.00 21.05 148 TYR B C 1
ATOM 2627 O O . TYR B 1 148 ? 66.044 19.302 21.170 1.00 20.46 148 TYR B O 1
ATOM 2636 N N . CYS B 1 149 ? 64.190 18.224 20.433 1.00 19.63 149 CYS B N 1
ATOM 2637 C CA . CYS B 1 149 ? 63.948 19.155 19.338 1.00 18.71 149 CYS B CA 1
ATOM 2638 C C . CYS B 1 149 ? 63.708 20.541 19.899 1.00 17.40 149 CYS B C 1
ATOM 2639 O O . CYS B 1 149 ? 64.321 21.482 19.442 1.00 17.87 149 CYS B O 1
ATOM 2642 N N . ALA B 1 150 ? 62.867 20.628 20.924 1.00 16.65 150 ALA B N 1
ATOM 2643 C CA . ALA B 1 150 ? 62.566 21.866 21.623 1.00 17.07 150 ALA B CA 1
ATOM 2644 C C . ALA B 1 150 ? 63.822 22.557 22.137 1.00 18.11 150 ALA B C 1
ATOM 2645 O O . ALA B 1 150 ? 64.013 23.767 21.935 1.00 17.54 150 ALA B O 1
ATOM 2647 N N . SER B 1 151 ? 64.674 21.769 22.786 1.00 18.77 151 SER B N 1
ATOM 2648 C CA . SER B 1 151 ? 65.932 22.239 23.313 1.00 19.08 151 SER B CA 1
ATOM 2649 C C . SER B 1 151 ? 66.888 22.681 22.200 1.00 20.33 151 SER B C 1
ATOM 2650 O O . SER B 1 151 ? 67.376 23.806 22.211 1.00 19.72 151 SER B O 1
ATOM 2653 N N . LYS B 1 152 ? 67.137 21.800 21.234 1.00 22.45 152 LYS B N 1
ATOM 2654 C CA . LYS B 1 152 ? 68.027 22.099 20.116 1.00 23.47 152 LYS B CA 1
ATOM 2655 C C . LYS B 1 152 ? 67.567 23.327 19.318 1.00 23.26 152 LYS B C 1
ATOM 2656 O O . LYS B 1 152 ? 68.388 24.180 18.980 1.00 22.78 152 LYS B O 1
ATOM 2662 N N . TRP B 1 153 ? 66.270 23.421 19.034 1.00 24.06 153 TRP B N 1
ATOM 2663 C CA . TRP B 1 153 ? 65.718 24.584 18.312 1.00 25.32 153 TRP B CA 1
ATOM 2664 C C . TRP B 1 153 ? 65.691 25.902 19.114 1.00 24.19 153 TRP B C 1
ATOM 2665 O O . TRP B 1 153 ? 65.971 26.979 18.559 1.00 23.47 153 TRP B O 1
ATOM 2676 N N . GLY B 1 154 ? 65.335 25.821 20.396 1.00 23.07 154 GLY B N 1
ATOM 2677 C CA . GLY B 1 154 ? 65.565 26.925 21.323 1.00 23.09 154 GLY B CA 1
ATOM 2678 C C . GLY B 1 154 ? 66.980 27.501 21.200 1.00 23.84 154 GLY B C 1
ATOM 2679 O O . GLY B 1 154 ? 67.156 28.712 20.985 1.00 23.03 154 GLY B O 1
ATOM 2688 N N . ARG B 1 156 ? 69.239 27.024 18.796 1.00 22.81 156 ARG B N 1
ATOM 2689 C CA . ARG B 1 156 ? 69.489 27.484 17.440 1.00 22.96 156 ARG B CA 1
ATOM 2690 C C . ARG B 1 156 ? 68.898 28.874 17.217 1.00 21.27 156 ARG B C 1
ATOM 2691 O O . ARG B 1 156 ? 69.559 29.735 16.642 1.00 21.09 156 ARG B O 1
ATOM 2699 N N . GLY B 1 157 ? 67.664 29.070 17.683 1.00 19.27 157 GLY B N 1
ATOM 2700 C CA . GLY B 1 157 ? 66.953 30.333 17.566 1.00 18.30 157 GLY B CA 1
ATOM 2701 C C . GLY B 1 157 ? 67.672 31.476 18.271 1.00 18.22 157 GLY B C 1
ATOM 2702 O O . GLY B 1 157 ? 67.814 32.549 17.699 1.00 17.46 157 GLY B O 1
ATOM 2703 N N . PHE B 1 158 ? 68.109 31.249 19.509 1.00 18.15 158 PHE B N 1
ATOM 2704 C CA . PHE B 1 158 ? 68.902 32.227 20.240 1.00 18.56 158 PHE B CA 1
ATOM 2705 C C . PHE B 1 158 ? 70.192 32.588 19.485 1.00 18.92 158 PHE B C 1
ATOM 2706 O O . PHE B 1 158 ? 70.549 33.770 19.373 1.00 19.44 158 PHE B O 1
ATOM 2714 N N . LEU B 1 159 ? 70.857 31.573 18.956 1.00 18.02 159 LEU B N 1
ATOM 2715 C CA . LEU B 1 159 ? 72.162 31.749 18.335 1.00 17.75 159 LEU B CA 1
ATOM 2716 C C . LEU B 1 159 ? 72.113 32.406 16.966 1.00 17.77 159 LEU B C 1
ATOM 2717 O O . LEU B 1 159 ? 72.996 33.207 16.625 1.00 17.13 159 LEU B O 1
ATOM 2722 N N . GLU B 1 160 ? 71.088 32.075 16.191 1.00 18.20 160 GLU B N 1
ATOM 2723 C CA . GLU B 1 160 ? 70.914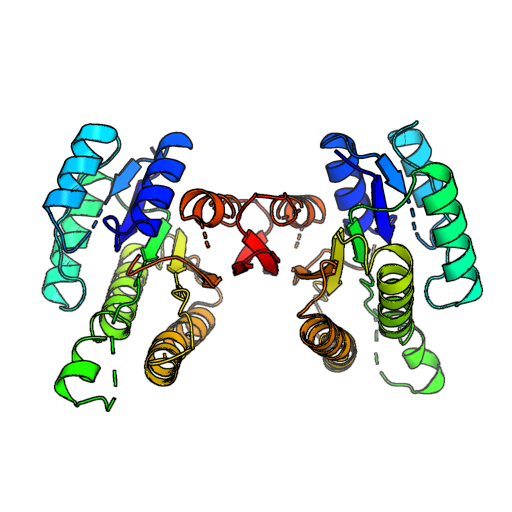 32.671 14.867 1.00 19.51 160 GLU B CA 1
ATOM 2724 C C . GLU B 1 160 ? 70.460 34.129 14.972 1.00 20.60 160 GLU B C 1
ATOM 2725 O O . GLU B 1 160 ? 70.818 34.965 14.138 1.00 20.91 160 GLU B O 1
ATOM 2731 N N . SER B 1 161 ? 69.704 34.421 16.027 1.00 20.58 161 SER B N 1
ATOM 2732 C CA . SER B 1 161 ? 69.293 35.774 16.351 1.00 20.67 161 SER B CA 1
ATOM 2733 C C . SER B 1 161 ? 70.502 36.592 16.857 1.00 21.57 161 SER B C 1
ATOM 2734 O O . SER B 1 161 ? 70.696 37.721 16.449 1.00 21.63 161 SER B O 1
ATOM 2737 N N . LEU B 1 162 ? 71.311 36.010 17.737 1.00 22.33 162 LEU B N 1
ATOM 2738 C CA . LEU B 1 162 ? 72.530 36.667 18.215 1.00 22.76 162 LEU B CA 1
ATOM 2739 C C . LEU B 1 162 ? 73.515 36.916 17.062 1.00 22.71 162 LEU B C 1
ATOM 2740 O O . LEU B 1 162 ? 74.138 37.971 16.986 1.00 22.52 162 LEU B O 1
ATOM 2745 N N . ARG B 1 163 ? 73.629 35.937 16.167 1.00 22.78 163 ARG B N 1
ATOM 2746 C CA . ARG B 1 163 ? 74.500 36.035 15.004 1.00 22.91 163 ARG B CA 1
ATOM 2747 C C . ARG B 1 163 ? 74.137 37.187 14.080 1.00 23.92 163 ARG B C 1
ATOM 2748 O O . ARG B 1 163 ? 75.001 38.008 13.774 1.00 24.63 163 ARG B O 1
ATOM 2756 N N . ALA B 1 164 ? 72.884 37.240 13.638 1.00 24.12 164 ALA B N 1
ATOM 2757 C CA . ALA B 1 164 ? 72.399 38.365 12.832 1.00 25.30 164 ALA B CA 1
ATOM 2758 C C . ALA B 1 164 ? 72.573 39.711 13.552 1.00 26.56 164 ALA B C 1
ATOM 2759 O O . ALA B 1 164 ? 72.980 40.700 12.940 1.00 26.54 164 ALA B O 1
ATOM 2761 N N . GLU B 1 165 ? 72.290 39.730 14.852 1.00 27.79 165 GLU B N 1
ATOM 2762 C CA . GLU B 1 165 ? 72.516 40.906 15.714 1.00 29.17 165 GLU B CA 1
ATOM 2763 C C . GLU B 1 165 ? 73.989 41.358 15.709 1.00 30.22 165 GLU B C 1
ATOM 2764 O O . GLU B 1 165 ? 74.284 42.535 15.923 1.00 30.08 165 GLU B O 1
ATOM 2770 N N . LEU B 1 166 ? 74.906 40.417 15.463 1.00 30.95 166 LEU B N 1
ATOM 2771 C CA . LEU B 1 166 ? 76.341 40.704 15.518 1.00 31.32 166 LEU B CA 1
ATOM 2772 C C . LEU B 1 166 ? 76.981 40.938 14.154 1.00 32.18 166 LEU B C 1
ATOM 2773 O O . LEU B 1 166 ? 78.199 41.088 14.061 1.00 31.95 166 LEU B O 1
ATOM 2778 N N . LYS B 1 167 ? 76.167 40.975 13.105 1.00 33.84 167 LYS B N 1
ATOM 2779 C CA . LYS B 1 167 ? 76.647 41.165 11.727 1.00 35.76 167 LYS B CA 1
ATOM 2780 C C . LYS B 1 167 ? 77.843 42.114 11.541 1.00 35.87 167 LYS B C 1
ATOM 2781 O O . LYS B 1 167 ? 78.760 41.821 10.770 1.00 35.78 167 LYS B O 1
ATOM 2787 N N . ASP B 1 168 ? 77.829 43.250 12.232 1.00 36.02 168 ASP B N 1
ATOM 2788 C CA . ASP B 1 168 ? 78.842 44.272 12.000 1.00 36.55 168 ASP B CA 1
ATOM 2789 C C . ASP B 1 168 ? 79.901 44.282 13.091 1.00 34.85 168 ASP B C 1
ATOM 2790 O O . ASP B 1 168 ? 80.375 45.345 13.520 1.00 34.50 168 ASP B O 1
ATOM 2795 N N . SER B 1 169 ? 80.284 43.075 13.514 1.00 32.93 169 SER B N 1
ATOM 2796 C CA . SER B 1 169 ? 81.236 42.905 14.587 1.00 31.06 169 SER B CA 1
ATOM 2797 C C . SER B 1 169 ? 82.207 41.770 14.261 1.00 29.28 169 SER B C 1
ATOM 2798 O O . SER B 1 169 ? 81.869 40.831 13.529 1.00 29.12 169 SER B O 1
ATOM 2801 N N . PRO B 1 170 ? 83.434 41.861 14.788 1.00 27.49 170 PRO B N 1
ATOM 2802 C CA . PRO B 1 170 ? 84.464 40.878 14.442 1.00 26.40 170 PRO B CA 1
ATOM 2803 C C . PRO B 1 170 ? 84.311 39.523 15.153 1.00 25.34 170 PRO B C 1
ATOM 2804 O O . PRO B 1 170 ? 84.997 38.559 14.799 1.00 26.97 170 PRO B O 1
ATOM 2808 N N . LEU B 1 171 ? 83.440 39.440 16.147 1.00 23.06 171 LEU B N 1
ATOM 2809 C CA . LEU B 1 171 ? 83.130 38.147 16.761 1.00 21.37 171 LEU B CA 1
ATOM 2810 C C . LEU B 1 171 ? 82.242 37.300 15.837 1.00 21.19 171 LEU B C 1
ATOM 2811 O O . LEU B 1 171 ? 81.131 37.707 15.473 1.00 20.79 171 LEU B O 1
ATOM 2816 N N . ARG B 1 172 ? 82.743 36.124 15.456 1.00 21.16 172 ARG B N 1
ATOM 2817 C CA . ARG B 1 172 ? 82.034 35.284 14.491 1.00 21.76 172 ARG B CA 1
ATOM 2818 C C . ARG B 1 172 ? 81.364 34.139 15.225 1.00 21.35 172 ARG B C 1
ATOM 2819 O O . ARG B 1 172 ? 81.935 33.554 16.148 1.00 21.46 172 ARG B O 1
ATOM 2827 N N . LEU B 1 173 ? 80.151 33.815 14.808 1.00 21.44 173 LEU B N 1
ATOM 2828 C CA . LEU B 1 173 ? 79.393 32.740 15.436 1.00 20.84 173 LEU B CA 1
ATOM 2829 C C . LEU B 1 173 ? 79.325 31.542 14.502 1.00 20.72 173 LEU B C 1
ATOM 2830 O O . LEU B 1 173 ? 78.857 31.658 13.369 1.00 20.77 173 LEU B O 1
ATOM 2835 N N . VAL B 1 174 ? 79.839 30.411 14.985 1.00 19.66 174 VAL B N 1
ATOM 2836 C CA . VAL B 1 174 ? 79.839 29.170 14.227 1.00 19.69 174 VAL B CA 1
ATOM 2837 C C . VAL B 1 174 ? 78.962 28.094 14.920 1.00 19.49 174 VAL B C 1
ATOM 2838 O O . VAL B 1 174 ? 79.044 27.886 16.129 1.00 19.42 174 VAL B O 1
ATOM 2842 N N . ASN B 1 175 ? 78.127 27.419 14.143 1.00 19.19 175 ASN B N 1
ATOM 2843 C CA . ASN B 1 175 ? 77.265 26.367 14.679 1.00 19.18 175 ASN B CA 1
ATOM 2844 C C . ASN B 1 175 ? 77.631 25.034 14.078 1.00 19.03 175 ASN B C 1
ATOM 2845 O O . ASN B 1 175 ? 77.771 24.927 12.874 1.00 18.80 175 ASN B O 1
ATOM 2850 N N . LEU B 1 176 ? 77.776 24.041 14.946 1.00 18.72 176 LEU B N 1
ATOM 2851 C CA . LEU B 1 176 ? 78.211 22.709 14.593 1.00 18.90 176 LEU B CA 1
ATOM 2852 C C . LEU B 1 176 ? 77.189 21.687 15.056 1.00 18.68 176 LEU B C 1
ATOM 2853 O O . LEU B 1 176 ? 76.760 21.720 16.206 1.00 17.35 176 LEU B O 1
ATOM 2858 N N . TYR B 1 177 ? 76.823 20.777 14.147 1.00 18.99 177 TYR B N 1
ATOM 2859 C CA . TYR B 1 177 ? 75.736 19.857 14.365 1.00 19.49 177 TYR B CA 1
ATOM 2860 C C . TYR B 1 177 ? 76.170 18.407 14.111 1.00 20.02 177 TYR B C 1
ATOM 2861 O O . TYR B 1 177 ? 76.004 17.886 12.999 1.00 19.57 177 TYR B O 1
ATOM 2870 N N . PRO B 1 178 ? 76.734 17.758 15.128 1.00 21.63 178 PRO B N 1
ATOM 2871 C CA . PRO B 1 178 ? 77.020 16.331 15.036 1.00 23.15 178 PRO B CA 1
ATOM 2872 C C . PRO B 1 178 ? 75.760 15.537 15.358 1.00 24.78 178 PRO B C 1
ATOM 2873 O O . PRO B 1 178 ? 75.385 15.432 16.516 1.00 25.23 178 PRO B O 1
ATOM 2877 N N . SER B 1 179 ? 75.106 14.980 14.350 1.00 25.79 179 SER B N 1
ATOM 2878 C CA . SER B 1 179 ? 73.848 14.312 14.611 1.00 27.25 179 SER B CA 1
ATOM 2879 C C . SER B 1 179 ? 74.013 12.787 14.613 1.00 29.74 179 SER B C 1
ATOM 2880 O O . SER B 1 179 ? 74.014 12.144 13.550 1.00 30.25 179 SER B O 1
ATOM 2883 N N . GLY B 1 180 ? 74.169 12.222 15.812 1.00 31.45 180 GLY B N 1
ATOM 2884 C CA . GLY B 1 180 ? 74.147 10.767 16.016 1.00 33.56 180 GLY B CA 1
ATOM 2885 C C . GLY B 1 180 ? 75.299 10.242 16.854 1.00 35.75 180 GLY B C 1
ATOM 2886 O O . GLY B 1 180 ? 75.803 9.145 16.604 1.00 35.37 180 GLY B O 1
ATOM 2887 N N . ILE B 1 181 ? 75.713 11.005 17.856 1.00 38.01 181 ILE B N 1
ATOM 2888 C CA . ILE B 1 181 ? 76.854 10.636 18.684 1.00 39.73 181 ILE B CA 1
ATOM 2889 C C . ILE B 1 181 ? 76.534 9.570 19.728 1.00 42.15 181 ILE B C 1
ATOM 2890 O O . ILE B 1 181 ? 75.388 9.383 20.100 1.00 41.86 181 ILE B O 1
ATOM 2895 N N . ARG B 1 182 ? 77.580 8.901 20.203 1.00 44.78 182 ARG B N 1
ATOM 2896 C CA . ARG B 1 182 ? 77.491 7.710 21.058 1.00 47.14 182 ARG B CA 1
ATOM 2897 C C . ARG B 1 182 ? 76.439 7.723 22.172 1.00 48.97 182 ARG B C 1
ATOM 2898 O O . ARG B 1 182 ? 75.551 6.878 22.180 1.00 49.01 182 ARG B O 1
ATOM 2906 N N . SER B 1 183 ? 76.543 8.651 23.115 1.00 50.41 183 SER B N 1
ATOM 2907 C CA . SER B 1 183 ? 75.480 8.841 24.099 1.00 52.24 183 SER B CA 1
ATOM 2908 C C . SER B 1 183 ? 75.797 8.600 25.567 1.00 53.82 183 SER B C 1
ATOM 2909 O O . SER B 1 183 ? 76.821 9.017 26.083 1.00 53.63 183 SER B O 1
ATOM 2912 N N . GLU B 1 184 ? 74.864 7.937 26.234 1.00 55.52 184 GLU B N 1
ATOM 2913 C CA . GLU B 1 184 ? 74.913 7.734 27.673 1.00 57.28 184 GLU B CA 1
ATOM 2914 C C . GLU B 1 184 ? 75.916 6.676 28.059 1.00 58.41 184 GLU B C 1
ATOM 2915 O O . GLU B 1 184 ? 75.653 5.487 27.934 1.00 58.71 184 GLU B O 1
ATOM 2921 N N . PHE B 1 185 ? 77.071 7.093 28.542 1.00 59.14 185 PHE B N 1
ATOM 2922 C CA . PHE B 1 185 ? 78.055 6.103 28.931 1.00 59.80 185 PHE B CA 1
ATOM 2923 C C . PHE B 1 185 ? 79.198 6.690 29.738 1.00 59.86 185 PHE B C 1
ATOM 2924 O O . PHE B 1 185 ? 79.567 6.146 30.770 1.00 59.80 185 PHE B O 1
ATOM 2932 N N . PHE B 1 197 ? 76.634 5.851 17.058 1.00 34.85 197 PHE B N 1
ATOM 2933 C CA . PHE B 1 197 ? 77.433 5.326 15.949 1.00 34.85 197 PHE B CA 1
ATOM 2934 C C . PHE B 1 197 ? 78.624 6.221 15.622 1.00 33.89 197 PHE B C 1
ATOM 2935 O O . PHE B 1 197 ? 79.741 5.734 15.468 1.00 34.31 197 PHE B O 1
ATOM 2951 N N . THR B 1 199 ? 81.677 8.391 16.163 1.00 28.40 199 THR B N 1
ATOM 2952 C CA . THR B 1 199 ? 82.662 8.560 17.228 1.00 26.87 199 THR B CA 1
ATOM 2953 C C . THR B 1 199 ? 82.955 10.043 17.519 1.00 25.53 199 THR B C 1
ATOM 2954 O O . THR B 1 199 ? 82.891 10.892 16.609 1.00 25.09 199 THR B O 1
ATOM 2958 N N . PRO B 1 200 ? 83.249 10.357 18.797 1.00 24.44 200 PRO B N 1
ATOM 2959 C CA . PRO B 1 200 ? 83.701 11.691 19.187 1.00 24.09 200 PRO B CA 1
ATOM 2960 C C . PRO B 1 200 ? 84.944 12.106 18.415 1.00 24.11 200 PRO B C 1
ATOM 2961 O O . PRO B 1 200 ? 85.110 13.304 18.108 1.00 24.17 200 PRO B O 1
ATOM 2965 N N . GLU B 1 201 ? 85.772 11.118 18.062 1.00 23.12 201 GLU B N 1
ATOM 2966 C CA . GLU B 1 201 ? 87.053 11.367 17.404 1.00 22.68 201 GLU B CA 1
ATOM 2967 C C . GLU B 1 201 ? 86.895 11.778 15.951 1.00 21.07 201 GLU B C 1
ATOM 2968 O O . GLU B 1 201 ? 87.519 12.749 15.510 1.00 21.19 201 GLU B O 1
ATOM 2974 N N . ASP B 1 202 ? 86.070 11.047 15.203 1.00 19.30 202 ASP B N 1
ATOM 2975 C CA . ASP B 1 202 ? 85.727 11.465 13.840 1.00 17.34 202 ASP B CA 1
ATOM 2976 C C . ASP B 1 202 ? 84.975 12.829 13.811 1.00 16.45 202 ASP B C 1
ATOM 2977 O O . ASP B 1 202 ? 85.231 13.674 12.953 1.00 16.11 202 ASP B O 1
ATOM 2982 N N . ALA B 1 203 ? 84.028 13.009 14.727 1.00 15.57 203 ALA B N 1
ATOM 2983 C CA . ALA B 1 203 ? 83.233 14.225 14.767 1.00 15.48 203 ALA B CA 1
ATOM 2984 C C . ALA B 1 203 ? 84.180 15.415 15.018 1.00 16.28 203 ALA B C 1
ATOM 2985 O O . ALA B 1 203 ? 84.165 16.378 14.256 1.00 16.68 203 ALA B O 1
ATOM 2987 N N . ALA B 1 204 ? 85.051 15.286 16.020 1.00 16.12 204 ALA B N 1
ATOM 2988 C CA . ALA B 1 204 ? 85.949 16.364 16.422 1.00 16.27 204 ALA B CA 1
ATOM 2989 C C . ALA B 1 204 ? 86.841 16.768 15.270 1.00 17.13 204 ALA B C 1
ATOM 2990 O O . ALA B 1 204 ? 86.994 17.953 14.989 1.00 17.89 204 ALA B O 1
ATOM 2992 N N . ALA B 1 205 ? 87.400 15.762 14.604 1.00 17.19 205 ALA B N 1
ATOM 2993 C CA . ALA B 1 205 ? 88.278 15.947 13.469 1.00 17.75 205 ALA B CA 1
ATOM 2994 C C . ALA B 1 205 ? 87.648 16.835 12.396 1.00 17.96 205 ALA B C 1
ATOM 2995 O O . ALA B 1 205 ? 88.300 17.760 11.926 1.00 17.67 205 ALA B O 1
ATOM 2997 N N . TYR B 1 206 ? 86.396 16.535 12.017 1.00 18.81 206 TYR B N 1
ATOM 2998 C CA . TYR B 1 206 ? 85.595 17.372 11.107 1.00 19.91 206 TYR B CA 1
ATOM 2999 C C . TYR B 1 206 ? 85.366 18.798 11.634 1.00 21.36 206 TYR B C 1
ATOM 3000 O O . TYR B 1 206 ? 85.515 19.780 10.891 1.00 21.48 206 TYR B O 1
ATOM 3017 N N . LEU B 1 208 ? 87.139 20.495 13.964 1.00 21.35 208 LEU B N 1
ATOM 3018 C CA . LEU B 1 208 ? 88.391 21.251 14.102 1.00 19.61 208 LEU B CA 1
ATOM 3019 C C . LEU B 1 208 ? 88.998 21.666 12.765 1.00 20.07 208 LEU B C 1
ATOM 3020 O O . LEU B 1 208 ? 89.607 22.743 12.679 1.00 21.25 208 LEU B O 1
ATOM 3025 N N . ASP B 1 209 ? 88.853 20.822 11.742 1.00 19.18 209 ASP B N 1
ATOM 3026 C CA . ASP B 1 209 ? 89.192 21.204 10.362 1.00 19.95 209 ASP B CA 1
ATOM 3027 C C . ASP B 1 209 ? 88.361 22.413 9.892 1.00 20.83 209 ASP B C 1
ATOM 3028 O O . ASP B 1 209 ? 88.874 23.331 9.257 1.00 21.46 209 ASP B O 1
ATOM 3033 N N . ALA B 1 210 ? 87.076 22.378 10.193 1.00 21.09 210 ALA B N 1
ATOM 3034 C CA . ALA B 1 210 ? 86.143 23.421 9.810 1.00 22.43 210 ALA B CA 1
ATOM 3035 C C . ALA B 1 210 ? 86.407 24.697 10.604 1.00 24.15 210 ALA B C 1
ATOM 3036 O O . ALA B 1 210 ? 86.105 25.796 10.151 1.00 24.79 210 ALA B O 1
ATOM 3038 N N . LEU B 1 211 ? 86.981 24.551 11.792 1.00 24.84 211 LEU B N 1
ATOM 3039 C CA . LEU B 1 211 ? 87.295 25.710 12.597 1.00 25.15 211 LEU B CA 1
ATOM 3040 C C . LEU B 1 211 ? 88.645 26.302 12.223 1.00 27.90 211 LEU B C 1
ATOM 3041 O O . LEU B 1 211 ? 88.986 27.393 12.698 1.00 29.51 211 LEU B O 1
ATOM 3046 N N . GLU B 1 212 ? 89.407 25.611 11.375 1.00 28.26 212 GLU B N 1
ATOM 3047 C CA . GLU B 1 212 ? 90.704 26.141 10.931 1.00 29.22 212 GLU B CA 1
ATOM 3048 C C . GLU B 1 212 ? 90.473 27.486 10.253 1.00 28.75 212 GLU B C 1
ATOM 3049 O O . GLU B 1 212 ? 89.577 27.600 9.418 1.00 28.22 212 GLU B O 1
ATOM 3055 N N . ALA B 1 213 ? 91.295 28.479 10.598 1.00 28.28 213 ALA B N 1
ATOM 3056 C CA . ALA B 1 213 ? 91.162 29.845 10.061 1.00 27.55 213 ALA B CA 1
ATOM 3057 C C . ALA B 1 213 ? 91.863 30.000 8.725 1.00 26.24 213 ALA B C 1
ATOM 3058 O O . ALA B 1 213 ? 92.936 29.430 8.503 1.00 27.23 213 ALA B O 1
ATOM 3060 N N . ARG B 1 214 ? 91.251 30.775 7.839 1.00 24.45 214 ARG B N 1
ATOM 3061 C CA . ARG B 1 214 ? 91.788 31.041 6.501 1.00 23.58 214 ARG B CA 1
ATOM 3062 C C . ARG B 1 214 ? 91.558 32.525 6.252 1.00 22.80 214 ARG B C 1
ATOM 3063 O O . ARG B 1 214 ? 90.778 33.151 6.982 1.00 22.26 214 ARG B O 1
ATOM 3071 N N . SER B 1 215 ? 92.235 33.099 5.253 1.00 22.21 215 SER B N 1
ATOM 3072 C CA . SER B 1 215 ? 92.213 34.562 5.068 1.00 21.80 215 SER B CA 1
ATOM 3073 C C . SER B 1 215 ? 90.872 35.121 4.596 1.00 21.20 215 SER B C 1
ATOM 3074 O O . SER B 1 215 ? 90.382 36.104 5.149 1.00 21.49 215 SER B O 1
ATOM 3077 N N . SER B 1 216 ? 90.270 34.494 3.591 1.00 20.13 216 SER B N 1
ATOM 3078 C CA . SER B 1 216 ? 89.131 35.102 2.902 1.00 19.17 216 SER B CA 1
ATOM 3079 C C . SER B 1 216 ? 87.724 34.624 3.318 1.00 18.16 216 SER B C 1
ATOM 3080 O O . SER B 1 216 ? 86.734 35.134 2.794 1.00 17.73 216 SER B O 1
ATOM 3083 N N . CYS B 1 217 ? 87.632 33.654 4.224 1.00 17.97 217 CYS B N 1
ATOM 3084 C CA . CYS B 1 217 ? 86.333 33.056 4.573 1.00 19.23 217 CYS B CA 1
ATOM 3085 C C . CYS B 1 217 ? 86.449 32.156 5.781 1.00 21.13 217 CYS B C 1
ATOM 3086 O O . CYS B 1 217 ? 87.567 31.840 6.220 1.00 22.36 217 CYS B O 1
ATOM 3089 N N . HIS B 1 218 ? 85.293 31.760 6.319 1.00 21.34 218 HIS B N 1
ATOM 3090 C CA . HIS B 1 218 ? 85.216 30.809 7.418 1.00 22.14 218 HIS B CA 1
ATOM 3091 C C . HIS B 1 218 ? 83.909 30.009 7.325 1.00 21.40 218 HIS B C 1
ATOM 3092 O O . HIS B 1 218 ? 82.907 30.489 6.770 1.00 22.46 218 HIS B O 1
ATOM 3099 N N . VAL B 1 219 ? 83.923 28.806 7.897 1.00 18.71 219 VAL B N 1
ATOM 3100 C CA . VAL B 1 219 ? 82.742 27.962 7.986 1.00 16.66 219 VAL B CA 1
ATOM 3101 C C . VAL B 1 219 ? 81.821 28.524 9.040 1.00 14.40 219 VAL B C 1
ATOM 3102 O O . VAL B 1 219 ? 82.252 28.722 10.169 1.00 12.23 219 VAL B O 1
ATOM 3106 N N . THR B 1 220 ? 80.554 28.738 8.667 1.00 15.34 220 THR B N 1
ATOM 3107 C CA . THR B 1 220 ? 79.515 29.287 9.546 1.00 16.51 220 THR B CA 1
ATOM 3108 C C . THR B 1 220 ? 78.659 28.173 10.193 1.00 17.28 220 THR B C 1
ATOM 3109 O O . THR B 1 220 ? 78.242 28.312 11.349 1.00 17.24 220 THR B O 1
ATOM 3113 N N . ASP B 1 221 ? 78.407 27.084 9.445 1.00 17.35 221 ASP B N 1
ATOM 3114 C CA . ASP B 1 221 ? 77.593 25.955 9.917 1.00 17.82 221 ASP B CA 1
ATOM 3115 C C . ASP B 1 221 ? 78.055 24.594 9.385 1.00 18.17 221 ASP B C 1
ATOM 3116 O O . ASP B 1 221 ? 78.200 24.405 8.172 1.00 17.90 221 ASP B O 1
ATOM 3121 N N . LEU B 1 222 ? 78.203 23.625 10.287 1.00 17.91 222 LEU B N 1
ATOM 3122 C CA . LEU B 1 222 ? 78.636 22.291 9.881 1.00 17.54 222 LEU B CA 1
ATOM 3123 C C . LEU B 1 222 ? 77.637 21.230 10.334 1.00 16.22 222 LEU B C 1
ATOM 3124 O O . LEU B 1 222 ? 77.309 21.134 11.508 1.00 16.59 222 LEU B O 1
ATOM 3129 N N . PHE B 1 223 ? 77.144 20.446 9.390 1.00 14.51 223 PHE B N 1
ATOM 3130 C CA . PHE B 1 223 ? 76.222 19.398 9.719 1.00 14.09 223 PHE B CA 1
ATOM 3131 C C . PHE B 1 223 ? 76.938 18.061 9.480 1.00 15.17 223 PHE B C 1
ATOM 3132 O O . PHE B 1 223 ? 77.392 17.793 8.381 1.00 14.88 223 PHE B O 1
ATOM 3140 N N . ILE B 1 224 ? 77.105 17.275 10.544 1.00 16.19 224 ILE B N 1
ATOM 3141 C CA . ILE B 1 224 ? 77.708 15.948 10.444 1.00 16.36 224 ILE B CA 1
ATOM 3142 C C . ILE B 1 224 ? 76.648 14.895 10.723 1.00 17.35 224 ILE B C 1
ATOM 3143 O O . ILE B 1 224 ? 75.862 15.002 11.687 1.00 17.05 224 ILE B O 1
ATOM 3148 N N . GLY B 1 225 ? 76.639 13.886 9.859 1.00 18.62 225 GLY B N 1
ATOM 3149 C CA . GLY B 1 225 ? 75.652 12.828 9.909 1.00 20.17 225 GLY B CA 1
ATOM 3150 C C . GLY B 1 225 ? 76.315 11.475 9.975 1.00 21.30 225 GLY B C 1
ATOM 3151 O O . GLY B 1 225 ? 77.477 11.334 9.586 1.00 20.85 225 GLY B O 1
ATOM 3152 N N . ARG B 1 226 ? 75.559 10.500 10.491 1.00 22.58 226 ARG B N 1
ATOM 3153 C CA . ARG B 1 226 ? 75.975 9.100 10.631 1.00 24.21 226 ARG B CA 1
ATOM 3154 C C . ARG B 1 226 ? 76.237 8.435 9.293 1.00 24.39 226 ARG B C 1
ATOM 3155 O O . ARG B 1 226 ? 75.511 8.674 8.344 1.00 24.83 226 ARG B O 1
ATOM 3163 N N . ASN B 1 227 ? 77.265 7.593 9.225 1.00 24.92 227 ASN B N 1
ATOM 3164 C CA . ASN B 1 227 ? 77.446 6.689 8.080 1.00 25.59 227 ASN B CA 1
ATOM 3165 C C . ASN B 1 227 ? 76.514 5.472 8.197 1.00 27.70 227 ASN B C 1
ATOM 3166 O O . ASN B 1 227 ? 76.455 4.832 9.252 1.00 28.13 227 ASN B O 1
ATOM 3171 N N . GLU B 1 228 ? 75.790 5.155 7.124 1.00 29.18 228 GLU B N 1
ATOM 3172 C CA . GLU B 1 228 ? 74.848 4.028 7.143 1.00 30.86 228 GLU B CA 1
ATOM 3173 C C . GLU B 1 228 ? 75.544 2.674 6.946 1.00 31.13 228 GLU B C 1
ATOM 3174 O O . GLU B 1 228 ? 75.571 1.845 7.856 1.00 31.18 228 GLU B O 1
#

Nearest PDB structures (foldseek):
  3l6e-assembly1_A  TM=1.005E+00  e=7.854E-38  Aeromonas hydrophila subsp. hydrophila ATCC 7966
  3l6e-assembly1_B  TM=9.841E-01  e=1.879E-32  Aeromonas hydrophila subsp. hydrophila ATCC 7966
  2a4k-assembly1_A  TM=8.028E-01  e=1.098E-10  Thermus thermophilus
  6t65-assembly1_C  TM=8.075E-01  e=1.574E-09  Acinetobacter baumannii
  3emk-assembly1_B  TM=8.304E-01  e=3.972E-09  B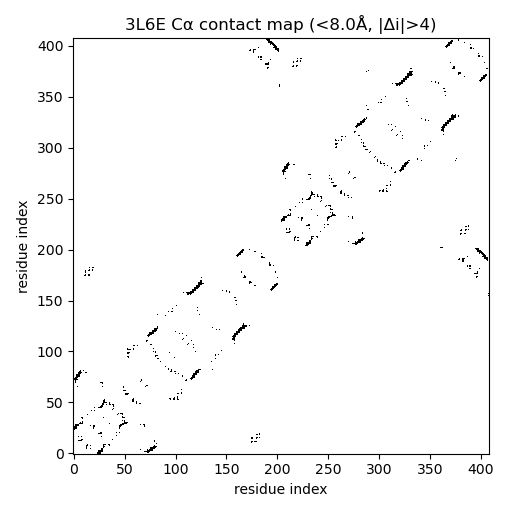rucella melitensis

Radius of gyration: 22.83 Å; Cα contacts (8 Å, |Δi|>4): 764; chains: 2; bounding box: 44×45×64 Å

Solvent-accessible surface area: 19994 Å² total

InterPro domains:
  IPR002347 Short-chain dehydrogenase/reductase SDR [PF00106] (3-187)
  IPR002347 Short-chain dehydrogenase/reductase SDR [PR00081] (3-20)
  IPR002347 Short-chain dehydrogenase/reductase SDR [PR00081] (74-85)
  IPR002347 Short-chain dehydrogenase/reductase SDR [PR00081] (120-136)
  IPR002347 Short-chain dehydrogenase/reductase SDR [PR00081] (146-165)
  IPR020904 Short-chain dehydrogenase/reductase, conserved site [PS00061] (133-161)
  IPR036291 NAD(P)-binding domain superfamily [SSF51735] (3-213)
  IPR045022 3-ketodihydrosphingosine reductase KDSR-like [cd08939] (1-223)

CATH classification: 3.40.50.720

Sequence (408 aa):
LGHIIVTGAGSGLGRALTIGLVERGHQVSGRRYQRLQQQELLLGNAVIGIVADLAHHEDVDVAFAAAVEWGGLPELVLHCAGTGVYTAEQIRRVESNLVSTILVAQQTVRLIGERGGVLANVLSSAAQVGKANESLYCASKWGRGFLESLRAELKDSPLRLVNLYPSGIRSEFFTPEDAAAYLDALEARSSCHVTDLFIGRNEGLGHIIVTGAGSGLGRALTIGLVERGHQVSGRRYQRLQQQELLLGNAVIGIVADLAHHEDVDVAFAAAVEWGGLPELVLHCAGTGEFYTAEQIRRVESNLVSTILVAQQTVRLIGERGGVLANVLSSAAQVGKANESLYCASKWGRGFLESLRAELKDSPLRLVNLYPSGIRSEFFTPEDAAAYLDALEARSSCHVTDLFIGRNE

Organism: Aeromonas hydrophila subsp. hydrophila (strain ATCC 7966 / DSM 30187 / BCRC 13018 / CCUG 14551 / JCM 1027 / KCTC 2358 / NCIMB 9240 / NCTC 8049) (NCBI:txid380703)

B-factor: mean 31.46, std 12.66, range [9.66, 73.31]